Protein AF-0000000075735062 (afdb_homodimer)

Sequence (672 aa):
MRPPRDPATRILFIARRVPEPPDFACRPFEGDGGYTAYYHRVWQVLTGLGYPVATTSQCRTLFGMSPSNVDLVFSLYNRMPINNPEVFVASVCEFLGLSHVGAPPNTRALAEDKWLSKLTARAIGLPVADGAIYASLADLEKPPHFAGPYFVKNRFGAASEGVSEKSVQDDWDGAAKVAAALIGRGMSVLVEAYAPGIDITVPVLGGETPMMLGVVRPRSDRIGGIITEDLKRDDPLGYEMAESDPILTDQLAVDVTALWAAAGPMDYLRLDYRLDPATGQRTFLEFNICCHIGRSGAICLAAAQWGWSQADILGHVVEYSLTRQRAHTEARRWVLMRPPRDPATRILFIARRVPEPPDFACRPFEGDGGYTAYYHRVWQVLTGLGYPVATTSQCRTLFGMSPSNVDLVFSLYNRMPINNPEVFVASVCEFLGLSHVGAPPNTRALAEDKWLSKLTARAIGLPVADGAIYASLADLEKPPHFAGPYFVKNRFGAASEGVSEKSVQDDWDGAAKVAAALIGRGMSVLVEAYAPGIDITVPVLGGETPMMLGVVRPRSDRIGGIITEDLKRDDPLGYEMAESDPILTDQLAVDVTALWAAAGPMDYLRLDYRLDPATGQRTFLEFNICCHIGRSGAICLAAAQWGWSQADILGHVVEYSLTRQRAHTEARRWVL

pLDDT: mean 90.07, std 11.61, range [26.98, 98.75]

Organism: Rhodopseudomonas palustris (strain ATCC BAA-98 / CGA009) (NCBI:txid258594)

InterPro domains:
  IPR011761 ATP-grasp fold [PS50975] (118-319)
  IPR013815 ATP-grasp fold, subdomain 1 [G3DSA:3.30.1490.20] (128-195)

Structure (mmCIF, N/CA/C/O backbone):
data_AF-0000000075735062-model_v1
#
loop_
_entity.id
_entity.type
_entity.pdbx_description
1 polymer 'ATP-grasp domain-containing protein'
#
loop_
_atom_site.group_PDB
_atom_site.id
_atom_site.type_symbol
_atom_site.label_atom_id
_atom_site.label_alt_id
_atom_site.label_comp_id
_atom_site.label_asym_id
_atom_site.label_entity_id
_atom_site.label_seq_id
_atom_site.pdbx_PDB_ins_code
_atom_site.Cartn_x
_atom_site.Cartn_y
_atom_site.Cartn_z
_atom_site.occupancy
_atom_site.B_iso_or_equiv
_atom_site.auth_seq_id
_atom_site.auth_comp_id
_atom_site.auth_asym_id
_atom_site.auth_atom_id
_atom_site.pdbx_PDB_model_num
ATOM 1 N N . MET A 1 1 ? 3.359 -10.812 -25.562 1 74.25 1 MET A N 1
ATOM 2 C CA . MET A 1 1 ? 4.641 -10.312 -26.062 1 74.25 1 MET A CA 1
ATOM 3 C C . MET A 1 1 ? 5.684 -11.43 -26.078 1 74.25 1 MET A C 1
ATOM 5 O O . MET A 1 1 ? 5.73 -12.258 -25.172 1 74.25 1 MET A O 1
ATOM 9 N N . ARG A 1 2 ? 6.352 -11.508 -27.141 1 81.38 2 ARG A N 1
ATOM 10 C CA . ARG A 1 2 ? 7.402 -12.516 -27.281 1 81.38 2 ARG A CA 1
ATOM 11 C C . ARG A 1 2 ? 8.781 -11.891 -27.062 1 81.38 2 ARG A C 1
ATOM 13 O O . ARG A 1 2 ? 9.039 -10.773 -27.516 1 81.38 2 ARG A O 1
ATOM 20 N N . PRO A 1 3 ? 9.648 -12.625 -26.375 1 84.69 3 PRO A N 1
ATOM 21 C CA . PRO A 1 3 ? 11.016 -12.125 -26.25 1 84.69 3 PRO A CA 1
ATOM 22 C C . PRO A 1 3 ? 11.75 -12.055 -27.594 1 84.69 3 PRO A C 1
ATOM 24 O O . PRO A 1 3 ? 11.453 -12.836 -28.5 1 84.69 3 PRO A O 1
ATOM 27 N N . PRO A 1 4 ? 12.625 -11.094 -27.656 1 84.44 4 PRO A N 1
ATOM 28 C CA . PRO A 1 4 ? 13.5 -11.109 -28.828 1 84.44 4 PRO A CA 1
ATOM 29 C C . PRO A 1 4 ? 14.43 -12.32 -28.859 1 84.44 4 PRO A C 1
ATOM 31 O O . PRO A 1 4 ? 14.602 -13 -27.844 1 84.44 4 PRO A O 1
ATOM 34 N N . ARG A 1 5 ? 14.961 -12.68 -29.969 1 82.25 5 ARG A N 1
ATOM 35 C CA . ARG A 1 5 ? 15.781 -13.867 -30.172 1 82.25 5 ARG A CA 1
ATOM 36 C C . ARG A 1 5 ? 17 -13.852 -29.25 1 82.25 5 ARG A C 1
ATOM 38 O O . ARG A 1 5 ? 17.344 -14.883 -28.656 1 82.25 5 ARG A O 1
ATOM 45 N N . ASP A 1 6 ? 17.703 -12.766 -29.062 1 80.06 6 ASP A N 1
ATOM 46 C CA . ASP A 1 6 ? 18.859 -12.594 -28.172 1 80.06 6 ASP A CA 1
ATOM 47 C C . ASP A 1 6 ? 18.672 -11.391 -27.25 1 80.06 6 ASP A C 1
ATOM 49 O O . ASP A 1 6 ? 19.328 -10.359 -27.438 1 80.06 6 ASP A O 1
ATOM 53 N N . PRO A 1 7 ? 17.797 -11.75 -26.266 1 86.25 7 PRO A N 1
ATOM 54 C CA . PRO A 1 7 ? 17.5 -10.578 -25.438 1 86.25 7 PRO A CA 1
ATOM 55 C C . PRO A 1 7 ? 18.688 -10.148 -24.578 1 86.25 7 PRO A C 1
ATOM 57 O O . PRO A 1 7 ? 19.406 -11 -24.031 1 86.25 7 PRO A O 1
ATOM 60 N N . ALA A 1 8 ? 18.922 -8.914 -24.438 1 89.06 8 ALA A N 1
ATOM 61 C CA . ALA A 1 8 ? 20.062 -8.328 -23.719 1 89.06 8 ALA A CA 1
ATOM 62 C C . ALA A 1 8 ? 19.672 -7.961 -22.281 1 89.06 8 ALA A C 1
ATOM 64 O O . ALA A 1 8 ? 20.516 -7.574 -21.484 1 89.06 8 ALA A O 1
ATOM 65 N N . THR A 1 9 ? 18.344 -8.172 -22.078 1 94.44 9 THR A N 1
ATOM 66 C CA . THR A 1 9 ? 17.859 -7.82 -20.75 1 94.44 9 THR A CA 1
ATOM 67 C C . THR A 1 9 ? 18.562 -8.656 -19.688 1 94.44 9 THR A C 1
ATOM 69 O O . THR A 1 9 ? 18.469 -9.891 -19.688 1 94.44 9 THR A O 1
ATOM 72 N N . ARG A 1 10 ? 19.359 -8.07 -18.891 1 97.38 10 ARG A N 1
ATOM 73 C CA . ARG A 1 10 ? 20 -8.734 -17.75 1 97.38 10 ARG A CA 1
ATOM 74 C C . ARG A 1 10 ? 19.031 -8.898 -16.594 1 97.38 10 ARG A C 1
ATOM 76 O O . ARG A 1 10 ? 18.562 -7.91 -16.031 1 97.38 10 ARG A O 1
ATOM 83 N N . ILE A 1 11 ? 18.719 -10.141 -16.188 1 97.88 11 ILE A N 1
ATOM 84 C CA . ILE A 1 11 ? 17.719 -10.445 -15.164 1 97.88 11 ILE A CA 1
ATOM 85 C C . ILE A 1 11 ? 18.422 -10.859 -13.875 1 97.88 11 ILE A C 1
ATOM 87 O O . ILE A 1 11 ? 19.375 -11.633 -13.898 1 97.88 11 ILE A O 1
ATOM 91 N N . LEU A 1 12 ? 18.078 -10.289 -12.773 1 97.88 12 LEU A N 1
ATOM 92 C CA . LEU A 1 12 ? 18.375 -10.844 -11.461 1 97.88 12 LEU A CA 1
ATOM 93 C C . LEU A 1 12 ? 17.188 -11.656 -10.938 1 97.88 12 LEU A C 1
ATOM 95 O O . LEU A 1 12 ? 16.125 -11.094 -10.648 1 97.88 12 LEU A O 1
ATOM 99 N N . PHE A 1 13 ? 17.359 -12.945 -10.883 1 97.75 13 PHE A N 1
ATOM 100 C CA . PHE A 1 13 ? 16.328 -13.844 -10.375 1 97.75 13 PHE A CA 1
ATOM 101 C C . PHE A 1 13 ? 16.516 -14.094 -8.883 1 97.75 13 PHE A C 1
ATOM 103 O O . PHE A 1 13 ? 17.547 -14.625 -8.469 1 97.75 13 PHE A O 1
ATOM 110 N N . ILE A 1 14 ? 15.508 -13.703 -8.07 1 96.19 14 ILE A N 1
ATOM 111 C CA . ILE A 1 14 ? 15.594 -13.797 -6.617 1 96.19 14 ILE A CA 1
ATOM 112 C C . ILE A 1 14 ? 14.531 -14.766 -6.102 1 96.19 14 ILE A C 1
ATOM 114 O O . ILE A 1 14 ? 13.336 -14.594 -6.371 1 96.19 14 ILE A O 1
ATOM 118 N N . ALA A 1 15 ? 14.859 -15.773 -5.398 1 94 15 ALA A N 1
ATOM 119 C CA . ALA A 1 15 ? 13.953 -16.719 -4.742 1 94 15 ALA A CA 1
ATOM 120 C C . ALA A 1 15 ? 14.672 -17.469 -3.625 1 94 15 ALA A C 1
ATOM 122 O O . ALA A 1 15 ? 15.898 -17.547 -3.605 1 94 15 ALA A O 1
ATOM 123 N N . ARG A 1 16 ? 13.68 -18.031 -2.857 1 88.38 16 ARG A N 1
ATOM 124 C CA . ARG A 1 16 ? 14.227 -18.844 -1.777 1 88.38 16 ARG A CA 1
ATOM 125 C C . ARG A 1 16 ? 14.914 -20.094 -2.326 1 88.38 16 ARG A C 1
ATOM 127 O O . ARG A 1 16 ? 14.312 -20.859 -3.09 1 88.38 16 ARG A O 1
ATOM 134 N N . ARG A 1 17 ? 16.172 -20.219 -2.211 1 88.62 17 ARG A N 1
ATOM 135 C CA . ARG A 1 17 ? 16.984 -21.375 -2.605 1 88.62 17 ARG A CA 1
ATOM 136 C C . ARG A 1 17 ? 17.062 -21.484 -4.125 1 88.62 17 ARG A C 1
ATOM 138 O O . ARG A 1 17 ? 16.891 -22.562 -4.684 1 88.62 17 ARG A O 1
ATOM 145 N N . VAL A 1 18 ? 17.016 -20.438 -4.777 1 92.81 18 VAL A N 1
ATOM 146 C CA . VAL A 1 18 ? 17.281 -20.391 -6.211 1 92.81 18 VAL A CA 1
ATOM 147 C C . VAL A 1 18 ? 18.656 -21 -6.5 1 92.81 18 VAL A C 1
ATOM 149 O O . VAL A 1 18 ? 19.547 -20.969 -5.652 1 92.81 18 VAL A O 1
ATOM 152 N N . PRO A 1 19 ? 18.812 -21.656 -7.656 1 92.94 19 PRO A N 1
ATOM 153 C CA . PRO A 1 19 ? 20.156 -22.125 -7.977 1 92.94 19 PRO A CA 1
ATOM 154 C C . PRO A 1 19 ? 21.188 -20.984 -8.031 1 92.94 19 PRO A C 1
ATOM 156 O O . PRO A 1 19 ? 20.906 -19.922 -8.578 1 92.94 19 PRO A O 1
ATOM 159 N N . GLU A 1 20 ? 22.281 -21.266 -7.43 1 92.94 20 GLU A N 1
ATOM 160 C CA . GLU A 1 20 ? 23.312 -20.234 -7.363 1 92.94 20 GLU A CA 1
ATOM 161 C C . GLU A 1 20 ? 24.641 -20.75 -7.879 1 92.94 20 GLU A C 1
ATOM 163 O O . GLU A 1 20 ? 24.875 -21.969 -7.918 1 92.94 20 GLU A O 1
ATOM 168 N N . PRO A 1 21 ? 25.516 -19.781 -8.344 1 89.5 21 PRO A N 1
ATOM 169 C CA . PRO A 1 21 ? 26.859 -20.219 -8.75 1 89.5 21 PRO A CA 1
ATOM 170 C C . PRO A 1 21 ? 27.625 -20.891 -7.621 1 89.5 21 PRO A C 1
ATOM 172 O O . PRO A 1 21 ? 27.359 -20.625 -6.445 1 89.5 21 PRO A O 1
ATOM 175 N N . PRO A 1 22 ? 28.484 -21.859 -8.109 1 88 22 PRO A N 1
ATOM 176 C CA . PRO A 1 22 ? 29.031 -22.016 -9.461 1 88 22 PRO A CA 1
ATOM 177 C C . PRO A 1 22 ? 28.312 -23.078 -10.281 1 88 22 PRO A C 1
ATOM 179 O O . PRO A 1 22 ? 28.406 -23.094 -11.508 1 88 22 PRO A O 1
ATOM 182 N N . ASP A 1 23 ? 27.625 -23.922 -9.648 1 88.81 23 ASP A N 1
ATOM 183 C CA . ASP A 1 23 ? 27.141 -25.078 -10.414 1 88.81 23 ASP A CA 1
ATOM 184 C C . ASP A 1 23 ? 25.641 -24.938 -10.719 1 88.81 23 ASP A C 1
ATOM 186 O O . ASP A 1 23 ? 25.094 -25.719 -11.5 1 88.81 23 ASP A O 1
ATOM 190 N N . PHE A 1 24 ? 24.953 -24.062 -10.07 1 92.19 24 PHE A N 1
ATOM 191 C CA . PHE A 1 24 ? 23.547 -23.812 -10.273 1 92.19 24 PHE A CA 1
ATOM 192 C C . PHE A 1 24 ? 22.734 -25.094 -10.148 1 92.19 24 PHE A C 1
ATOM 194 O O . PHE A 1 24 ? 21.766 -25.297 -10.883 1 92.19 24 PHE A O 1
ATOM 201 N N . ALA A 1 25 ? 23.141 -25.984 -9.258 1 90.5 25 ALA A N 1
ATOM 202 C CA . ALA A 1 25 ? 22.469 -27.266 -9.062 1 90.5 25 ALA A CA 1
ATOM 203 C C . ALA A 1 25 ? 21.141 -27.094 -8.328 1 90.5 25 ALA A C 1
ATOM 205 O O . ALA A 1 25 ? 20.984 -26.156 -7.535 1 90.5 25 ALA A O 1
ATOM 206 N N . CYS A 1 26 ? 20.219 -27.906 -8.758 1 90.56 26 CYS A N 1
ATOM 207 C CA . CYS A 1 26 ? 19 -28.031 -7.969 1 90.56 26 CYS A CA 1
ATOM 208 C C . CYS A 1 26 ? 19.25 -28.844 -6.703 1 90.56 26 CYS A C 1
ATOM 210 O O . CYS A 1 26 ? 19.719 -29.984 -6.773 1 90.56 26 CYS A O 1
ATOM 212 N N . ARG A 1 27 ? 19 -28.297 -5.492 1 87.94 27 ARG A N 1
ATOM 213 C CA . ARG A 1 27 ? 19.297 -28.969 -4.234 1 87.94 27 ARG A CA 1
ATOM 214 C C . ARG A 1 27 ? 18.031 -29.125 -3.387 1 87.94 27 ARG A C 1
ATOM 216 O O . ARG A 1 27 ? 17.875 -28.438 -2.379 1 87.94 27 ARG A O 1
ATOM 223 N N . PRO A 1 28 ? 17.234 -30.062 -3.861 1 86.19 28 PRO A N 1
ATOM 224 C CA . PRO A 1 28 ? 16.016 -30.281 -3.088 1 86.19 28 PRO A CA 1
ATOM 225 C C . PRO A 1 28 ? 16.297 -30.859 -1.702 1 86.19 28 PRO A C 1
ATOM 227 O O . PRO A 1 28 ? 17.375 -31.422 -1.467 1 86.19 28 PRO A O 1
ATOM 230 N N . PHE A 1 29 ? 15.383 -30.562 -0.757 1 83.25 29 PHE A N 1
ATOM 231 C CA . PHE A 1 29 ? 15.453 -31.125 0.585 1 83.25 29 PHE A CA 1
ATOM 232 C C . PHE A 1 29 ? 14.07 -31.547 1.07 1 83.25 29 PHE A C 1
ATOM 234 O O . PHE A 1 29 ? 13.055 -31.141 0.499 1 83.25 29 PHE A O 1
ATOM 241 N N . GLU A 1 30 ? 14.094 -32.5 1.996 1 78.5 30 GLU A N 1
ATOM 242 C CA . GLU A 1 30 ? 12.82 -32.969 2.529 1 78.5 30 GLU A CA 1
ATOM 243 C C . GLU A 1 30 ? 11.977 -31.828 3.074 1 78.5 30 GLU A C 1
ATOM 245 O O . GLU A 1 30 ? 12.461 -31.016 3.855 1 78.5 30 GLU A O 1
ATOM 250 N N . GLY A 1 31 ? 10.836 -31.719 2.545 1 77.12 31 GLY A N 1
ATOM 251 C CA . GLY A 1 31 ? 9.93 -30.703 3.041 1 77.12 31 GLY A CA 1
ATOM 252 C C . GLY A 1 31 ? 9.984 -29.422 2.236 1 77.12 31 GLY A C 1
ATOM 253 O O . GLY A 1 31 ? 9.367 -28.422 2.605 1 77.12 31 GLY A O 1
ATOM 254 N N . ASP A 1 32 ? 10.695 -29.5 1.134 1 78.06 32 ASP A N 1
ATOM 255 C CA . ASP A 1 32 ? 10.867 -28.266 0.382 1 78.06 32 ASP A CA 1
ATOM 256 C C . ASP A 1 32 ? 9.609 -27.938 -0.427 1 78.06 32 ASP A C 1
ATOM 258 O O . ASP A 1 32 ? 9.492 -26.859 -0.996 1 78.06 32 ASP A O 1
ATOM 262 N N . GLY A 1 33 ? 8.648 -28.906 -0.5 1 76.12 33 GLY A N 1
ATOM 263 C CA . GLY A 1 33 ? 7.363 -28.688 -1.14 1 76.12 33 GLY A CA 1
ATOM 264 C C . GLY A 1 33 ? 7.465 -28.531 -2.645 1 76.12 33 GLY A C 1
ATOM 265 O O . GLY A 1 33 ? 6.547 -28 -3.281 1 76.12 33 GLY A O 1
ATOM 266 N N . GLY A 1 34 ? 8.664 -28.859 -3.201 1 83.88 34 GLY A N 1
ATOM 267 C CA . GLY A 1 34 ? 8.852 -28.734 -4.641 1 83.88 34 GLY A CA 1
ATOM 268 C C . GLY A 1 34 ? 9.297 -27.344 -5.066 1 83.88 34 GLY A C 1
ATOM 269 O O . GLY A 1 34 ? 9.531 -27.109 -6.254 1 83.88 34 GLY A O 1
ATOM 270 N N . TYR A 1 35 ? 9.5 -26.531 -4.148 1 86.75 35 TYR A N 1
ATOM 271 C CA . TYR A 1 35 ? 9.812 -25.141 -4.469 1 86.75 35 TYR A CA 1
ATOM 272 C C . TYR A 1 35 ? 11.211 -25.016 -5.047 1 86.75 35 TYR A C 1
ATOM 274 O O . TYR A 1 35 ? 11.453 -24.203 -5.941 1 86.75 35 TYR A O 1
ATOM 282 N N . THR A 1 36 ? 12.133 -25.844 -4.551 1 90.62 36 THR A N 1
ATOM 283 C CA . THR A 1 36 ? 13.492 -25.781 -5.082 1 90.62 36 THR A CA 1
ATOM 284 C C . THR A 1 36 ? 13.508 -26.141 -6.566 1 90.62 36 THR A C 1
ATOM 286 O O . THR A 1 36 ? 14.133 -25.453 -7.371 1 90.62 36 THR A O 1
ATOM 289 N N . ALA A 1 37 ? 12.781 -27.188 -6.867 1 91.38 37 ALA A N 1
ATOM 290 C CA . ALA A 1 37 ? 12.672 -27.594 -8.266 1 91.38 37 ALA A CA 1
ATOM 291 C C . ALA A 1 37 ? 11.945 -26.531 -9.094 1 91.38 37 ALA A C 1
ATOM 293 O O . ALA A 1 37 ? 12.297 -26.297 -10.25 1 91.38 37 ALA A O 1
ATOM 294 N N . TYR A 1 38 ? 10.961 -25.984 -8.523 1 91.69 38 TYR A N 1
ATOM 295 C CA . TYR A 1 38 ? 10.195 -24.922 -9.164 1 91.69 38 TYR A CA 1
ATOM 296 C C . TYR A 1 38 ? 11.102 -23.75 -9.531 1 91.69 38 TYR A C 1
ATOM 298 O O . TYR A 1 38 ? 11.117 -23.312 -10.688 1 91.69 38 TYR A O 1
ATOM 306 N N . TYR A 1 39 ? 11.938 -23.25 -8.617 1 94.44 39 TYR A N 1
ATOM 307 C CA . TYR A 1 39 ? 12.844 -22.125 -8.859 1 94.44 39 TYR A CA 1
ATOM 308 C C . TYR A 1 39 ? 13.891 -22.5 -9.898 1 94.44 39 TYR A C 1
ATOM 310 O O . TYR A 1 39 ? 14.211 -21.688 -10.781 1 94.44 39 TYR A O 1
ATOM 318 N N . HIS A 1 40 ? 14.367 -23.688 -9.805 1 95.75 40 HIS A N 1
ATOM 319 C CA . HIS A 1 40 ? 15.375 -24.156 -10.75 1 95.75 40 HIS A CA 1
ATOM 320 C C . HIS A 1 40 ? 14.828 -24.172 -12.172 1 95.75 40 HIS A C 1
ATOM 322 O O . HIS A 1 40 ? 15.508 -23.734 -13.109 1 95.75 40 HIS A O 1
ATOM 328 N N . ARG A 1 41 ? 13.641 -24.625 -12.312 1 95.06 41 ARG A N 1
ATOM 329 C CA . ARG A 1 41 ? 13.016 -24.703 -13.625 1 95.06 41 ARG A CA 1
ATOM 330 C C . ARG A 1 41 ? 12.789 -23.297 -14.195 1 95.06 41 ARG A C 1
ATOM 332 O O . ARG A 1 41 ? 13.023 -23.062 -15.383 1 95.06 41 ARG A O 1
ATOM 339 N N . VAL A 1 42 ? 12.305 -22.406 -13.398 1 96.69 42 VAL A N 1
ATOM 340 C CA . VAL A 1 42 ? 12.102 -21.031 -13.852 1 96.69 42 VAL A CA 1
ATOM 341 C C . VAL A 1 42 ? 13.43 -20.453 -14.336 1 96.69 42 VAL A C 1
ATOM 343 O O . VAL A 1 42 ? 13.492 -19.828 -15.391 1 96.69 42 VAL A O 1
ATOM 346 N N . TRP A 1 43 ? 14.477 -20.672 -13.57 1 97.12 43 TRP A N 1
ATOM 347 C CA . TRP A 1 43 ? 15.805 -20.234 -13.969 1 97.12 43 TRP A CA 1
ATOM 348 C C . TRP A 1 43 ? 16.203 -20.828 -15.32 1 97.12 43 TRP A C 1
ATOM 350 O O . TRP A 1 43 ? 16.672 -20.109 -16.203 1 97.12 43 TRP A O 1
ATOM 360 N N . GLN A 1 44 ? 15.977 -22.109 -15.492 1 97.06 44 GLN A N 1
ATOM 361 C CA . GLN A 1 44 ? 16.312 -22.797 -16.734 1 97.06 44 GLN A CA 1
ATOM 362 C C . GLN A 1 44 ? 15.547 -22.203 -17.922 1 97.06 44 GLN A C 1
ATOM 364 O O . GLN A 1 44 ? 16.125 -22.016 -19 1 97.06 44 GLN A O 1
ATOM 369 N N . VAL A 1 45 ? 14.312 -22.016 -17.688 1 96.75 45 VAL A N 1
ATOM 370 C CA . VAL A 1 45 ? 13.461 -21.516 -18.766 1 96.75 45 VAL A CA 1
ATOM 371 C C . VAL A 1 45 ? 13.891 -20.094 -19.156 1 96.75 45 VAL A C 1
ATOM 373 O O . VAL A 1 45 ? 14.023 -19.781 -20.344 1 96.75 45 VAL A O 1
ATOM 376 N N . LEU A 1 46 ? 14.148 -19.219 -18.172 1 97.19 46 LEU A N 1
ATOM 377 C CA . LEU A 1 46 ? 14.594 -17.859 -18.453 1 97.19 46 LEU A CA 1
ATOM 378 C C . LEU A 1 46 ? 15.93 -17.859 -19.188 1 97.19 46 LEU A C 1
ATOM 380 O O . LEU A 1 46 ? 16.109 -17.125 -20.156 1 97.19 46 LEU A O 1
ATOM 384 N N . THR A 1 47 ? 16.844 -18.688 -18.734 1 96.44 47 THR A N 1
ATOM 385 C CA . THR A 1 47 ? 18.156 -18.797 -19.375 1 96.44 47 THR A CA 1
ATOM 386 C C . THR A 1 47 ? 18.016 -19.391 -20.781 1 96.44 47 THR A C 1
ATOM 388 O O . THR A 1 47 ? 18.703 -18.969 -21.703 1 96.44 47 THR A O 1
ATOM 391 N N . GLY A 1 48 ? 17.141 -20.328 -20.844 1 96 48 GLY A N 1
ATOM 392 C CA . GLY A 1 48 ? 16.891 -20.953 -22.141 1 96 48 GLY A CA 1
ATOM 393 C C . GLY A 1 48 ? 16.312 -20 -23.156 1 96 48 GLY A C 1
ATOM 394 O O . GLY A 1 48 ? 16.516 -20.172 -24.359 1 96 48 GLY A O 1
ATOM 395 N N . LEU A 1 49 ? 15.578 -19.031 -22.734 1 96.69 49 LEU A N 1
ATOM 396 C CA . LEU A 1 49 ? 15.023 -18 -23.609 1 96.69 49 LEU A CA 1
ATOM 397 C C . LEU A 1 49 ? 16.109 -17.047 -24.078 1 96.69 49 LEU A C 1
ATOM 399 O O . LEU A 1 49 ? 15.867 -16.203 -24.938 1 96.69 49 LEU A O 1
ATOM 403 N N . GLY A 1 50 ? 17.281 -17.141 -23.438 1 96.19 50 GLY A N 1
ATOM 404 C CA . GLY A 1 50 ? 18.438 -16.375 -23.891 1 96.19 50 GLY A CA 1
ATOM 405 C C . GLY A 1 50 ? 18.766 -15.203 -22.984 1 96.19 50 GLY A C 1
ATOM 406 O O . GLY A 1 50 ? 19.734 -14.477 -23.234 1 96.19 50 GLY A O 1
ATOM 407 N N . TYR A 1 51 ? 18.047 -15.008 -21.906 1 97.19 51 TYR A N 1
ATOM 408 C CA . TYR A 1 51 ? 18.344 -13.906 -21 1 97.19 51 TYR A CA 1
ATOM 409 C C . TYR A 1 51 ? 19.609 -14.188 -20.188 1 97.19 51 TYR A C 1
ATOM 411 O O . TYR A 1 51 ? 19.812 -15.305 -19.719 1 97.19 51 TYR A O 1
ATOM 419 N N . PRO A 1 52 ? 20.531 -13.219 -20.078 1 96.38 52 PRO A N 1
ATOM 420 C CA . PRO A 1 52 ? 21.5 -13.312 -18.984 1 96.38 52 PRO A CA 1
ATOM 421 C C . PRO A 1 52 ? 20.828 -13.281 -17.609 1 96.38 52 PRO A C 1
ATOM 423 O O . PRO A 1 52 ? 20.156 -12.305 -17.281 1 96.38 52 PRO A O 1
ATOM 426 N N . VAL A 1 53 ? 21.016 -14.375 -16.828 1 97 53 VAL A N 1
ATOM 427 C CA . VAL A 1 53 ? 20.297 -14.469 -15.547 1 97 53 VAL A CA 1
ATOM 428 C C . VAL A 1 53 ? 21.297 -14.656 -14.414 1 97 53 VAL A C 1
ATOM 430 O O . VAL A 1 53 ? 22.016 -15.656 -14.367 1 97 53 VAL A O 1
ATOM 433 N N . ALA A 1 54 ? 21.406 -13.664 -13.555 1 96.69 54 ALA A N 1
ATOM 434 C CA . ALA A 1 54 ? 22.062 -13.828 -12.258 1 96.69 54 ALA A CA 1
ATOM 435 C C . ALA A 1 54 ? 21.047 -14.25 -11.188 1 96.69 54 ALA A C 1
ATOM 437 O O . ALA A 1 54 ? 19.859 -13.914 -11.273 1 96.69 54 ALA A O 1
ATOM 438 N N . THR A 1 55 ? 21.5 -15.023 -10.227 1 96.75 55 THR A N 1
ATOM 439 C CA . THR A 1 55 ? 20.594 -15.531 -9.203 1 96.75 55 THR A CA 1
ATOM 440 C C . THR A 1 55 ? 21.109 -15.203 -7.809 1 96.75 55 THR A C 1
ATOM 442 O O . THR A 1 55 ? 22.312 -15.039 -7.609 1 96.75 55 THR A O 1
ATOM 445 N N . THR A 1 56 ? 20.203 -15.008 -6.895 1 95.12 56 THR A N 1
ATOM 446 C CA . THR A 1 56 ? 20.562 -14.891 -5.484 1 95.12 56 THR A CA 1
ATOM 447 C C . THR A 1 56 ? 19.391 -15.328 -4.598 1 95.12 56 THR A C 1
ATOM 449 O O . THR A 1 56 ? 18.234 -15.117 -4.938 1 95.12 56 THR A O 1
ATOM 452 N N . SER A 1 57 ? 19.719 -15.938 -3.506 1 93.25 57 SER A N 1
ATOM 453 C CA . SER A 1 57 ? 18.703 -16.297 -2.51 1 93.25 57 SER A CA 1
ATOM 454 C C . SER A 1 57 ? 18.656 -15.258 -1.387 1 93.25 57 SER A C 1
ATOM 456 O O . SER A 1 57 ? 17.797 -15.344 -0.5 1 93.25 57 SER A O 1
ATOM 458 N N . GLN A 1 58 ? 19.516 -14.305 -1.478 1 92.94 58 GLN A N 1
ATOM 459 C CA . GLN A 1 58 ? 19.625 -13.289 -0.434 1 92.94 58 GLN A CA 1
ATOM 460 C C . GLN A 1 58 ? 19.094 -11.945 -0.923 1 92.94 58 GLN A C 1
ATOM 462 O O . GLN A 1 58 ? 19.75 -11.266 -1.714 1 92.94 58 GLN A O 1
ATOM 467 N N . CYS A 1 59 ? 18.031 -11.539 -0.305 1 92.62 59 CYS A N 1
ATOM 468 C CA . CYS A 1 59 ? 17.406 -10.289 -0.726 1 92.62 59 CYS A CA 1
ATOM 469 C C . CYS A 1 59 ? 18.328 -9.102 -0.453 1 92.62 59 CYS A C 1
ATOM 471 O O . CYS A 1 59 ? 18.266 -8.086 -1.149 1 92.62 59 CYS A O 1
ATOM 473 N N . ARG A 1 60 ? 19.203 -9.25 0.52 1 93.19 60 ARG A N 1
ATOM 474 C CA . ARG A 1 60 ? 20.125 -8.172 0.879 1 93.19 60 ARG A CA 1
ATOM 475 C C . ARG A 1 60 ? 21.031 -7.809 -0.295 1 93.19 60 ARG A C 1
ATOM 477 O O . ARG A 1 60 ? 21.578 -6.707 -0.343 1 93.19 60 ARG A O 1
ATOM 484 N N . THR A 1 61 ? 21.219 -8.734 -1.238 1 93.06 61 THR A N 1
ATOM 485 C CA . THR A 1 61 ? 22.031 -8.492 -2.426 1 93.06 61 THR A CA 1
ATOM 486 C C . THR A 1 61 ? 21.5 -7.301 -3.215 1 93.06 61 THR A C 1
ATOM 488 O O . THR A 1 61 ? 22.266 -6.582 -3.855 1 93.06 61 THR A O 1
ATOM 491 N N . LEU A 1 62 ? 20.25 -7.004 -3.084 1 94.62 62 LEU A N 1
ATOM 492 C CA . LEU A 1 62 ? 19.609 -5.91 -3.805 1 94.62 62 LEU A CA 1
ATOM 493 C C . LEU A 1 62 ? 20.234 -4.57 -3.42 1 94.62 62 LEU A C 1
ATOM 495 O O . LEU A 1 62 ? 20.281 -3.646 -4.238 1 94.62 62 LEU A O 1
ATOM 499 N N . PHE A 1 63 ? 20.734 -4.477 -2.164 1 94.5 63 PHE A N 1
ATOM 500 C CA . PHE A 1 63 ? 21.234 -3.209 -1.649 1 94.5 63 PHE A CA 1
ATOM 501 C C . PHE A 1 63 ? 22.422 -2.727 -2.465 1 94.5 63 PHE A C 1
ATOM 503 O O . PHE A 1 63 ? 22.703 -1.525 -2.529 1 94.5 63 PHE A O 1
ATOM 510 N N . GLY A 1 64 ? 23.062 -3.65 -3.135 1 91.81 64 GLY A N 1
ATOM 511 C CA . GLY A 1 64 ? 24.25 -3.295 -3.904 1 91.81 64 GLY A CA 1
ATOM 512 C C . GLY A 1 64 ? 24 -3.254 -5.398 1 91.81 64 GLY A C 1
ATOM 513 O O . GLY A 1 64 ? 24.922 -3.037 -6.184 1 91.81 64 GLY A O 1
ATOM 514 N N . MET A 1 65 ? 22.766 -3.377 -5.824 1 92.06 65 MET A N 1
ATOM 515 C CA . MET A 1 65 ? 22.438 -3.447 -7.246 1 92.06 65 MET A CA 1
ATOM 516 C C . MET A 1 65 ? 22.172 -2.057 -7.812 1 92.06 65 MET A C 1
ATOM 518 O O . MET A 1 65 ? 21.859 -1.127 -7.07 1 92.06 65 MET A O 1
ATOM 522 N N . SER A 1 66 ? 22.406 -1.984 -9.156 1 92 66 SER A N 1
ATOM 523 C CA . SER A 1 66 ? 22.125 -0.756 -9.891 1 92 66 SER A CA 1
ATOM 524 C C . SER A 1 66 ? 21.688 -1.056 -11.32 1 92 66 SER A C 1
ATOM 526 O O . SER A 1 66 ? 21.891 -2.17 -11.812 1 92 66 SER A O 1
ATOM 528 N N . PRO A 1 67 ? 21.109 -0.04 -11.945 1 88.88 67 PRO A N 1
ATOM 529 C CA . PRO A 1 67 ? 20.688 -0.226 -13.336 1 88.88 67 PRO A CA 1
ATOM 530 C C . PRO A 1 67 ? 21.844 -0.496 -14.281 1 88.88 67 PRO A C 1
ATOM 532 O O . PRO A 1 67 ? 21.641 -0.922 -15.422 1 88.88 67 PRO A O 1
ATOM 535 N N . SER A 1 68 ? 23 -0.328 -13.812 1 88.56 68 SER A N 1
ATOM 536 C CA . SER A 1 68 ? 24.172 -0.61 -14.641 1 88.56 68 SER A CA 1
ATOM 537 C C . SER A 1 68 ? 24.438 -2.109 -14.727 1 88.56 68 SER A C 1
ATOM 539 O O . SER A 1 68 ? 25.109 -2.572 -15.641 1 88.56 68 SER A O 1
ATOM 541 N N . ASN A 1 69 ? 23.844 -2.902 -13.852 1 90.56 69 ASN A N 1
ATOM 542 C CA . ASN A 1 69 ? 24.172 -4.324 -13.805 1 90.56 69 ASN A CA 1
ATOM 543 C C . ASN A 1 69 ? 22.938 -5.191 -14.008 1 90.56 69 ASN A C 1
ATOM 545 O O . ASN A 1 69 ? 23.047 -6.359 -14.375 1 90.56 69 ASN A O 1
ATOM 549 N N . VAL A 1 70 ? 21.797 -4.68 -13.719 1 95.62 70 VAL A N 1
ATOM 550 C CA . VAL A 1 70 ? 20.547 -5.426 -13.758 1 95.62 70 VAL A CA 1
ATOM 551 C C . VAL A 1 70 ? 19.453 -4.578 -14.406 1 95.62 70 VAL A C 1
ATOM 553 O O . VAL A 1 70 ? 19.281 -3.404 -14.062 1 95.62 70 VAL A O 1
ATOM 556 N N . ASP A 1 71 ? 18.75 -5.199 -15.367 1 95.25 71 ASP A N 1
ATOM 557 C CA . ASP A 1 71 ? 17.688 -4.48 -16.062 1 95.25 71 ASP A CA 1
ATOM 558 C C . ASP A 1 71 ? 16.328 -4.816 -15.461 1 95.25 71 ASP A C 1
ATOM 560 O O . ASP A 1 71 ? 15.398 -4.004 -15.516 1 95.25 71 ASP A O 1
ATOM 564 N N . LEU A 1 72 ? 16.219 -6.047 -14.93 1 97.12 72 LEU A N 1
ATOM 565 C CA . LEU A 1 72 ? 14.938 -6.508 -14.398 1 97.12 72 LEU A CA 1
ATOM 566 C C . LEU A 1 72 ? 15.148 -7.465 -13.227 1 97.12 72 LEU A C 1
ATOM 568 O O . LEU A 1 72 ? 15.914 -8.422 -13.336 1 97.12 72 LEU A O 1
ATOM 572 N N . VAL A 1 73 ? 14.531 -7.148 -12.156 1 97.75 73 VAL A N 1
ATOM 573 C CA . VAL A 1 73 ? 14.523 -8.055 -11.016 1 97.75 73 VAL A CA 1
ATOM 574 C C . VAL A 1 73 ? 13.289 -8.953 -11.078 1 97.75 73 VAL A C 1
ATOM 576 O O . VAL A 1 73 ? 12.156 -8.461 -11.109 1 97.75 73 VAL A O 1
ATOM 579 N N . PHE A 1 74 ? 13.484 -10.242 -11.156 1 97.94 74 PHE A N 1
ATOM 580 C CA . PHE A 1 74 ? 12.445 -11.266 -11.125 1 97.94 74 PHE A CA 1
ATOM 581 C C . PHE A 1 74 ? 12.414 -11.961 -9.766 1 97.94 74 PHE A C 1
ATOM 583 O O . PHE A 1 74 ? 13.148 -12.93 -9.547 1 97.94 74 PHE A O 1
ATOM 590 N N . SER A 1 75 ? 11.523 -11.484 -8.914 1 96.81 75 SER A N 1
ATOM 591 C CA . SER A 1 75 ? 11.492 -12.016 -7.551 1 96.81 75 SER A CA 1
ATOM 592 C C . SER A 1 75 ? 10.297 -12.945 -7.348 1 96.81 75 SER A C 1
ATOM 594 O O . SER A 1 75 ? 9.172 -12.594 -7.703 1 96.81 75 SER A O 1
ATOM 596 N N . LEU A 1 76 ? 10.547 -14.055 -6.77 1 93.94 76 LEU A N 1
ATOM 597 C CA . LEU A 1 76 ? 9.492 -14.969 -6.332 1 93.94 76 LEU A CA 1
ATOM 598 C C . LEU A 1 76 ? 9.492 -15.102 -4.812 1 93.94 76 LEU A C 1
ATOM 600 O O . LEU A 1 76 ? 9.031 -16.109 -4.273 1 93.94 76 LEU A O 1
ATOM 604 N N . TYR A 1 77 ? 10.031 -14.086 -4.238 1 87 77 TYR A N 1
ATOM 605 C CA . TYR A 1 77 ? 10.102 -14.094 -2.779 1 87 77 TYR A CA 1
ATOM 606 C C . TYR A 1 77 ? 8.781 -13.633 -2.164 1 87 77 TYR A C 1
ATOM 608 O O . TYR A 1 77 ? 8.352 -12.508 -2.389 1 87 77 TYR A O 1
ATOM 616 N N . ASN A 1 78 ? 7.957 -14.445 -1.413 1 78.81 78 ASN A N 1
ATOM 617 C CA . ASN A 1 78 ? 6.691 -14.031 -0.819 1 78.81 78 ASN A CA 1
ATOM 618 C C . ASN A 1 78 ? 6.531 -14.578 0.598 1 78.81 78 ASN A C 1
ATOM 620 O O . ASN A 1 78 ? 5.516 -14.328 1.251 1 78.81 78 ASN A O 1
ATOM 624 N N . ARG A 1 79 ? 7.426 -15.18 1.248 1 77.81 79 ARG A N 1
ATOM 625 C CA . ARG A 1 79 ? 7.234 -15.805 2.555 1 77.81 79 ARG A CA 1
ATOM 626 C C . ARG A 1 79 ? 8.398 -15.477 3.49 1 77.81 79 ARG A C 1
ATOM 628 O O . ARG A 1 79 ? 8.734 -16.281 4.367 1 77.81 79 ARG A O 1
ATOM 635 N N . MET A 1 80 ? 8.992 -14.352 3.238 1 82.88 80 MET A N 1
ATOM 636 C CA . MET A 1 80 ? 9.961 -13.906 4.23 1 82.88 80 MET A CA 1
ATOM 637 C C . MET A 1 80 ? 9.281 -13.609 5.562 1 82.88 80 MET A C 1
ATOM 639 O O . MET A 1 80 ? 8.164 -13.086 5.59 1 82.88 80 MET A O 1
ATOM 643 N N . PRO A 1 81 ? 9.883 -13.945 6.633 1 81.12 81 PRO A N 1
ATOM 644 C CA . PRO A 1 81 ? 9.281 -13.703 7.941 1 81.12 81 PRO A CA 1
ATOM 645 C C . PRO A 1 81 ? 9.328 -12.234 8.352 1 81.12 81 PRO A C 1
ATOM 647 O O . PRO A 1 81 ? 9.875 -11.898 9.406 1 81.12 81 PRO A O 1
ATOM 650 N N . ILE A 1 82 ? 8.844 -11.359 7.57 1 83.81 82 ILE A N 1
ATOM 651 C CA . ILE A 1 82 ? 8.703 -9.93 7.824 1 83.81 82 ILE A CA 1
ATOM 652 C C . ILE A 1 82 ? 7.297 -9.469 7.465 1 83.81 82 ILE A C 1
ATOM 654 O O . ILE A 1 82 ? 6.559 -10.188 6.785 1 83.81 82 ILE A O 1
ATOM 658 N N . ASN A 1 83 ? 6.992 -8.312 7.949 1 82.75 83 ASN A N 1
ATOM 659 C CA . ASN A 1 83 ? 5.719 -7.738 7.52 1 82.75 83 ASN A CA 1
ATOM 660 C C . ASN A 1 83 ? 5.734 -7.387 6.035 1 82.75 83 ASN A C 1
ATOM 662 O O . ASN A 1 83 ? 6.664 -6.73 5.555 1 82.75 83 ASN A O 1
ATOM 666 N N . ASN A 1 84 ? 4.754 -7.902 5.363 1 89.44 84 ASN A N 1
ATOM 667 C CA . ASN A 1 84 ? 4.508 -7.609 3.959 1 89.44 84 ASN A CA 1
ATOM 668 C C . ASN A 1 84 ? 5.723 -7.934 3.094 1 89.44 84 ASN A C 1
ATOM 670 O O . ASN A 1 84 ? 6.242 -7.066 2.393 1 89.44 84 ASN A O 1
ATOM 674 N N . PRO A 1 85 ? 6.113 -9.125 3.068 1 89.31 85 PRO A N 1
ATOM 675 C CA . PRO A 1 85 ? 7.328 -9.539 2.365 1 89.31 85 PRO A CA 1
ATOM 676 C C . PRO A 1 85 ? 7.258 -9.273 0.862 1 89.31 85 PRO A C 1
ATOM 678 O O . PRO A 1 85 ? 8.289 -9.062 0.219 1 89.31 85 PRO A O 1
ATOM 681 N N . GLU A 1 86 ? 6.129 -9.242 0.292 1 92.25 86 GLU A N 1
ATOM 682 C CA . GLU A 1 86 ? 6.039 -9.07 -1.155 1 92.25 86 GLU A CA 1
ATOM 683 C C . GLU A 1 86 ? 6.262 -7.617 -1.553 1 92.25 86 GLU A C 1
ATOM 685 O O . GLU A 1 86 ? 6.477 -7.312 -2.729 1 92.25 86 GLU A O 1
ATOM 690 N N . VAL A 1 87 ? 6.242 -6.73 -0.599 1 95.62 87 VAL A N 1
ATOM 691 C CA . VAL A 1 87 ? 6.402 -5.305 -0.859 1 95.62 87 VAL A CA 1
ATOM 692 C C . VAL A 1 87 ? 7.887 -4.945 -0.906 1 95.62 87 VAL A C 1
ATOM 694 O O . VAL A 1 87 ? 8.289 -4.027 -1.624 1 95.62 87 VAL A O 1
ATOM 697 N N . PHE A 1 88 ? 8.711 -5.699 -0.217 1 96.06 88 PHE A N 1
ATOM 698 C CA . PHE A 1 88 ? 10.094 -5.328 0.076 1 96.06 88 PHE A CA 1
ATOM 699 C C . PHE A 1 88 ? 10.906 -5.215 -1.208 1 96.06 88 PHE A C 1
ATOM 701 O O . PHE A 1 88 ? 11.445 -4.148 -1.519 1 96.06 88 PHE A O 1
ATOM 708 N N . VAL A 1 89 ? 10.93 -6.242 -1.985 1 96.5 89 VAL A N 1
ATOM 709 C CA . VAL A 1 89 ? 11.773 -6.258 -3.176 1 96.5 89 VAL A CA 1
ATOM 710 C C . VAL A 1 89 ? 11.328 -5.168 -4.145 1 96.5 89 VAL A C 1
ATOM 712 O O . VAL A 1 89 ? 12.156 -4.422 -4.676 1 96.5 89 VAL A O 1
ATOM 715 N N . ALA A 1 90 ? 10.016 -5.047 -4.348 1 96.38 90 ALA A N 1
ATOM 716 C CA . ALA A 1 90 ? 9.484 -4.039 -5.258 1 96.38 90 ALA A CA 1
ATOM 717 C C . ALA A 1 90 ? 9.859 -2.633 -4.801 1 96.38 90 ALA A C 1
ATOM 719 O O . ALA A 1 90 ? 10.281 -1.802 -5.613 1 96.38 90 ALA A O 1
ATOM 720 N N . SER A 1 91 ? 9.742 -2.393 -3.492 1 96.44 91 SER A N 1
ATOM 721 C CA . SER A 1 91 ? 10.031 -1.078 -2.932 1 96.44 91 SER A CA 1
ATOM 722 C C . SER A 1 91 ? 11.508 -0.72 -3.094 1 96.44 91 SER A C 1
ATOM 724 O O . SER A 1 91 ? 11.836 0.406 -3.471 1 96.44 91 SER A O 1
ATOM 726 N N . VAL A 1 92 ? 12.383 -1.646 -2.854 1 96.5 92 VAL A N 1
ATOM 727 C CA . VAL A 1 92 ? 13.812 -1.409 -2.986 1 96.5 92 VAL A CA 1
ATOM 728 C C . VAL A 1 92 ? 14.172 -1.179 -4.453 1 96.5 92 VAL A C 1
ATOM 730 O O . VAL A 1 92 ? 14.969 -0.299 -4.773 1 96.5 92 VAL A O 1
ATOM 733 N N . CYS A 1 93 ? 13.531 -1.944 -5.324 1 96.25 93 CYS A N 1
ATOM 734 C CA . CYS A 1 93 ? 13.766 -1.764 -6.75 1 96.25 93 CYS A CA 1
ATOM 735 C C . CYS A 1 93 ? 13.367 -0.364 -7.199 1 96.25 93 CYS A C 1
ATOM 737 O O . CYS A 1 93 ? 14.086 0.281 -7.961 1 96.25 93 CYS A O 1
ATOM 739 N N . GLU A 1 94 ? 12.219 0.083 -6.715 1 94.69 94 GLU A N 1
ATOM 740 C CA . GLU A 1 94 ? 11.797 1.44 -7.047 1 94.69 94 GLU A CA 1
ATOM 741 C C . GLU A 1 94 ? 12.844 2.465 -6.605 1 94.69 94 GLU A C 1
ATOM 743 O O . GLU A 1 94 ? 13.172 3.387 -7.352 1 94.69 94 GLU A O 1
ATOM 748 N N . PHE A 1 95 ? 13.352 2.281 -5.418 1 94.38 95 PHE A N 1
ATOM 749 C CA . PHE A 1 95 ? 14.344 3.197 -4.867 1 94.38 95 PHE A CA 1
ATOM 750 C C . PHE A 1 95 ? 15.617 3.182 -5.699 1 94.38 95 PHE A C 1
ATOM 752 O O . PHE A 1 95 ? 16.234 4.227 -5.93 1 94.38 95 PHE A O 1
ATOM 759 N N . LEU A 1 96 ? 15.953 2 -6.211 1 94.31 96 LEU A N 1
ATOM 760 C CA . LEU A 1 96 ? 17.219 1.825 -6.918 1 94.31 96 LEU A CA 1
ATOM 761 C C . LEU A 1 96 ? 17.047 2.109 -8.406 1 94.31 96 LEU A C 1
ATOM 763 O O . LEU A 1 96 ? 18.016 2.086 -9.164 1 94.31 96 LEU A O 1
ATOM 767 N N . GLY A 1 97 ? 15.789 2.354 -8.828 1 92.12 97 GLY A N 1
ATOM 768 C CA . GLY A 1 97 ? 15.523 2.586 -10.242 1 92.12 97 GLY A CA 1
ATOM 769 C C . GLY A 1 97 ? 15.594 1.322 -11.078 1 92.12 97 GLY A C 1
ATOM 770 O O . GLY A 1 97 ? 15.984 1.365 -12.242 1 92.12 97 GLY A O 1
ATOM 771 N N . LEU A 1 98 ? 15.305 0.167 -10.469 1 95 98 LEU A N 1
ATOM 772 C CA . LEU A 1 98 ? 15.312 -1.125 -11.148 1 95 98 LEU A CA 1
ATOM 773 C C . LEU A 1 98 ? 13.891 -1.555 -11.516 1 95 98 LEU A C 1
ATOM 775 O O . LEU A 1 98 ? 12.977 -1.446 -10.695 1 95 98 LEU A O 1
ATOM 779 N N . SER A 1 99 ? 13.734 -2.018 -12.734 1 95.88 99 SER A N 1
ATOM 780 C CA . SER A 1 99 ? 12.461 -2.65 -13.078 1 95.88 99 SER A CA 1
ATOM 781 C C . SER A 1 99 ? 12.281 -3.967 -12.32 1 95.88 99 SER A C 1
ATOM 783 O O . SER A 1 99 ? 13.266 -4.625 -11.977 1 95.88 99 SER A O 1
ATOM 785 N N . HIS A 1 100 ? 11.07 -4.27 -12.047 1 96.88 100 HIS A N 1
ATOM 786 C CA . HIS A 1 100 ? 10.797 -5.492 -11.297 1 96.88 100 HIS A CA 1
ATOM 787 C C . HIS A 1 100 ? 9.477 -6.121 -11.734 1 96.88 100 HIS A C 1
ATOM 789 O O . HIS A 1 100 ? 8.516 -5.41 -12.039 1 96.88 100 HIS A O 1
ATOM 795 N N . VAL A 1 101 ? 9.406 -7.426 -11.75 1 97.56 101 VAL A N 1
ATOM 796 C CA . VAL A 1 101 ? 8.234 -8.164 -12.203 1 97.56 101 VAL A CA 1
ATOM 797 C C . VAL A 1 101 ? 7.125 -8.062 -11.156 1 97.56 101 VAL A C 1
ATOM 799 O O . VAL A 1 101 ? 7.398 -8.023 -9.953 1 97.56 101 VAL A O 1
ATOM 802 N N . GLY A 1 102 ? 5.891 -8.133 -11.609 1 96.56 102 GLY A N 1
ATOM 803 C CA . GLY A 1 102 ? 4.73 -8.188 -10.742 1 96.56 102 GLY A CA 1
ATOM 804 C C . GLY A 1 102 ? 3.877 -6.93 -10.805 1 96.56 102 GLY A C 1
ATOM 805 O O . GLY A 1 102 ? 2.945 -6.848 -11.609 1 96.56 102 GLY A O 1
ATOM 806 N N . ALA A 1 103 ? 4.16 -6.02 -9.898 1 96.06 103 ALA A N 1
ATOM 807 C CA . ALA A 1 103 ? 3.398 -4.781 -9.766 1 96.06 103 ALA A CA 1
ATOM 808 C C . ALA A 1 103 ? 4.113 -3.795 -8.844 1 96.06 103 ALA A C 1
ATOM 810 O O . ALA A 1 103 ? 5.047 -4.168 -8.133 1 96.06 103 ALA A O 1
ATOM 811 N N . PRO A 1 104 ? 3.707 -2.543 -8.914 1 94.94 104 PRO A N 1
ATOM 812 C CA . PRO A 1 104 ? 4.289 -1.569 -7.988 1 94.94 104 PRO A CA 1
ATOM 813 C C . PRO A 1 104 ? 4 -1.905 -6.527 1 94.94 104 PRO A C 1
ATOM 815 O O . PRO A 1 104 ? 3.129 -2.73 -6.238 1 94.94 104 PRO A O 1
ATOM 818 N N . PRO A 1 105 ? 4.719 -1.281 -5.605 1 96.25 105 PRO A N 1
ATOM 819 C CA . PRO A 1 105 ? 4.633 -1.646 -4.188 1 96.25 105 PRO A CA 1
ATOM 820 C C . PRO A 1 105 ? 3.217 -1.526 -3.631 1 96.25 105 PRO A C 1
ATOM 822 O O . PRO A 1 105 ? 2.791 -2.365 -2.832 1 96.25 105 PRO A O 1
ATOM 825 N N . ASN A 1 106 ? 2.459 -0.571 -4.016 1 96.62 106 ASN A N 1
ATOM 826 C CA . ASN A 1 106 ? 1.117 -0.385 -3.471 1 96.62 106 ASN A CA 1
ATOM 827 C C . ASN A 1 106 ? 0.181 -1.516 -3.891 1 96.62 106 ASN A C 1
ATOM 829 O O . ASN A 1 106 ? -0.62 -1.994 -3.084 1 96.62 106 ASN A O 1
ATOM 833 N N . THR A 1 107 ? 0.31 -1.953 -5.125 1 97.06 107 THR A N 1
ATOM 834 C CA . THR A 1 107 ? -0.513 -3.062 -5.594 1 97.06 107 THR A CA 1
ATOM 835 C C . THR A 1 107 ? -0.089 -4.371 -4.934 1 97.06 107 THR A C 1
ATOM 837 O O . THR A 1 107 ? -0.932 -5.207 -4.602 1 97.06 107 THR A O 1
ATOM 840 N N . ARG A 1 108 ? 1.225 -4.535 -4.703 1 96.69 108 ARG A N 1
ATOM 841 C CA . ARG A 1 108 ? 1.714 -5.699 -3.969 1 96.69 108 ARG A CA 1
ATOM 842 C C . ARG A 1 108 ? 1.168 -5.715 -2.545 1 96.69 108 ARG A C 1
ATOM 844 O O . ARG A 1 108 ? 0.784 -6.77 -2.033 1 96.69 108 ARG A O 1
ATOM 851 N N . ALA A 1 109 ? 1.173 -4.559 -1.943 1 96.75 109 ALA A N 1
ATOM 852 C CA . ALA A 1 109 ? 0.64 -4.438 -0.589 1 96.75 109 ALA A CA 1
ATOM 853 C C . ALA A 1 109 ? -0.836 -4.82 -0.544 1 96.75 109 ALA A C 1
ATOM 855 O O . ALA A 1 109 ? -1.275 -5.512 0.378 1 96.75 109 ALA A O 1
ATOM 856 N N . LEU A 1 110 ? -1.546 -4.395 -1.53 1 97.62 110 LEU A N 1
ATOM 857 C CA . LEU A 1 110 ? -2.967 -4.719 -1.608 1 97.62 110 LEU A CA 1
ATOM 858 C C . LEU A 1 110 ? -3.172 -6.219 -1.784 1 97.62 110 LEU A C 1
ATOM 860 O O . LEU A 1 110 ? -4.004 -6.82 -1.104 1 97.62 110 LEU A O 1
ATOM 864 N N . ALA A 1 111 ? -2.404 -6.805 -2.637 1 96.94 111 ALA A N 1
ATOM 865 C CA . ALA A 1 111 ? -2.576 -8.211 -2.984 1 96.94 111 ALA A CA 1
ATOM 866 C C . ALA A 1 111 ? -2.225 -9.117 -1.805 1 96.94 111 ALA A C 1
ATOM 868 O O . ALA A 1 111 ? -2.877 -10.141 -1.58 1 96.94 111 ALA A O 1
ATOM 869 N N . GLU A 1 112 ? -1.222 -8.75 -1.037 1 94.88 112 GLU A N 1
ATOM 870 C CA . GLU A 1 112 ? -0.764 -9.641 0.027 1 94.88 112 GLU A CA 1
ATOM 871 C C . GLU A 1 112 ? -1.613 -9.477 1.284 1 94.88 112 GLU A C 1
ATOM 873 O O . GLU A 1 112 ? -1.492 -10.266 2.227 1 94.88 112 GLU A O 1
ATOM 878 N N . ASP A 1 113 ? -2.477 -8.492 1.377 1 96.12 113 ASP A N 1
ATOM 879 C CA . ASP A 1 113 ? -3.383 -8.242 2.496 1 96.12 113 ASP A CA 1
ATOM 880 C C . ASP A 1 113 ? -4.812 -8.648 2.145 1 96.12 113 ASP A C 1
ATOM 882 O O . ASP A 1 113 ? -5.562 -7.863 1.563 1 96.12 113 ASP A O 1
ATOM 886 N N . LYS A 1 114 ? -5.219 -9.82 2.592 1 96.81 114 LYS A N 1
ATOM 887 C CA . LYS A 1 114 ? -6.516 -10.383 2.221 1 96.81 114 LYS A CA 1
ATOM 888 C C . LYS A 1 114 ? -7.656 -9.469 2.67 1 96.81 114 LYS A C 1
ATOM 890 O O . LYS A 1 114 ? -8.695 -9.398 2.008 1 96.81 114 LYS A O 1
ATOM 895 N N . TRP A 1 115 ? -7.449 -8.773 3.713 1 97.56 115 TRP A N 1
ATOM 896 C CA . TRP A 1 115 ? -8.484 -7.887 4.238 1 97.56 115 TRP A CA 1
ATOM 897 C C . TRP A 1 115 ? -8.633 -6.645 3.363 1 97.56 115 TRP A C 1
ATOM 899 O O . TRP A 1 115 ? -9.734 -6.316 2.922 1 97.56 115 TRP A O 1
ATOM 909 N N . LEU A 1 116 ? -7.527 -5.969 3.078 1 97.81 116 LEU A N 1
ATOM 910 C CA . LEU A 1 116 ? -7.598 -4.777 2.24 1 97.81 116 LEU A CA 1
ATOM 911 C C . LEU A 1 116 ? -8.039 -5.133 0.825 1 97.81 116 LEU A C 1
ATOM 913 O O . LEU A 1 116 ? -8.75 -4.359 0.179 1 97.81 116 LEU A O 1
ATOM 917 N N . SER A 1 117 ? -7.594 -6.281 0.345 1 98 117 SER A N 1
ATOM 918 C CA . SER A 1 117 ? -8.062 -6.781 -0.943 1 98 117 SER A CA 1
ATOM 919 C C . SER A 1 117 ? -9.578 -6.957 -0.945 1 98 117 SER A C 1
ATOM 921 O O . SER A 1 117 ? -10.25 -6.586 -1.908 1 98 117 SER A O 1
ATOM 923 N N . LYS A 1 118 ? -10.125 -7.512 0.098 1 98.31 118 LYS A N 1
ATOM 924 C CA . LYS A 1 118 ? -11.562 -7.727 0.237 1 98.31 118 LYS A CA 1
ATOM 925 C C . LYS A 1 118 ? -12.312 -6.402 0.25 1 98.31 118 LYS A C 1
ATOM 927 O O . LYS A 1 118 ? -13.344 -6.262 -0.413 1 98.31 118 LYS A O 1
ATOM 932 N N . LEU A 1 119 ? -11.82 -5.453 1.016 1 98.56 119 LEU A N 1
ATOM 933 C CA . LEU A 1 119 ? -12.469 -4.148 1.077 1 98.56 119 LEU A CA 1
ATOM 934 C C . LEU A 1 119 ? -12.469 -3.479 -0.293 1 98.56 119 LEU A C 1
ATOM 936 O O . LEU A 1 119 ? -13.492 -2.938 -0.721 1 98.56 119 LEU A O 1
ATOM 940 N N . THR A 1 120 ? -11.352 -3.557 -0.977 1 98.5 120 THR A N 1
ATOM 941 C CA . THR A 1 120 ? -11.266 -2.98 -2.314 1 98.5 120 THR A CA 1
ATOM 942 C C . THR A 1 120 ? -12.203 -3.697 -3.277 1 98.5 120 THR A C 1
ATOM 944 O O . THR A 1 120 ? -12.922 -3.053 -4.047 1 98.5 120 THR A O 1
ATOM 947 N N . ALA A 1 121 ? -12.188 -5.012 -3.209 1 98.75 121 ALA A N 1
ATOM 948 C CA . ALA A 1 121 ? -13.078 -5.809 -4.051 1 98.75 121 ALA A CA 1
ATOM 949 C C . ALA A 1 121 ? -14.539 -5.438 -3.812 1 98.75 121 ALA A C 1
ATOM 951 O O . ALA A 1 121 ? -15.305 -5.266 -4.762 1 98.75 121 ALA A O 1
ATOM 952 N N . ARG A 1 122 ? -14.906 -5.285 -2.572 1 98.5 122 ARG A N 1
ATOM 953 C CA . ARG A 1 122 ? -16.266 -4.875 -2.219 1 98.5 122 ARG A CA 1
ATOM 954 C C . ARG A 1 122 ? -16.609 -3.529 -2.848 1 98.5 122 ARG A C 1
ATOM 956 O O . ARG A 1 122 ? -17.688 -3.367 -3.43 1 98.5 122 ARG A O 1
ATOM 963 N N . ALA A 1 123 ? -15.711 -2.635 -2.75 1 98.31 123 ALA A N 1
ATOM 964 C CA . ALA A 1 123 ? -15.945 -1.27 -3.215 1 98.31 123 ALA A CA 1
ATOM 965 C C . ALA A 1 123 ? -16.156 -1.233 -4.727 1 98.31 123 ALA A C 1
ATOM 967 O O . ALA A 1 123 ? -16.859 -0.363 -5.242 1 98.31 123 ALA A O 1
ATOM 968 N N . ILE A 1 124 ? -15.586 -2.166 -5.43 1 97.62 124 ILE A N 1
ATOM 969 C CA . ILE A 1 124 ? -15.672 -2.119 -6.887 1 97.62 124 ILE A CA 1
ATOM 970 C C . ILE A 1 124 ? -16.719 -3.115 -7.375 1 97.62 124 ILE A C 1
ATOM 972 O O . ILE A 1 124 ? -16.844 -3.361 -8.578 1 97.62 124 ILE A O 1
ATOM 976 N N . GLY A 1 125 ? -17.375 -3.795 -6.469 1 97.81 125 GLY A N 1
ATOM 977 C CA . GLY A 1 125 ? -18.562 -4.539 -6.824 1 97.81 125 GLY A CA 1
ATOM 978 C C . GLY A 1 125 ? -18.328 -6.027 -6.961 1 97.81 125 GLY A C 1
ATOM 979 O O . GLY A 1 125 ? -19.188 -6.762 -7.449 1 97.81 125 GLY A O 1
ATOM 980 N N . LEU A 1 126 ? -17.141 -6.539 -6.648 1 98.62 126 LEU A N 1
ATOM 981 C CA . LEU A 1 126 ? -16.938 -7.984 -6.633 1 98.62 126 LEU A CA 1
ATOM 982 C C . LEU A 1 126 ? -17.688 -8.625 -5.465 1 98.62 126 LEU A C 1
ATOM 984 O O . LEU A 1 126 ? -17.844 -8 -4.414 1 98.62 126 LEU A O 1
ATOM 988 N N . PRO A 1 127 ? -18.141 -9.836 -5.648 1 98.38 127 PRO A N 1
ATOM 989 C CA . PRO A 1 127 ? -18.812 -10.539 -4.555 1 98.38 127 PRO A CA 1
ATOM 990 C C . PRO A 1 127 ? -17.844 -11.039 -3.488 1 98.38 127 PRO A C 1
ATOM 992 O O . PRO A 1 127 ? -17.031 -11.938 -3.758 1 98.38 127 PRO A O 1
ATOM 995 N N . VAL A 1 128 ? -17.875 -10.5 -2.287 1 98.38 128 VAL A N 1
ATOM 996 C CA . VAL A 1 128 ? -17 -10.922 -1.194 1 98.38 128 VAL A CA 1
ATOM 997 C C . VAL A 1 128 ? -17.844 -11.32 0.015 1 98.38 128 VAL A C 1
ATOM 999 O O . VAL A 1 128 ? -18.984 -10.859 0.17 1 98.38 128 VAL A O 1
ATOM 1002 N N . ALA A 1 129 ? -17.375 -12.188 0.825 1 97.56 129 ALA A N 1
ATOM 1003 C CA . ALA A 1 129 ? -18 -12.523 2.098 1 97.56 129 ALA A CA 1
ATOM 1004 C C . ALA A 1 129 ? -17.766 -11.422 3.131 1 97.56 129 ALA A C 1
ATOM 1006 O O . ALA A 1 129 ? -16.797 -10.672 3.035 1 97.56 129 ALA A O 1
ATOM 1007 N N . ASP A 1 130 ? -18.625 -11.383 4.102 1 97.69 130 ASP A N 1
ATOM 1008 C CA . ASP A 1 130 ? -18.328 -10.523 5.246 1 97.69 130 ASP A CA 1
ATOM 1009 C C . ASP A 1 130 ? -17.062 -10.961 5.957 1 97.69 130 ASP A C 1
ATOM 1011 O O . ASP A 1 130 ? -16.703 -12.141 5.949 1 97.69 130 ASP A O 1
ATOM 1015 N N . GLY A 1 131 ? -16.359 -9.984 6.531 1 97.75 131 GLY A N 1
ATOM 1016 C CA . GLY A 1 131 ? -15.109 -10.289 7.211 1 97.75 131 GLY A CA 1
ATOM 1017 C C . GLY A 1 131 ? -14.797 -9.32 8.336 1 97.75 131 GLY A C 1
ATOM 1018 O O . GLY A 1 131 ? -15.391 -8.242 8.422 1 97.75 131 GLY A O 1
ATOM 1019 N N . ALA A 1 132 ? -13.914 -9.758 9.18 1 97.06 132 ALA A N 1
ATOM 1020 C CA . ALA A 1 132 ? -13.398 -8.961 10.289 1 97.06 132 ALA A CA 1
ATOM 1021 C C . ALA A 1 132 ? -11.977 -9.367 10.656 1 97.06 132 ALA A C 1
ATOM 1023 O O . ALA A 1 132 ? -11.609 -10.539 10.5 1 97.06 132 ALA A O 1
ATOM 1024 N N . ILE A 1 133 ? -11.227 -8.414 11.141 1 96.56 133 ILE A N 1
ATOM 1025 C CA . ILE A 1 133 ? -9.836 -8.711 11.469 1 96.56 133 ILE A CA 1
ATOM 1026 C C . ILE A 1 133 ? -9.656 -8.742 12.984 1 96.56 133 ILE A C 1
ATOM 1028 O O . ILE A 1 133 ? -10.297 -7.977 13.711 1 96.56 133 ILE A O 1
ATOM 1032 N N . TYR A 1 134 ? -8.836 -9.617 13.422 1 94.25 134 TYR A N 1
ATOM 1033 C CA . TYR A 1 134 ? -8.438 -9.789 14.812 1 94.25 134 TYR A CA 1
ATOM 1034 C C . TYR A 1 134 ? -6.926 -9.891 14.938 1 94.25 134 TYR A C 1
ATOM 1036 O O . TYR A 1 134 ? -6.309 -10.797 14.367 1 94.25 134 TYR A O 1
ATOM 1044 N N . ALA A 1 135 ? -6.375 -8.953 15.734 1 88.69 135 ALA A N 1
ATOM 1045 C CA . ALA A 1 135 ? -4.918 -8.906 15.789 1 88.69 135 ALA A CA 1
ATOM 1046 C C . ALA A 1 135 ? -4.418 -9.18 17.203 1 88.69 135 ALA A C 1
ATOM 1048 O O . ALA A 1 135 ? -3.217 -9.344 17.422 1 88.69 135 ALA A O 1
ATOM 1049 N N . SER A 1 136 ? -5.262 -9.211 18.172 1 88.81 136 SER A N 1
ATOM 1050 C CA . SER A 1 136 ? -4.898 -9.492 19.562 1 88.81 136 SER A CA 1
ATOM 1051 C C . SER A 1 136 ? -5.945 -10.375 20.234 1 88.81 136 SER A C 1
ATOM 1053 O O . SER A 1 136 ? -7.078 -10.477 19.766 1 88.81 136 SER A O 1
ATOM 1055 N N . LEU A 1 137 ? -5.52 -10.961 21.281 1 92.44 137 LEU A N 1
ATOM 1056 C CA . LEU A 1 137 ? -6.441 -11.805 22.031 1 92.44 137 LEU A CA 1
ATOM 1057 C C . LEU A 1 137 ? -7.602 -10.977 22.594 1 92.44 137 LEU A C 1
ATOM 1059 O O . LEU A 1 137 ? -8.734 -11.469 22.656 1 92.44 137 LEU A O 1
ATOM 1063 N N . ALA A 1 138 ? -7.348 -9.766 22.938 1 90.56 138 ALA A N 1
ATOM 1064 C CA . ALA A 1 138 ? -8.383 -8.875 23.469 1 90.56 138 ALA A CA 1
ATOM 1065 C C . ALA A 1 138 ? -9.477 -8.633 22.422 1 90.56 138 ALA A C 1
ATOM 1067 O O . ALA A 1 138 ? -10.656 -8.5 22.781 1 90.56 138 ALA A O 1
ATOM 1068 N N . ASP A 1 139 ? -9.125 -8.609 21.172 1 91.5 139 ASP A N 1
ATOM 1069 C CA . ASP A 1 139 ? -10.086 -8.391 20.094 1 91.5 139 ASP A CA 1
ATOM 1070 C C . ASP A 1 139 ? -11.125 -9.516 20.047 1 91.5 139 ASP A C 1
ATOM 1072 O O . ASP A 1 139 ? -12.242 -9.305 19.578 1 91.5 139 ASP A O 1
ATOM 1076 N N . LEU A 1 140 ? -10.773 -10.672 20.516 1 96.19 140 LEU A N 1
ATOM 1077 C CA . LEU A 1 140 ? -11.594 -11.867 20.359 1 96.19 140 LEU A CA 1
ATOM 1078 C C . LEU A 1 140 ? -12.766 -11.859 21.328 1 96.19 140 LEU A C 1
ATOM 1080 O O . LEU A 1 140 ? -13.664 -12.703 21.234 1 96.19 140 LEU A O 1
ATOM 1084 N N . GLU A 1 141 ? -12.789 -10.898 22.25 1 95.25 141 GLU A N 1
ATOM 1085 C CA . GLU A 1 141 ? -13.891 -10.797 23.203 1 95.25 141 GLU A CA 1
ATOM 1086 C C . GLU A 1 141 ? -15.203 -10.453 22.484 1 95.25 141 GLU A C 1
ATOM 1088 O O . GLU A 1 141 ? -16.281 -10.75 23 1 95.25 141 GLU A O 1
ATOM 1093 N N . LYS A 1 142 ? -15.078 -9.859 21.375 1 95.06 142 LYS A N 1
ATOM 1094 C CA . LYS A 1 142 ? -16.266 -9.477 20.609 1 95.06 142 LYS A CA 1
ATOM 1095 C C . LYS A 1 142 ? -16.328 -10.234 19.281 1 95.06 142 LYS A C 1
ATOM 1097 O O . LYS A 1 142 ? -15.398 -10.18 18.484 1 95.06 142 LYS A O 1
ATOM 1102 N N . PRO A 1 143 ? -17.406 -10.93 19.062 1 97.31 143 PRO A N 1
ATOM 1103 C CA . PRO A 1 143 ? -17.578 -11.57 17.75 1 97.31 143 PRO A CA 1
ATOM 1104 C C . PRO A 1 143 ? -17.781 -10.562 16.625 1 97.31 143 PRO A C 1
ATOM 1106 O O . PRO A 1 143 ? -18.031 -9.383 16.875 1 97.31 143 PRO A O 1
ATOM 1109 N N . PRO A 1 144 ? -17.547 -11.047 15.43 1 96.88 144 PRO A N 1
ATOM 1110 C CA . PRO A 1 144 ? -17.875 -10.148 14.32 1 96.88 144 PRO A CA 1
ATOM 1111 C C . PRO A 1 144 ? -19.375 -9.859 14.211 1 96.88 144 PRO A C 1
ATOM 1113 O O . PRO A 1 144 ? -20.172 -10.484 14.906 1 96.88 144 PRO A O 1
ATOM 1116 N N . HIS A 1 145 ? -19.75 -8.906 13.297 1 94.81 145 HIS A N 1
ATOM 1117 C CA . HIS A 1 145 ? -21.125 -8.438 13.188 1 94.81 145 HIS A CA 1
ATOM 1118 C C . HIS A 1 145 ? -21.969 -9.391 12.344 1 94.81 145 HIS A C 1
ATOM 1120 O O . HIS A 1 145 ? -23.156 -9.156 12.148 1 94.81 145 HIS A O 1
ATOM 1126 N N . PHE A 1 146 ? -21.359 -10.414 11.852 1 96.75 146 PHE A N 1
ATOM 1127 C CA . PHE A 1 146 ? -22.062 -11.383 11.023 1 96.75 146 PHE A CA 1
ATOM 1128 C C . PHE A 1 146 ? -22.062 -12.758 11.68 1 96.75 146 PHE A C 1
ATOM 1130 O O . PHE A 1 146 ? -21.203 -13.047 12.516 1 96.75 146 PHE A O 1
ATOM 1137 N N . ALA A 1 147 ? -22.953 -13.625 11.234 1 95.69 147 ALA A N 1
ATOM 1138 C CA . ALA A 1 147 ? -23.094 -14.953 11.828 1 95.69 147 ALA A CA 1
ATOM 1139 C C . ALA A 1 147 ? -22.281 -15.984 11.055 1 95.69 147 ALA A C 1
ATOM 1141 O O . ALA A 1 147 ? -21.922 -15.766 9.898 1 95.69 147 ALA A O 1
ATOM 1142 N N . GLY A 1 148 ? -21.984 -17.078 11.805 1 94.19 148 GLY A N 1
ATOM 1143 C CA . GLY A 1 148 ? -21.297 -18.188 11.164 1 94.19 148 GLY A CA 1
ATOM 1144 C C . GLY A 1 148 ? -22.188 -19 10.242 1 94.19 148 GLY A C 1
ATOM 1145 O O . GLY A 1 148 ? -23.344 -18.641 10.016 1 94.19 148 GLY A O 1
ATOM 1146 N N . PRO A 1 149 ? -21.672 -20.125 9.727 1 96.44 149 PRO A N 1
ATOM 1147 C CA . PRO A 1 149 ? -20.328 -20.641 9.977 1 96.44 149 PRO A CA 1
ATOM 1148 C C . PRO A 1 149 ? -19.219 -19.672 9.555 1 96.44 149 PRO A C 1
ATOM 1150 O O . PRO A 1 149 ? -19.438 -18.844 8.664 1 96.44 149 PRO A O 1
ATOM 1153 N N . TYR A 1 150 ? -18.047 -19.781 10.25 1 97.62 150 TYR A N 1
ATOM 1154 C CA . TYR A 1 150 ? -16.906 -18.875 10.039 1 97.62 150 TYR A CA 1
ATOM 1155 C C . TYR A 1 150 ? -15.766 -19.609 9.336 1 97.62 150 TYR A C 1
ATOM 1157 O O . TYR A 1 150 ? -15.648 -20.828 9.422 1 97.62 150 TYR A O 1
ATOM 1165 N N . PHE A 1 151 ? -15.031 -18.906 8.594 1 96.69 151 PHE A N 1
ATOM 1166 C CA . PHE A 1 151 ? -13.742 -19.328 8.086 1 96.69 151 PHE A CA 1
ATOM 1167 C C . PHE A 1 151 ? -12.617 -18.469 8.648 1 96.69 151 PHE A C 1
ATOM 1169 O O . PHE A 1 151 ? -12.609 -17.25 8.453 1 96.69 151 PHE A O 1
ATOM 1176 N N . VAL A 1 152 ? -11.68 -19.078 9.344 1 96.88 152 VAL A N 1
ATOM 1177 C CA . VAL A 1 152 ? -10.609 -18.375 10.031 1 96.88 152 VAL A CA 1
ATOM 1178 C C . VAL A 1 152 ? -9.289 -18.578 9.289 1 96.88 152 VAL A C 1
ATOM 1180 O O . VAL A 1 152 ? -8.898 -19.719 9.008 1 96.88 152 VAL A O 1
ATOM 1183 N N . LYS A 1 153 ? -8.656 -17.469 8.938 1 94.06 153 LYS A N 1
ATOM 1184 C CA . LYS A 1 153 ? -7.395 -17.609 8.219 1 94.06 153 LYS A CA 1
ATOM 1185 C C . LYS A 1 153 ? -6.438 -16.469 8.555 1 94.06 153 LYS A C 1
ATOM 1187 O O . LYS A 1 153 ? -6.844 -15.461 9.133 1 94.06 153 LYS A O 1
ATOM 1192 N N . ASN A 1 154 ? -5.176 -16.734 8.25 1 92.94 154 ASN A N 1
ATOM 1193 C CA . ASN A 1 154 ? -4.16 -15.695 8.336 1 92.94 154 ASN A CA 1
ATOM 1194 C C . ASN A 1 154 ? -4.445 -14.562 7.355 1 92.94 154 ASN A C 1
ATOM 1196 O O . ASN A 1 154 ? -4.66 -14.797 6.168 1 92.94 154 ASN A O 1
ATOM 1200 N N . ARG A 1 155 ? -4.496 -13.32 7.812 1 93.31 155 ARG A N 1
ATOM 1201 C CA . ARG A 1 155 ? -4.758 -12.125 7.008 1 93.31 155 ARG A CA 1
ATOM 1202 C C . ARG A 1 155 ? -3.74 -11.992 5.883 1 93.31 155 ARG A C 1
ATOM 1204 O O . ARG A 1 155 ? -4.09 -11.602 4.766 1 93.31 155 ARG A O 1
ATOM 1211 N N . PHE A 1 156 ? -2.447 -12.406 6.121 1 87.69 156 PHE A N 1
ATOM 1212 C CA . PHE A 1 156 ? -1.349 -12.18 5.191 1 87.69 156 PHE A CA 1
ATOM 1213 C C . PHE A 1 156 ? -0.802 -13.5 4.66 1 87.69 156 PHE A C 1
ATOM 1215 O O . PHE A 1 156 ? 0.243 -13.523 4.008 1 87.69 156 PHE A O 1
ATOM 1222 N N . GLY A 1 157 ? -1.415 -14.477 4.82 1 76.38 157 GLY A N 1
ATOM 1223 C CA . GLY A 1 157 ? -0.879 -15.789 4.5 1 76.38 157 GLY A CA 1
ATOM 1224 C C . GLY A 1 157 ? -0.81 -16.062 3.008 1 76.38 157 GLY A C 1
ATOM 1225 O O . GLY A 1 157 ? -1.688 -15.633 2.254 1 76.38 157 GLY A O 1
ATOM 1226 N N . ALA A 1 158 ? 0.296 -16.672 2.676 1 72.06 158 ALA A N 1
ATOM 1227 C CA . ALA A 1 158 ? 0.463 -17.219 1.33 1 72.06 158 ALA A CA 1
ATOM 1228 C C . ALA A 1 158 ? 0.394 -18.734 1.34 1 72.06 158 ALA A C 1
ATOM 1230 O O . ALA A 1 158 ? 0.645 -19.375 2.367 1 72.06 158 ALA A O 1
ATOM 1231 N N . ALA A 1 159 ? -0.083 -19.312 0.253 1 65.88 159 ALA A N 1
ATOM 1232 C CA . ALA A 1 159 ? -0.104 -20.766 0.095 1 65.88 159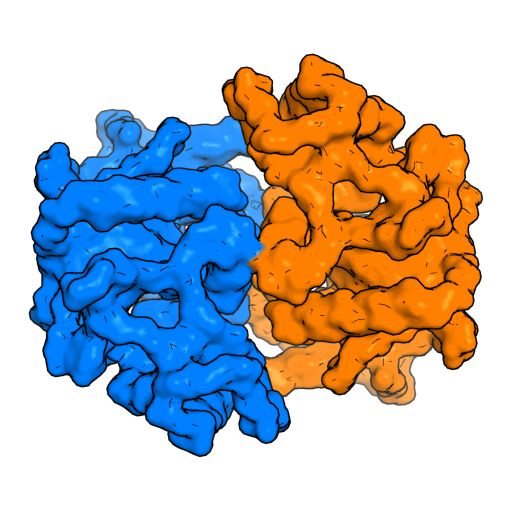 ALA A CA 1
ATOM 1233 C C . ALA A 1 159 ? -0.948 -21.422 1.183 1 65.88 159 ALA A C 1
ATOM 1235 O O . ALA A 1 159 ? -0.568 -22.453 1.729 1 65.88 159 ALA A O 1
ATOM 1236 N N . SER A 1 160 ? -2.027 -20.812 1.541 1 72.38 160 SER A N 1
ATOM 1237 C CA . SER A 1 160 ? -2.959 -21.312 2.541 1 72.38 160 SER A CA 1
ATOM 1238 C C . SER A 1 160 ? -2.273 -21.5 3.891 1 72.38 160 SER A C 1
ATOM 1240 O O . SER A 1 160 ? -2.613 -22.422 4.645 1 72.38 160 SER A O 1
ATOM 1242 N N . GLU A 1 161 ? -1.344 -20.703 4.152 1 69.19 161 GLU A N 1
ATOM 1243 C CA . GLU A 1 161 ? -0.636 -20.781 5.426 1 69.19 161 GLU A CA 1
ATOM 1244 C C . GLU A 1 161 ? -1.61 -20.734 6.602 1 69.19 161 GLU A C 1
ATOM 1246 O O . GLU A 1 161 ? -2.414 -19.812 6.719 1 69.19 161 GLU A O 1
ATOM 1251 N N . GLY A 1 162 ? -1.626 -21.766 7.363 1 71.12 162 GLY A N 1
ATOM 1252 C CA . GLY A 1 162 ? -2.424 -21.828 8.578 1 71.12 162 GLY A CA 1
ATOM 1253 C C . GLY A 1 162 ? -3.82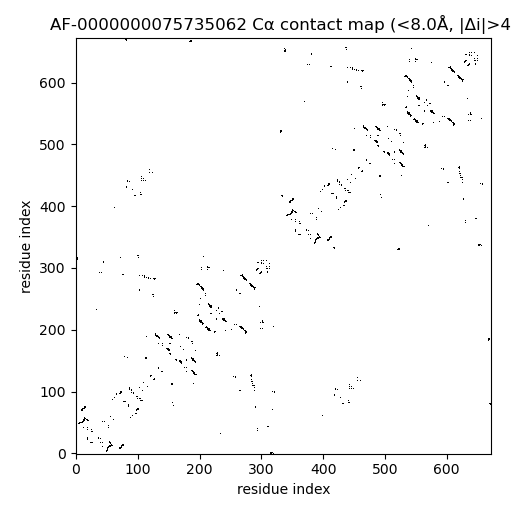4 -22.359 8.344 1 71.12 162 GLY A C 1
ATOM 1254 O O . GLY A 1 162 ? -4.605 -22.516 9.281 1 71.12 162 GLY A O 1
ATOM 1255 N N . VAL A 1 163 ? -4.07 -22.578 7.121 1 80.25 163 VAL A N 1
ATOM 1256 C CA . VAL A 1 163 ? -5.422 -23.047 6.82 1 80.25 163 VAL A CA 1
ATOM 1257 C C . VAL A 1 163 ? -5.5 -24.562 6.996 1 80.25 163 VAL A C 1
ATOM 1259 O O . VAL A 1 163 ? -4.625 -25.297 6.531 1 80.25 163 VAL A O 1
ATOM 1262 N N . SER A 1 164 ? -6.434 -25 7.73 1 81.81 164 SER A N 1
ATOM 1263 C CA . SER A 1 164 ? -6.762 -26.406 7.957 1 81.81 164 SER A CA 1
ATOM 1264 C C . SER A 1 164 ? -8.273 -26.609 8.062 1 81.81 164 SER A C 1
ATOM 1266 O O . SER A 1 164 ? -9.047 -25.656 7.902 1 81.81 164 SER A O 1
ATOM 1268 N N . GLU A 1 165 ? -8.609 -27.828 8.25 1 83.38 165 GLU A N 1
ATOM 1269 C CA . GLU A 1 165 ? -10.031 -28.125 8.43 1 83.38 165 GLU A CA 1
ATOM 1270 C C . GLU A 1 165 ? -10.609 -27.359 9.625 1 83.38 165 GLU A C 1
ATOM 1272 O O . GLU A 1 165 ? -11.789 -27.016 9.633 1 83.38 165 GLU A O 1
ATOM 1277 N N . LYS A 1 166 ? -9.805 -27.078 10.547 1 89.94 166 LYS A N 1
ATOM 1278 C CA . LYS A 1 166 ? -10.234 -26.344 11.742 1 89.94 166 LYS A CA 1
ATOM 1279 C C . LYS A 1 166 ? -10.586 -24.906 11.406 1 89.94 166 LYS A C 1
ATOM 1281 O O . LYS A 1 166 ? -11.195 -24.203 12.219 1 89.94 166 LYS A O 1
ATOM 1286 N N . SER A 1 167 ? -10.258 -24.516 10.258 1 92.81 167 SER A N 1
ATOM 1287 C CA . SER A 1 167 ? -10.5 -23.125 9.859 1 92.81 167 SER A CA 1
ATOM 1288 C C . SER A 1 167 ? -11.992 -22.875 9.664 1 92.81 167 SER A C 1
ATOM 1290 O O . SER A 1 167 ? -12.422 -21.719 9.609 1 92.81 167 SER A O 1
ATOM 1292 N N . VAL A 1 168 ? -12.75 -23.953 9.461 1 93.88 168 VAL A N 1
ATOM 1293 C CA . VAL A 1 168 ? -14.203 -23.812 9.383 1 93.88 168 VAL A CA 1
ATOM 1294 C C . VAL A 1 168 ? -14.82 -24.062 10.758 1 93.88 168 VAL A C 1
ATOM 1296 O O . VAL A 1 168 ? -14.57 -25.094 11.383 1 93.88 168 VAL A O 1
ATOM 1299 N N . GLN A 1 169 ? -15.5 -23.094 11.203 1 96.19 169 GLN A N 1
ATOM 1300 C CA . GLN A 1 169 ? -16.125 -23.203 12.523 1 96.19 169 GLN A CA 1
ATOM 1301 C C . GLN A 1 169 ? -17.594 -22.797 12.469 1 96.19 169 GLN A C 1
ATOM 1303 O O . GLN A 1 169 ? -17.938 -21.781 11.852 1 96.19 169 GLN A O 1
ATOM 1308 N N . ASP A 1 170 ? -18.438 -23.5 13.188 1 96.25 170 ASP A N 1
ATOM 1309 C CA . ASP A 1 170 ? -19.875 -23.281 13.141 1 96.25 170 ASP A CA 1
ATOM 1310 C C . ASP A 1 170 ? -20.266 -22.078 14 1 96.25 170 ASP A C 1
ATOM 1312 O O . ASP A 1 170 ? -21.266 -21.406 13.719 1 96.25 170 ASP A O 1
ATOM 1316 N N . ASP A 1 171 ? -19.469 -21.875 15.047 1 97.06 171 ASP A N 1
ATOM 1317 C CA . ASP A 1 171 ? -19.844 -20.812 15.969 1 97.06 171 ASP A CA 1
ATOM 1318 C C . ASP A 1 171 ? -18.625 -20 16.391 1 97.06 171 ASP A C 1
ATOM 1320 O O . ASP A 1 171 ? -17.5 -20.312 15.984 1 97.06 171 ASP A O 1
ATOM 1324 N N . TRP A 1 172 ? -18.859 -18.953 17.109 1 97.88 172 TRP A N 1
ATOM 1325 C CA . TRP A 1 172 ? -17.797 -18.016 17.438 1 97.88 172 TRP A CA 1
ATOM 1326 C C . TRP A 1 172 ? -16.797 -18.625 18.422 1 97.88 172 TRP A C 1
ATOM 1328 O O . TRP A 1 172 ? -15.602 -18.359 18.344 1 97.88 172 TRP A O 1
ATOM 1338 N N . ASP A 1 173 ? -17.312 -19.422 19.359 1 97.69 173 ASP A N 1
ATOM 1339 C CA . ASP A 1 173 ? -16.391 -20.031 20.312 1 97.69 173 ASP A CA 1
ATOM 1340 C C . ASP A 1 173 ? -15.297 -20.828 19.594 1 97.69 173 ASP A C 1
ATOM 1342 O O . ASP A 1 173 ? -14.117 -20.688 19.938 1 97.69 173 ASP A O 1
ATOM 1346 N N . GLY A 1 174 ? -15.734 -21.625 18.688 1 97.69 174 GLY A N 1
ATOM 1347 C CA . GLY A 1 174 ? -14.766 -22.359 17.891 1 97.69 174 GLY A CA 1
ATOM 1348 C C . GLY A 1 174 ? -13.852 -21.469 17.078 1 97.69 174 GLY A C 1
ATOM 1349 O O . GLY A 1 174 ? -12.633 -21.656 17.062 1 97.69 174 GLY A O 1
ATOM 1350 N N . ALA A 1 175 ? -14.422 -20.516 16.391 1 98.06 175 ALA A N 1
ATOM 1351 C CA . ALA A 1 175 ? -13.656 -19.578 15.562 1 98.06 175 ALA A CA 1
ATOM 1352 C C . ALA A 1 175 ? -12.633 -18.812 16.391 1 98.06 175 ALA A C 1
ATOM 1354 O O . ALA A 1 175 ? -11.484 -18.641 15.969 1 98.06 175 ALA A O 1
ATOM 1355 N N . ALA A 1 176 ? -13.07 -18.391 17.547 1 98.25 176 ALA A N 1
ATOM 1356 C CA . ALA A 1 176 ? -12.195 -17.625 18.438 1 98.25 176 ALA A CA 1
ATOM 1357 C C . ALA A 1 176 ? -11 -18.453 18.875 1 98.25 176 ALA A C 1
ATOM 1359 O O . ALA A 1 176 ? -9.891 -17.938 19.016 1 98.25 176 ALA A O 1
ATOM 1360 N N . LYS A 1 177 ? -11.234 -19.688 19.125 1 97.69 177 LYS A N 1
ATOM 1361 C CA . LYS A 1 177 ? -10.148 -20.578 19.531 1 97.69 177 LYS A CA 1
ATOM 1362 C C . LYS A 1 177 ? -9.109 -20.734 18.422 1 97.69 177 LYS A C 1
ATOM 1364 O O . LYS A 1 177 ? -7.906 -20.656 18.688 1 97.69 177 LYS A O 1
ATOM 1369 N N . VAL A 1 178 ? -9.617 -20.953 17.234 1 96.94 178 VAL A N 1
ATOM 1370 C CA . VAL A 1 178 ? -8.703 -21.062 16.109 1 96.94 178 VAL A CA 1
ATOM 1371 C C . VAL A 1 178 ? -7.953 -19.75 15.906 1 96.94 178 VAL A C 1
ATOM 1373 O O . VAL A 1 178 ? -6.738 -19.75 15.703 1 96.94 178 VAL A O 1
ATOM 1376 N N . ALA A 1 179 ? -8.617 -18.625 15.992 1 97.25 179 ALA A N 1
ATOM 1377 C CA . ALA A 1 179 ? -8.008 -17.312 15.844 1 97.25 179 ALA A CA 1
ATOM 1378 C C . ALA A 1 179 ? -6.945 -17.078 16.922 1 97.25 179 ALA A C 1
ATOM 1380 O O . ALA A 1 179 ? -5.863 -16.562 16.625 1 97.25 179 ALA A O 1
ATOM 1381 N N . ALA A 1 180 ? -7.262 -17.5 18.109 1 97 180 ALA A N 1
ATOM 1382 C CA . ALA A 1 180 ? -6.32 -17.344 19.219 1 97 180 ALA A CA 1
ATOM 1383 C C . ALA A 1 180 ? -5.02 -18.094 18.953 1 97 180 ALA A C 1
ATOM 1385 O O . ALA A 1 180 ? -3.934 -17.594 19.234 1 97 180 ALA A O 1
ATOM 1386 N N . ALA A 1 181 ? -5.203 -19.266 18.438 1 94.75 181 ALA A N 1
ATOM 1387 C CA . ALA A 1 181 ? -4.027 -20.078 18.125 1 94.75 181 ALA A CA 1
ATOM 1388 C C . ALA A 1 181 ? -3.154 -19.391 17.078 1 94.75 181 ALA A C 1
ATOM 1390 O O . ALA A 1 181 ? -1.927 -19.375 17.203 1 94.75 181 ALA A O 1
ATOM 1391 N N . LEU A 1 182 ? -3.742 -18.828 16.078 1 91.81 182 LEU A N 1
ATOM 1392 C CA . LEU A 1 182 ? -3 -18.141 15.031 1 91.81 182 LEU A CA 1
ATOM 1393 C C . LEU A 1 182 ? -2.348 -16.875 15.578 1 91.81 182 LEU A C 1
ATOM 1395 O O . LEU A 1 182 ? -1.188 -16.578 15.273 1 91.81 182 LEU A O 1
ATOM 1399 N N . ILE A 1 183 ? -3.082 -16.125 16.375 1 91.31 183 ILE A N 1
ATOM 1400 C CA . ILE A 1 183 ? -2.559 -14.922 17 1 91.31 183 ILE A CA 1
ATOM 1401 C C . ILE A 1 183 ? -1.361 -15.266 17.875 1 91.31 183 ILE A C 1
ATOM 1403 O O . ILE A 1 183 ? -0.363 -14.547 17.891 1 91.31 183 ILE A O 1
ATOM 1407 N N . GLY A 1 184 ? -1.486 -16.375 18.562 1 88.88 184 GLY A N 1
ATOM 1408 C CA . GLY A 1 184 ? -0.389 -16.859 19.391 1 88.88 184 GLY A CA 1
ATOM 1409 C C . GLY A 1 184 ? 0.883 -17.109 18.609 1 88.88 184 GLY A C 1
ATOM 1410 O O . GLY A 1 184 ? 1.98 -17.094 19.172 1 88.88 184 GLY A O 1
ATOM 1411 N N . ARG A 1 185 ? 0.667 -17.297 17.312 1 85.69 185 ARG A N 1
ATOM 1412 C CA . ARG A 1 185 ? 1.81 -17.531 16.438 1 85.69 185 ARG A CA 1
ATOM 1413 C C . ARG A 1 185 ? 2.285 -16.234 15.789 1 85.69 185 ARG A C 1
ATOM 1415 O O . ARG A 1 185 ? 3.145 -16.266 14.906 1 85.69 185 ARG A O 1
ATOM 1422 N N . GLY A 1 186 ? 1.677 -15.133 16.188 1 82.38 186 GLY A N 1
ATOM 1423 C CA . GLY A 1 186 ? 2.113 -13.828 15.719 1 82.38 186 GLY A CA 1
ATOM 1424 C C . GLY A 1 186 ? 1.379 -13.375 14.469 1 82.38 186 GLY A C 1
ATOM 1425 O O . GLY A 1 186 ? 1.81 -12.43 13.805 1 82.38 186 GLY A O 1
ATOM 1426 N N . MET A 1 187 ? 0.254 -14.031 14.195 1 87 187 MET A N 1
ATOM 1427 C CA . MET A 1 187 ? -0.451 -13.719 12.961 1 87 187 MET A CA 1
ATOM 1428 C C . MET A 1 187 ? -1.638 -12.797 13.227 1 87 187 MET A C 1
ATOM 1430 O O . MET A 1 187 ? -2.279 -12.898 14.273 1 87 187 MET A O 1
ATOM 1434 N N . SER A 1 188 ? -1.812 -11.875 12.328 1 90.88 188 SER A N 1
ATOM 1435 C CA . SER A 1 188 ? -3.113 -11.219 12.25 1 90.88 188 SER A CA 1
ATOM 1436 C C . SER A 1 188 ? -4.137 -12.102 11.539 1 90.88 188 SER A C 1
ATOM 1438 O O . SER A 1 188 ? -3.814 -12.75 10.547 1 90.88 188 SER A O 1
ATOM 1440 N N . VAL A 1 189 ? -5.34 -12.086 12.07 1 94.94 189 VAL A N 1
ATOM 1441 C CA . VAL A 1 189 ? -6.297 -13.094 11.633 1 94.94 189 VAL A CA 1
ATOM 1442 C C . VAL A 1 189 ? -7.477 -12.414 10.938 1 94.94 189 VAL A C 1
ATOM 1444 O O . VAL A 1 189 ? -7.965 -11.383 11.391 1 94.94 189 VAL A O 1
ATOM 1447 N N . LEU A 1 190 ? -7.875 -12.969 9.812 1 96.94 190 LEU A N 1
ATOM 1448 C CA . LEU A 1 190 ? -9.117 -12.625 9.133 1 96.94 190 LEU A CA 1
ATOM 1449 C C . LEU A 1 190 ? -10.18 -13.688 9.375 1 96.94 190 LEU A C 1
ATOM 1451 O O . LEU A 1 190 ? -9.977 -14.867 9.062 1 96.94 190 LEU A O 1
ATOM 1455 N N . VAL A 1 191 ? -11.289 -13.305 9.977 1 97.75 191 VAL A N 1
ATOM 1456 C CA . VAL A 1 191 ? -12.461 -14.164 10.109 1 97.75 191 VAL A CA 1
ATOM 1457 C C . VAL A 1 191 ? -13.531 -13.75 9.094 1 97.75 191 VAL A C 1
ATOM 1459 O O . VAL A 1 191 ? -13.898 -12.578 9.016 1 97.75 191 VAL A O 1
ATOM 1462 N N . GLU A 1 192 ? -13.961 -14.727 8.344 1 97.94 192 GLU A N 1
ATOM 1463 C CA . GLU A 1 192 ? -14.953 -14.469 7.305 1 97.94 192 GLU A CA 1
ATOM 1464 C C . GLU A 1 192 ? -16.172 -15.375 7.457 1 97.94 192 GLU A C 1
ATOM 1466 O O . GLU A 1 192 ? -16.078 -16.453 8.055 1 97.94 192 GLU A O 1
ATOM 1471 N N . ALA A 1 193 ? -17.297 -14.875 6.918 1 97.81 193 ALA A N 1
ATOM 1472 C CA . ALA A 1 193 ? -18.391 -15.82 6.691 1 97.81 193 ALA A CA 1
ATOM 1473 C C . ALA A 1 193 ? -17.969 -16.922 5.734 1 97.81 193 ALA A C 1
ATOM 1475 O O . ALA A 1 193 ? -17.375 -16.656 4.684 1 97.81 193 ALA A O 1
ATOM 1476 N N . TYR A 1 194 ? -18.234 -18.172 6.141 1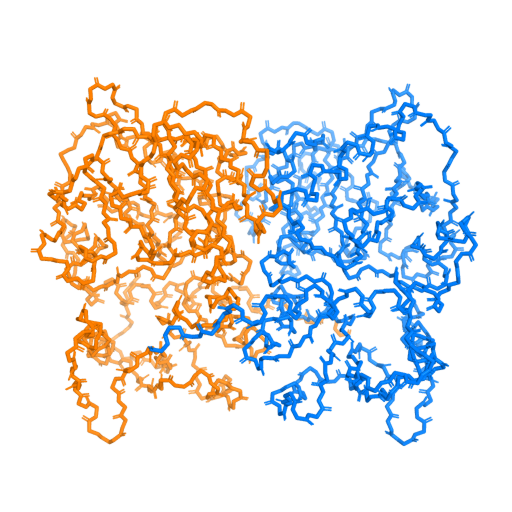 95.88 194 TYR A N 1
ATOM 1477 C CA . TYR A 1 194 ? -17.828 -19.297 5.32 1 95.88 194 TYR A CA 1
ATOM 1478 C C . TYR A 1 194 ? -18.562 -19.297 3.986 1 95.88 194 TYR A C 1
ATOM 1480 O O . TYR A 1 194 ? -19.797 -19.156 3.947 1 95.88 194 TYR A O 1
ATOM 1488 N N . ALA A 1 195 ? -17.859 -19.375 2.896 1 94.62 195 ALA A N 1
ATOM 1489 C CA . ALA A 1 195 ? -18.406 -19.516 1.556 1 94.62 195 ALA A CA 1
ATOM 1490 C C . ALA A 1 195 ? -18.391 -20.984 1.112 1 94.62 195 ALA A C 1
ATOM 1492 O O . ALA A 1 195 ? -17.312 -21.562 0.899 1 94.62 195 ALA A O 1
ATOM 1493 N N . PRO A 1 196 ? -19.531 -21.562 0.892 1 92.06 196 PRO A N 1
ATOM 1494 C CA . PRO A 1 196 ? -19.562 -22.984 0.521 1 92.06 196 PRO A CA 1
ATOM 1495 C C . PRO A 1 196 ? -19.125 -23.219 -0.925 1 92.06 196 PRO A C 1
ATOM 1497 O O . PRO A 1 196 ? -19.062 -22.266 -1.716 1 92.06 196 PRO A O 1
ATOM 1500 N N . GLY A 1 197 ? -18.875 -24.562 -1.16 1 92 197 GLY A N 1
ATOM 1501 C CA . GLY A 1 197 ? -18.594 -24.984 -2.525 1 92 197 GLY A CA 1
ATOM 1502 C C . GLY A 1 197 ? -17.141 -25.391 -2.738 1 92 197 GLY A C 1
ATOM 1503 O O . GLY A 1 197 ? -16.547 -26.031 -1.871 1 92 197 GLY A O 1
ATOM 1504 N N . ILE A 1 198 ? -16.688 -25.078 -3.98 1 90.38 198 ILE A N 1
ATOM 1505 C CA . ILE A 1 198 ? -15.352 -25.531 -4.355 1 90.38 198 ILE A CA 1
ATOM 1506 C C . ILE A 1 198 ? -14.469 -24.328 -4.676 1 90.38 198 ILE A C 1
ATOM 1508 O O . ILE A 1 198 ? -14.969 -23.266 -5.012 1 90.38 198 ILE A O 1
ATOM 1512 N N . ASP A 1 199 ? -13.188 -24.562 -4.605 1 92.69 199 ASP A N 1
ATOM 1513 C CA . ASP A 1 199 ? -12.227 -23.516 -4.977 1 92.69 199 ASP A CA 1
ATOM 1514 C C . ASP A 1 199 ? -12.062 -23.438 -6.492 1 92.69 199 ASP A C 1
ATOM 1516 O O . ASP A 1 199 ? -12.016 -24.469 -7.168 1 92.69 199 ASP A O 1
ATOM 1520 N N . ILE A 1 200 ? -12.008 -22.266 -7.012 1 93.81 200 ILE A N 1
ATOM 1521 C CA . ILE A 1 200 ? -11.578 -22.062 -8.391 1 93.81 200 ILE A CA 1
ATOM 1522 C C . ILE A 1 200 ? -10.594 -20.891 -8.453 1 93.81 200 ILE A C 1
ATOM 1524 O O . ILE A 1 200 ? -10.586 -20.031 -7.57 1 93.81 200 ILE A O 1
ATOM 1528 N N . THR A 1 201 ? -9.773 -20.922 -9.43 1 95.69 201 THR A N 1
ATOM 1529 C CA . THR A 1 201 ? -8.789 -19.859 -9.633 1 95.69 201 THR A CA 1
ATOM 1530 C C . THR A 1 201 ? -8.797 -19.391 -11.086 1 95.69 201 THR A C 1
ATOM 1532 O O . THR A 1 201 ? -8.984 -20.188 -12.008 1 95.69 201 THR A O 1
ATOM 1535 N N . VAL A 1 202 ? -8.648 -18.141 -11.289 1 97.25 202 VAL A N 1
ATOM 1536 C CA . VAL A 1 202 ? -8.68 -17.5 -12.602 1 97.25 202 VAL A CA 1
ATOM 1537 C C . VAL A 1 202 ? -7.332 -16.844 -12.891 1 97.25 202 VAL A C 1
ATOM 1539 O O . VAL A 1 202 ? -7.078 -15.719 -12.469 1 97.25 202 VAL A O 1
ATOM 1542 N N . PRO A 1 203 ? -6.48 -17.516 -13.656 1 97.88 203 PRO A N 1
ATOM 1543 C CA . PRO A 1 203 ? -5.195 -16.922 -14.039 1 97.88 203 PRO A CA 1
ATOM 1544 C C . PRO A 1 203 ? -5.34 -15.82 -15.078 1 97.88 203 PRO A C 1
ATOM 1546 O O . PRO A 1 203 ? -6.141 -15.945 -16.016 1 97.88 203 PRO A O 1
ATOM 1549 N N . VAL A 1 204 ? -4.598 -14.766 -14.891 1 98.5 204 VAL A N 1
ATOM 1550 C CA . VAL A 1 204 ? -4.637 -13.609 -15.773 1 98.5 204 VAL A CA 1
ATOM 1551 C C . VAL A 1 204 ? -3.213 -13.164 -16.109 1 98.5 204 VAL A C 1
ATOM 1553 O O . VAL A 1 204 ? -2.354 -13.102 -15.227 1 98.5 204 VAL A O 1
ATOM 1556 N N . LEU A 1 205 ? -2.906 -12.906 -17.359 1 98.19 205 LEU A N 1
ATOM 1557 C CA . LEU A 1 205 ? -1.666 -12.266 -17.797 1 98.19 205 LEU A CA 1
ATOM 1558 C C . LEU A 1 205 ? -1.893 -10.789 -18.109 1 98.19 205 LEU A C 1
ATOM 1560 O O . LEU A 1 205 ? -2.934 -10.422 -18.656 1 98.19 205 LEU A O 1
ATOM 1564 N N . GLY A 1 206 ? -0.911 -10.016 -17.75 1 97 206 GLY A N 1
ATOM 1565 C CA . GLY A 1 206 ? -0.966 -8.609 -18.109 1 97 206 GLY A CA 1
ATOM 1566 C C . GLY A 1 206 ? -0.653 -8.359 -19.578 1 97 206 GLY A C 1
ATOM 1567 O O . GLY A 1 206 ? 0.137 -9.094 -20.172 1 97 206 GLY A O 1
ATOM 1568 N N . GLY A 1 207 ? -1.21 -7.348 -20.141 1 93.06 207 GLY A N 1
ATOM 1569 C CA . GLY A 1 207 ? -1.027 -6.848 -21.5 1 93.06 207 GLY A CA 1
ATOM 1570 C C . GLY A 1 207 ? -1.72 -5.52 -21.734 1 93.06 207 GLY A C 1
ATOM 1571 O O . GLY A 1 207 ? -1.982 -4.766 -20.797 1 93.06 207 GLY A O 1
ATOM 1572 N N . GLU A 1 208 ? -1.853 -5.152 -22.938 1 86.81 208 GLU A N 1
ATOM 1573 C CA . GLU A 1 208 ? -2.639 -3.953 -23.219 1 86.81 208 GLU A CA 1
ATOM 1574 C C . GLU A 1 208 ? -3.984 -3.998 -22.5 1 86.81 208 GLU A C 1
ATOM 1576 O O . GLU A 1 208 ? -4.457 -2.98 -21.984 1 86.81 208 GLU A O 1
ATOM 1581 N N . THR A 1 209 ? -4.523 -5.148 -22.547 1 92 209 THR A N 1
ATOM 1582 C CA . THR A 1 209 ? -5.656 -5.531 -21.719 1 92 209 THR A CA 1
ATOM 1583 C C . THR A 1 209 ? -5.355 -6.816 -20.953 1 92 209 THR A C 1
ATOM 1585 O O . THR A 1 209 ? -4.516 -7.617 -21.375 1 92 209 THR A O 1
ATOM 1588 N N . PRO A 1 210 ? -5.977 -6.938 -19.766 1 96.75 210 PRO A N 1
ATOM 1589 C CA . PRO A 1 210 ? -5.738 -8.203 -19.062 1 96.75 210 PRO A CA 1
ATOM 1590 C C . PRO A 1 210 ? -6.246 -9.414 -19.859 1 96.75 210 PRO A C 1
ATOM 1592 O O . PRO A 1 210 ? -7.328 -9.359 -20.438 1 96.75 210 PRO A O 1
ATOM 1595 N N . MET A 1 211 ? -5.453 -10.484 -19.859 1 97.31 211 MET A N 1
ATOM 1596 C CA . MET A 1 211 ? -5.824 -11.703 -20.578 1 97.31 211 MET A CA 1
ATOM 1597 C C . MET A 1 211 ? -6.23 -12.797 -19.594 1 97.31 211 MET A C 1
ATOM 1599 O O . MET A 1 211 ? -5.379 -13.414 -18.953 1 97.31 211 MET A O 1
ATOM 1603 N N . MET A 1 212 ? -7.496 -12.977 -19.453 1 97.44 212 MET A N 1
ATOM 1604 C CA . MET A 1 212 ? -8 -14.094 -18.672 1 97.44 212 MET A CA 1
ATOM 1605 C C . MET A 1 212 ? -7.758 -15.414 -19.391 1 97.44 212 MET A C 1
ATOM 1607 O O . MET A 1 212 ? -8.266 -15.633 -20.484 1 97.44 212 MET A O 1
ATOM 1611 N N . LEU A 1 213 ? -7.035 -16.328 -18.781 1 97.12 213 LEU A N 1
ATOM 1612 C CA . LEU A 1 213 ? -6.551 -17.5 -19.484 1 97.12 213 LEU A CA 1
ATOM 1613 C C . LEU A 1 213 ? -7.551 -18.656 -19.375 1 97.12 213 LEU A C 1
ATOM 1615 O O . LEU A 1 213 ? -7.504 -19.594 -20.156 1 97.12 213 LEU A O 1
ATOM 1619 N N . GLY A 1 214 ? -8.492 -18.609 -18.406 1 95.75 214 GLY A N 1
ATOM 1620 C CA . GLY A 1 214 ? -9.469 -19.656 -18.156 1 95.75 214 GLY A CA 1
ATOM 1621 C C . GLY A 1 214 ? -9.812 -19.797 -16.688 1 95.75 214 GLY A C 1
ATOM 1622 O O . GLY A 1 214 ? -9.547 -18.906 -15.883 1 95.75 214 GLY A O 1
ATOM 1623 N N . VAL A 1 215 ? -10.523 -20.828 -16.391 1 96 215 VAL A N 1
ATOM 1624 C CA . VAL A 1 215 ? -10.906 -21.156 -15.016 1 96 215 VAL A CA 1
ATOM 1625 C C . VAL A 1 215 ? -10.297 -22.5 -14.625 1 96 215 VAL A C 1
ATOM 1627 O O . VAL A 1 215 ? -10.453 -23.5 -15.344 1 96 215 VAL A O 1
ATOM 1630 N N . VAL A 1 216 ? -9.555 -22.438 -13.523 1 94.62 216 VAL A N 1
ATOM 1631 C CA . VAL A 1 216 ? -8.859 -23.625 -13.055 1 94.62 216 VAL A CA 1
ATOM 1632 C C . VAL A 1 216 ? -9.422 -24.047 -11.695 1 94.62 216 VAL A C 1
ATOM 1634 O O . VAL A 1 216 ? -9.812 -23.203 -10.891 1 94.62 216 VAL A O 1
ATOM 1637 N N . ARG A 1 217 ? -9.484 -25.344 -11.5 1 91.81 217 ARG A N 1
ATOM 1638 C CA . ARG A 1 217 ? -9.922 -25.906 -10.227 1 91.81 217 ARG A CA 1
ATOM 1639 C C . ARG A 1 217 ? -8.781 -26.625 -9.531 1 91.81 217 ARG A C 1
ATOM 1641 O O . ARG A 1 217 ? -8.297 -27.656 -10.023 1 91.81 217 ARG A O 1
ATOM 1648 N N . PRO A 1 218 ? -8.375 -26.016 -8.406 1 85.75 218 PRO A N 1
ATOM 1649 C CA . PRO A 1 218 ? -7.496 -26.844 -7.586 1 85.75 218 PRO A CA 1
ATOM 1650 C C . PRO A 1 218 ? -8.211 -28.047 -6.98 1 85.75 218 PRO A C 1
ATOM 1652 O O . PRO A 1 218 ? -9.344 -27.922 -6.516 1 85.75 218 PRO A O 1
ATOM 1655 N N . ARG A 1 219 ? -7.648 -29.156 -7.059 1 79.62 219 ARG A N 1
ATOM 1656 C CA . ARG A 1 219 ? -8.305 -30.344 -6.531 1 79.62 219 ARG A CA 1
ATOM 1657 C C . ARG A 1 219 ? -8.086 -30.469 -5.027 1 79.62 219 ARG A C 1
ATOM 1659 O O . ARG A 1 219 ? -7.008 -30.141 -4.523 1 79.62 219 ARG A O 1
ATOM 1666 N N . SER A 1 220 ? -9.188 -30.766 -4.395 1 74 220 SER A N 1
ATOM 1667 C CA . SER A 1 220 ? -9.133 -30.938 -2.945 1 74 220 SER A CA 1
ATOM 1668 C C . SER A 1 220 ? -9.906 -32.156 -2.502 1 74 220 SER A C 1
ATOM 1670 O O . SER A 1 220 ? -10.977 -32.469 -3.037 1 74 220 SER A O 1
ATOM 1672 N N . ASP A 1 221 ? -9.375 -32.938 -1.616 1 72.06 221 ASP A N 1
ATOM 1673 C CA . ASP A 1 221 ? -10.086 -34.062 -0.986 1 72.06 221 ASP A CA 1
ATOM 1674 C C . ASP A 1 221 ? -10.438 -33.719 0.464 1 72.06 221 ASP A C 1
ATOM 1676 O O . ASP A 1 221 ? -10.75 -34.625 1.249 1 72.06 221 ASP A O 1
ATOM 1680 N N . ARG A 1 222 ? -10.344 -32.469 0.788 1 73.75 222 ARG A N 1
ATOM 1681 C CA . ARG A 1 222 ? -10.609 -32.031 2.156 1 73.75 222 ARG A CA 1
ATOM 1682 C C . ARG A 1 222 ? -12.07 -31.609 2.33 1 73.75 222 ARG A C 1
ATOM 1684 O O . ARG A 1 222 ? -12.773 -31.375 1.347 1 73.75 222 ARG A O 1
ATOM 1691 N N . ILE A 1 223 ? -12.438 -31.609 3.592 1 66.25 223 ILE A N 1
ATOM 1692 C CA . ILE A 1 223 ? -13.805 -31.234 3.939 1 66.25 223 ILE A CA 1
ATOM 1693 C C . ILE A 1 223 ? -14.102 -29.844 3.383 1 66.25 223 ILE A C 1
ATOM 1695 O O . ILE A 1 223 ? -13.297 -28.922 3.521 1 66.25 223 ILE A O 1
ATOM 1699 N N . GLY A 1 224 ? -15.219 -29.828 2.65 1 69.31 224 GLY A N 1
ATOM 1700 C CA . GLY A 1 224 ? -15.68 -28.562 2.113 1 69.31 224 GLY A CA 1
ATOM 1701 C C . GLY A 1 224 ? -14.938 -28.141 0.859 1 69.31 224 GLY A C 1
ATOM 1702 O O . GLY A 1 224 ? -15.141 -27.031 0.355 1 69.31 224 GLY A O 1
ATOM 1703 N N . GLY A 1 225 ? -13.992 -29.047 0.496 1 73.44 225 GLY A N 1
ATOM 1704 C CA . GLY A 1 225 ? -13.273 -28.75 -0.731 1 73.44 225 GLY A CA 1
ATOM 1705 C C . GLY A 1 225 ? -12.25 -27.641 -0.572 1 73.44 225 GLY A C 1
ATOM 1706 O O . GLY A 1 225 ? -11.898 -26.969 -1.545 1 73.44 225 GLY A O 1
ATOM 1707 N N . ILE A 1 226 ? -11.789 -27.406 0.653 1 74.62 226 ILE A N 1
ATOM 1708 C CA . ILE A 1 226 ? -10.852 -26.312 0.91 1 74.62 226 ILE A CA 1
ATOM 1709 C C . ILE A 1 226 ? -9.43 -26.781 0.626 1 74.62 226 ILE A C 1
ATOM 1711 O O . ILE A 1 226 ? -9.109 -27.953 0.779 1 74.62 226 ILE A O 1
ATOM 1715 N N . ILE A 1 227 ? -8.633 -25.859 0.202 1 76.94 227 ILE A N 1
ATOM 1716 C CA . ILE A 1 227 ? -7.219 -26.141 -0.028 1 76.94 227 ILE A CA 1
ATOM 1717 C C . ILE A 1 227 ? -6.41 -25.766 1.216 1 76.94 227 ILE A C 1
ATOM 1719 O O . ILE A 1 227 ? -6.246 -24.594 1.531 1 76.94 227 ILE A O 1
ATOM 1723 N N . THR A 1 228 ? -5.895 -26.781 1.812 1 76.31 228 THR A N 1
ATOM 1724 C CA . THR A 1 228 ? -5.129 -26.594 3.037 1 76.31 228 THR A CA 1
ATOM 1725 C C . THR A 1 228 ? -3.652 -26.359 2.721 1 76.31 228 THR A C 1
ATOM 1727 O O . THR A 1 228 ? -3.211 -26.594 1.595 1 76.31 228 THR A O 1
ATOM 1730 N N . GLU A 1 229 ? -2.945 -25.906 3.727 1 71.75 229 GLU A N 1
ATOM 1731 C CA . GLU A 1 229 ? -1.512 -25.672 3.58 1 71.75 229 GLU A CA 1
ATOM 1732 C C . GLU A 1 229 ? -0.79 -26.953 3.154 1 71.75 229 GLU A C 1
ATOM 1734 O O . GLU A 1 229 ? 0.055 -26.922 2.256 1 71.75 229 GLU A O 1
ATOM 1739 N N . ASP A 1 230 ? -1.119 -27.984 3.766 1 66.75 230 ASP A N 1
ATOM 1740 C CA . ASP A 1 230 ? -0.468 -29.266 3.48 1 66.75 230 ASP A CA 1
ATOM 1741 C C . ASP A 1 230 ? -0.769 -29.719 2.057 1 66.75 230 ASP A C 1
ATOM 1743 O O . ASP A 1 230 ? 0.094 -30.297 1.389 1 66.75 230 ASP A O 1
ATOM 1747 N N . LEU A 1 231 ? -1.981 -29.484 1.606 1 66.56 231 LEU A N 1
ATOM 1748 C CA . LEU A 1 231 ? -2.375 -29.859 0.253 1 66.56 231 LEU A CA 1
ATOM 1749 C C . LEU A 1 231 ? -1.619 -29.047 -0.783 1 66.56 231 LEU A C 1
ATOM 1751 O O . LEU A 1 231 ? -1.236 -29.562 -1.835 1 66.56 231 LEU A O 1
ATOM 1755 N N . LYS A 1 232 ? -1.474 -27.797 -0.493 1 67.31 232 LYS A N 1
ATOM 1756 C CA . LYS A 1 232 ? -0.761 -26.922 -1.414 1 67.31 232 LYS A CA 1
ATOM 1757 C C . LYS A 1 232 ? 0.729 -27.25 -1.451 1 67.31 232 LYS A C 1
ATOM 1759 O O . LYS A 1 232 ? 1.35 -27.219 -2.516 1 67.31 232 LYS A O 1
ATOM 1764 N N . ARG A 1 233 ? 1.319 -27.578 -0.368 1 60.12 233 ARG A N 1
ATOM 1765 C CA . ARG A 1 233 ? 2.754 -27.828 -0.263 1 60.12 233 ARG A CA 1
ATOM 1766 C C . ARG A 1 233 ? 3.162 -29.062 -1.065 1 60.12 233 ARG A C 1
ATOM 1768 O O . ARG A 1 233 ? 4.145 -29.016 -1.809 1 60.12 233 ARG A O 1
ATOM 1775 N N . ASP A 1 234 ? 2.34 -30.016 -0.963 1 60.88 234 ASP A N 1
ATOM 1776 C CA . ASP A 1 234 ? 2.74 -31.266 -1.619 1 60.88 234 ASP A CA 1
ATOM 1777 C C . ASP A 1 234 ? 1.979 -31.469 -2.93 1 60.88 234 ASP A C 1
ATOM 1779 O O . ASP A 1 234 ? 2.402 -32.25 -3.785 1 60.88 234 ASP A O 1
ATOM 1783 N N . ASP A 1 235 ? 1.043 -30.609 -3.164 1 62.78 235 ASP A N 1
ATOM 1784 C CA . ASP A 1 235 ? 0.124 -30.5 -4.293 1 62.78 235 ASP A CA 1
ATOM 1785 C C . ASP A 1 235 ? -0.048 -31.844 -4.992 1 62.78 235 ASP A C 1
ATOM 1787 O O . ASP A 1 235 ? 0.108 -31.938 -6.211 1 62.78 235 ASP A O 1
ATOM 1791 N N . PRO A 1 236 ? -0.356 -32.844 -4.223 1 61.12 236 PRO A N 1
ATOM 1792 C CA . PRO A 1 236 ? -0.459 -34.156 -4.852 1 61.12 236 PRO A CA 1
ATOM 1793 C C . PRO A 1 236 ? -1.635 -34.281 -5.82 1 61.12 236 PRO A C 1
ATOM 1795 O O . PRO A 1 236 ? -1.62 -35.094 -6.73 1 61.12 236 PRO A O 1
ATOM 1798 N N . LEU A 1 237 ? -2.623 -33.438 -5.676 1 67.69 237 LEU A N 1
ATOM 1799 C CA . LEU A 1 237 ? -3.85 -33.562 -6.453 1 67.69 237 LEU A CA 1
ATOM 1800 C C . LEU A 1 237 ? -3.814 -32.656 -7.684 1 67.69 237 LEU A C 1
ATOM 1802 O O . LEU A 1 237 ? -4.457 -32.969 -8.695 1 67.69 237 LEU A O 1
ATOM 1806 N N . GLY A 1 238 ? -3.07 -31.641 -7.629 1 75.88 238 GLY A N 1
ATOM 1807 C CA . GLY A 1 238 ? -2.816 -30.766 -8.766 1 75.88 238 GLY A CA 1
ATOM 1808 C C . GLY A 1 238 ? -4.023 -29.938 -9.164 1 75.88 238 GLY A C 1
ATOM 1809 O O . GLY A 1 238 ? -4.91 -29.703 -8.344 1 75.88 238 GLY A O 1
ATOM 1810 N N . TYR A 1 239 ? -3.912 -29.375 -10.352 1 84.69 239 TYR A N 1
ATOM 1811 C CA . TYR A 1 239 ? -4.914 -28.484 -10.93 1 84.69 239 TYR A CA 1
ATOM 1812 C C . TYR A 1 239 ? -5.598 -29.141 -12.125 1 84.69 239 TYR A C 1
ATOM 1814 O O . TYR A 1 239 ? -5.008 -29.984 -12.805 1 84.69 239 TYR A O 1
ATOM 1822 N N . GLU A 1 240 ? -6.863 -28.828 -12.336 1 87.62 240 GLU A N 1
ATOM 1823 C CA . GLU A 1 240 ? -7.574 -29.188 -13.562 1 87.62 240 GLU A CA 1
ATOM 1824 C C . GLU A 1 240 ? -8.375 -27.984 -14.094 1 87.62 240 GLU A C 1
ATOM 1826 O O . GLU A 1 240 ? -8.719 -27.078 -13.336 1 87.62 240 GLU A O 1
ATOM 1831 N N . MET A 1 241 ? -8.547 -28.016 -15.406 1 91 241 MET A N 1
ATOM 1832 C CA . MET A 1 241 ? -9.414 -26.984 -15.969 1 91 241 MET A CA 1
ATOM 1833 C C . MET A 1 241 ? -10.852 -27.188 -15.508 1 91 241 MET A C 1
ATOM 1835 O O . MET A 1 241 ? -11.344 -28.312 -15.438 1 91 241 MET A O 1
ATOM 1839 N N . ALA A 1 242 ? -11.477 -26.062 -15.141 1 87.69 242 ALA A N 1
ATOM 1840 C CA . ALA A 1 242 ? -12.883 -26.141 -14.773 1 87.69 242 ALA A CA 1
ATOM 1841 C C . ALA A 1 242 ? -13.781 -26.094 -16.016 1 87.69 242 ALA A C 1
ATOM 1843 O O . ALA A 1 242 ? -13.406 -25.516 -17.031 1 87.69 242 ALA A O 1
ATOM 1844 N N . GLU A 1 243 ? -14.93 -26.797 -15.969 1 75.69 243 GLU A N 1
ATOM 1845 C CA . GLU A 1 243 ? -15.867 -26.859 -17.078 1 75.69 243 GLU A CA 1
ATOM 1846 C C . GLU A 1 243 ? -16.516 -25.5 -17.328 1 75.69 243 GLU A C 1
ATOM 1848 O O . GLU A 1 243 ? -16.781 -24.75 -16.391 1 75.69 243 GLU A O 1
ATOM 1853 N N . SER A 1 244 ? -16.422 -25 -18.516 1 65.88 244 SER A N 1
ATOM 1854 C CA . SER A 1 244 ? -16.766 -23.672 -19 1 65.88 244 SER A CA 1
ATOM 1855 C C . SER A 1 244 ? -18.266 -23.406 -18.891 1 65.88 244 SER A C 1
ATOM 1857 O O . SER A 1 244 ? -19.047 -23.938 -19.688 1 65.88 244 SER A O 1
ATOM 1859 N N . ASP A 1 245 ? -18.938 -23.062 -17.922 1 82.5 245 ASP A N 1
ATOM 1860 C CA . ASP A 1 245 ? -20.203 -22.344 -17.828 1 82.5 245 ASP A CA 1
ATOM 1861 C C . ASP A 1 245 ? -20.031 -20.891 -18.297 1 82.5 245 ASP A C 1
ATOM 1863 O O . ASP A 1 245 ? -19.297 -20.125 -17.688 1 82.5 245 ASP A O 1
ATOM 1867 N N . PRO A 1 246 ? -20.672 -20.656 -19.5 1 89.38 246 PRO A N 1
ATOM 1868 C CA . PRO A 1 246 ? -20.5 -19.328 -20.109 1 89.38 246 PRO A CA 1
ATOM 1869 C C . PRO A 1 246 ? -20.922 -18.203 -19.156 1 89.38 246 PRO A C 1
ATOM 1871 O O . PRO A 1 246 ? -20.312 -17.125 -19.172 1 89.38 246 PRO A O 1
ATOM 1874 N N . ILE A 1 247 ? -21.953 -18.438 -18.406 1 92.75 247 ILE A N 1
ATOM 1875 C CA . ILE A 1 247 ? -22.422 -17.422 -17.5 1 92.75 247 ILE A CA 1
ATOM 1876 C C . ILE A 1 247 ? -21.344 -17.109 -16.453 1 92.75 247 ILE A C 1
ATOM 1878 O O . ILE A 1 247 ? -21.031 -15.945 -16.203 1 92.75 247 ILE A O 1
ATOM 1882 N N . LEU A 1 248 ? -20.781 -18.141 -15.898 1 94 248 LEU A N 1
ATOM 1883 C CA . LEU A 1 248 ? -19.719 -17.969 -14.922 1 94 248 LEU A CA 1
ATOM 1884 C C . LEU A 1 248 ? -18.516 -17.266 -15.547 1 94 248 LEU A C 1
ATOM 1886 O O . LEU A 1 248 ? -17.953 -16.359 -14.945 1 94 248 LEU A O 1
ATOM 1890 N N . THR A 1 249 ? -18.188 -17.688 -16.734 1 94.88 249 THR A N 1
ATOM 1891 C CA . THR A 1 249 ? -17.031 -17.125 -17.406 1 94.88 249 THR A CA 1
ATOM 1892 C C . THR A 1 249 ? -17.219 -15.625 -17.641 1 94.88 249 THR A C 1
ATOM 1894 O O . THR A 1 249 ? -16.281 -14.836 -17.453 1 94.88 249 THR A O 1
ATOM 1897 N N . ASP A 1 250 ? -18.406 -15.258 -18.047 1 96.31 250 ASP A N 1
ATOM 1898 C CA . ASP A 1 250 ? -18.703 -13.844 -18.266 1 96.31 250 ASP A CA 1
ATOM 1899 C C . ASP A 1 250 ? -18.609 -13.055 -16.953 1 96.31 250 ASP A C 1
ATOM 1901 O O . ASP A 1 250 ? -18.078 -11.945 -16.938 1 96.31 250 ASP A O 1
ATOM 1905 N N . GLN A 1 251 ? -19.156 -13.617 -15.914 1 97.06 251 GLN A N 1
ATOM 1906 C CA . GLN A 1 251 ? -19.125 -12.961 -14.617 1 97.06 251 GLN A CA 1
ATOM 1907 C C . GLN A 1 251 ? -17.688 -12.781 -14.133 1 97.06 251 GLN A C 1
ATOM 1909 O O . GLN A 1 251 ? -17.328 -11.727 -13.602 1 97.06 251 GLN A O 1
ATOM 1914 N N . LEU A 1 252 ? -16.875 -13.781 -14.367 1 97.75 252 LEU A N 1
ATOM 1915 C CA . LEU A 1 252 ? -15.469 -13.719 -13.969 1 97.75 252 LEU A CA 1
ATOM 1916 C C . LEU A 1 252 ? -14.711 -12.688 -14.805 1 97.75 252 LEU A C 1
ATOM 1918 O O . LEU A 1 252 ? -13.844 -11.984 -14.281 1 97.75 252 LEU A O 1
ATOM 1922 N N . ALA A 1 253 ? -15.047 -12.578 -16.031 1 97.88 253 ALA A N 1
ATOM 1923 C CA . ALA A 1 253 ? -14.43 -11.57 -16.891 1 97.88 253 ALA A CA 1
ATOM 1924 C C . ALA A 1 253 ? -14.734 -10.164 -16.391 1 97.88 253 ALA A C 1
ATOM 1926 O O . ALA A 1 253 ? -13.859 -9.289 -16.406 1 97.88 253 ALA A O 1
ATOM 1927 N N . VAL A 1 254 ? -15.953 -9.961 -15.961 1 98 254 VAL A N 1
ATOM 1928 C CA . VAL A 1 254 ? -16.359 -8.672 -15.398 1 98 254 VAL A CA 1
ATOM 1929 C C . VAL A 1 254 ? -15.539 -8.383 -14.141 1 98 254 VAL A C 1
ATOM 1931 O O . VAL A 1 254 ? -15.055 -7.262 -13.953 1 98 254 VAL A O 1
ATOM 1934 N N . ASP A 1 255 ? -15.359 -9.406 -13.305 1 98.5 255 ASP A N 1
ATOM 1935 C CA . ASP A 1 255 ? -14.562 -9.258 -12.086 1 98.5 255 ASP A CA 1
ATOM 1936 C C . ASP A 1 255 ? -13.117 -8.891 -12.414 1 98.5 255 ASP A C 1
ATOM 1938 O O . ASP A 1 255 ? -12.555 -7.98 -11.805 1 98.5 255 ASP A O 1
ATOM 1942 N N . VAL A 1 256 ? -12.523 -9.609 -13.383 1 98.5 256 VAL A N 1
ATOM 1943 C CA . VAL A 1 256 ? -11.133 -9.391 -13.781 1 98.5 256 VAL A CA 1
ATOM 1944 C C . VAL A 1 256 ? -10.969 -7.961 -14.305 1 98.5 256 VAL A C 1
ATOM 1946 O O . VAL A 1 256 ? -10.016 -7.27 -13.938 1 98.5 256 VAL A O 1
ATOM 1949 N N . THR A 1 257 ? -11.922 -7.512 -15.078 1 97.5 257 THR A N 1
ATOM 1950 C CA . THR A 1 257 ? -11.875 -6.168 -15.641 1 97.5 257 THR A CA 1
ATOM 1951 C C . THR A 1 257 ? -11.977 -5.113 -14.547 1 97.5 257 THR A C 1
ATOM 1953 O O . THR A 1 257 ? -11.227 -4.133 -14.555 1 97.5 257 THR A O 1
ATOM 1956 N N . ALA A 1 258 ? -12.867 -5.344 -13.625 1 97.44 258 ALA A N 1
ATOM 1957 C CA . ALA A 1 258 ? -13.062 -4.395 -12.531 1 97.44 258 ALA A CA 1
ATOM 1958 C C . ALA A 1 258 ? -11.82 -4.305 -11.656 1 97.44 258 ALA A C 1
ATOM 1960 O O . ALA A 1 258 ? -11.375 -3.205 -11.305 1 97.44 258 ALA A O 1
ATOM 1961 N N . LEU A 1 259 ? -11.242 -5.477 -11.32 1 98.19 259 LEU A N 1
ATOM 1962 C CA . LEU A 1 259 ? -10.039 -5.488 -10.492 1 98.19 259 LEU A CA 1
ATOM 1963 C C . LEU A 1 259 ? -8.875 -4.828 -11.219 1 98.19 259 LEU A C 1
ATOM 1965 O O . LEU A 1 259 ? -8.117 -4.062 -10.625 1 98.19 259 LEU A O 1
ATOM 1969 N N . TRP A 1 260 ? -8.773 -5.121 -12.516 1 96.44 260 TRP A N 1
ATOM 1970 C CA . TRP A 1 260 ? -7.707 -4.543 -13.32 1 96.44 260 TRP A CA 1
ATOM 1971 C C . TRP A 1 260 ? -7.832 -3.023 -13.383 1 96.44 260 TRP A C 1
ATOM 1973 O O . TRP A 1 260 ? -6.84 -2.305 -13.25 1 96.44 260 TRP A O 1
ATOM 1983 N N . ALA A 1 261 ? -9.016 -2.568 -13.531 1 94 261 ALA A N 1
ATOM 1984 C CA . ALA A 1 261 ? -9.25 -1.129 -13.594 1 94 261 ALA A CA 1
ATOM 1985 C C . ALA A 1 261 ? -8.883 -0.456 -12.273 1 94 261 ALA A C 1
ATOM 1987 O O . ALA A 1 261 ? -8.367 0.666 -12.266 1 94 261 ALA A O 1
ATOM 1988 N N . ALA A 1 262 ? -9.062 -1.146 -11.219 1 95.69 262 ALA A N 1
ATOM 1989 C CA . ALA A 1 262 ? -8.852 -0.561 -9.898 1 95.69 262 ALA A CA 1
ATOM 1990 C C . ALA A 1 262 ? -7.387 -0.675 -9.477 1 95.69 262 ALA A C 1
ATOM 1992 O O . ALA A 1 262 ? -6.848 0.23 -8.828 1 95.69 262 ALA A O 1
ATOM 1993 N N . ALA A 1 263 ? -6.707 -1.766 -9.883 1 96.12 263 ALA A N 1
ATOM 1994 C CA . ALA A 1 263 ? -5.441 -2.08 -9.227 1 96.12 263 ALA A CA 1
ATOM 1995 C C . ALA A 1 263 ? -4.34 -2.332 -10.25 1 96.12 263 ALA A C 1
ATOM 1997 O O . ALA A 1 263 ? -3.172 -2.49 -9.891 1 96.12 263 ALA A O 1
ATOM 1998 N N . GLY A 1 264 ? -4.645 -2.457 -11.555 1 93.44 264 GLY A N 1
ATOM 1999 C CA . GLY A 1 264 ? -3.643 -2.697 -12.578 1 93.44 264 GLY A CA 1
ATOM 2000 C C . GLY A 1 264 ? -2.826 -1.465 -12.914 1 93.44 264 GLY A C 1
ATOM 2001 O O . GLY A 1 264 ? -3.076 -0.382 -12.383 1 93.44 264 GLY A O 1
ATOM 2002 N N . PRO A 1 265 ? -1.886 -1.686 -13.633 1 92.75 265 PRO A N 1
ATOM 2003 C CA . PRO A 1 265 ? -1.489 -2.9 -14.352 1 92.75 265 PRO A CA 1
ATOM 2004 C C . PRO A 1 265 ? -0.647 -3.842 -13.492 1 92.75 265 PRO A C 1
ATOM 2006 O O . PRO A 1 265 ? 0.044 -3.395 -12.578 1 92.75 265 PRO A O 1
ATOM 2009 N N . MET A 1 266 ? -0.677 -5.148 -13.758 1 96.81 266 MET A N 1
ATOM 2010 C CA . MET A 1 266 ? 0.096 -6.234 -13.164 1 96.81 266 MET A CA 1
ATOM 2011 C C . MET A 1 266 ? 0.615 -7.184 -14.234 1 96.81 266 MET A C 1
ATOM 2013 O O . MET A 1 266 ? 0.046 -7.262 -15.328 1 96.81 266 MET A O 1
ATOM 2017 N N . ASP A 1 267 ? 1.688 -7.859 -13.992 1 98.06 267 ASP A N 1
ATOM 2018 C CA . ASP A 1 267 ? 2.305 -8.68 -15.031 1 98.06 267 ASP A CA 1
ATOM 2019 C C . ASP A 1 267 ? 1.604 -10.031 -15.156 1 98.06 267 ASP A C 1
ATOM 2021 O O . ASP A 1 267 ? 1.47 -10.57 -16.25 1 98.06 267 ASP A O 1
ATOM 2025 N N . TYR A 1 268 ? 1.253 -10.594 -14.055 1 98.25 268 TYR A N 1
ATOM 2026 C CA . TYR A 1 268 ? 0.428 -11.797 -13.969 1 98.25 268 TYR A CA 1
ATOM 2027 C C . TYR A 1 268 ? -0.213 -11.914 -12.586 1 98.25 268 TYR A C 1
ATOM 2029 O O . TYR A 1 268 ? 0.298 -11.367 -11.609 1 98.25 268 TYR A O 1
ATOM 2037 N N . LEU A 1 269 ? -1.353 -12.508 -12.539 1 98.06 269 LEU A N 1
ATOM 2038 C CA . LEU A 1 269 ? -2.047 -12.703 -11.273 1 98.06 269 LEU A CA 1
ATOM 2039 C C . LEU A 1 269 ? -3.062 -13.844 -11.375 1 98.06 269 LEU A C 1
ATOM 2041 O O . LEU A 1 269 ? -3.316 -14.352 -12.469 1 98.06 269 LEU A O 1
ATOM 2045 N N . ARG A 1 270 ? -3.521 -14.234 -10.305 1 97.25 270 ARG A N 1
ATOM 2046 C CA . ARG A 1 270 ? -4.691 -15.102 -10.234 1 97.25 270 ARG A CA 1
ATOM 2047 C C . ARG A 1 270 ? -5.734 -14.547 -9.273 1 97.25 270 ARG A C 1
ATOM 2049 O O . ARG A 1 270 ? -5.387 -13.969 -8.242 1 97.25 270 ARG A O 1
ATOM 2056 N N . LEU A 1 271 ? -6.941 -14.664 -9.594 1 98.06 271 LEU A N 1
ATOM 2057 C CA . LEU A 1 271 ? -8.055 -14.43 -8.688 1 98.06 271 LEU A CA 1
ATOM 2058 C C . LEU A 1 271 ? -8.602 -15.742 -8.141 1 98.06 271 LEU A C 1
ATOM 2060 O O . LEU A 1 271 ? -8.906 -16.656 -8.906 1 98.06 271 LEU A O 1
ATOM 2064 N N . ASP A 1 272 ? -8.703 -15.859 -6.863 1 96.5 272 ASP A N 1
ATOM 2065 C CA . ASP A 1 272 ? -9.203 -17.062 -6.215 1 96.5 272 ASP A CA 1
ATOM 2066 C C . ASP A 1 272 ? -10.625 -16.859 -5.691 1 96.5 272 ASP A C 1
ATOM 2068 O O . ASP A 1 272 ? -10.938 -15.797 -5.141 1 96.5 272 ASP A O 1
ATOM 2072 N N . TYR A 1 273 ? -11.453 -17.938 -5.887 1 96.5 273 TYR A N 1
ATOM 2073 C CA . TYR A 1 273 ? -12.859 -17.859 -5.52 1 96.5 273 TYR A CA 1
ATOM 2074 C C . TYR A 1 273 ? -13.312 -19.141 -4.828 1 96.5 273 TYR A C 1
ATOM 2076 O O . TYR A 1 273 ? -12.688 -20.203 -4.996 1 96.5 273 TYR A O 1
ATOM 2084 N N . ARG A 1 274 ? -14.383 -18.953 -4.09 1 95.56 274 ARG A N 1
ATOM 2085 C CA . ARG A 1 274 ? -15.281 -20.062 -3.803 1 95.56 274 ARG A CA 1
ATOM 2086 C C . ARG A 1 274 ? -16.469 -20.078 -4.762 1 95.56 274 ARG A C 1
ATOM 2088 O O . ARG A 1 274 ? -17.047 -19.016 -5.051 1 95.56 274 ARG A O 1
ATOM 2095 N N . LEU A 1 275 ? -16.734 -21.188 -5.301 1 94.81 275 LEU A N 1
ATOM 2096 C CA . LEU A 1 275 ? -17.875 -21.359 -6.195 1 94.81 275 LEU A CA 1
ATOM 2097 C C . LEU A 1 275 ? -18.844 -22.406 -5.66 1 94.81 275 LEU A C 1
ATOM 2099 O O . LEU A 1 275 ? -18.453 -23.547 -5.402 1 94.81 275 LEU A O 1
ATOM 2103 N N . ASP A 1 276 ? -20.078 -22.016 -5.461 1 93.75 276 ASP A N 1
ATOM 2104 C CA . ASP A 1 276 ? -21.141 -22.969 -5.125 1 93.75 276 ASP A CA 1
ATOM 2105 C C . ASP A 1 276 ? -21.812 -23.516 -6.387 1 93.75 276 ASP A C 1
ATOM 2107 O O . ASP A 1 276 ? -22.609 -22.828 -7.016 1 93.75 276 ASP A O 1
ATOM 2111 N N . PRO A 1 277 ? -21.531 -24.688 -6.691 1 87.88 277 PRO A N 1
ATOM 2112 C CA . PRO A 1 277 ? -22.062 -25.234 -7.938 1 87.88 277 PRO A CA 1
ATOM 2113 C C . PRO A 1 277 ? -23.594 -25.312 -7.934 1 87.88 277 PRO A C 1
ATOM 2115 O O . PRO A 1 277 ? -24.219 -25.312 -8.992 1 87.88 277 PRO A O 1
ATOM 2118 N N . ALA A 1 278 ? -24.172 -25.422 -6.773 1 90.38 278 ALA A N 1
ATOM 2119 C CA . ALA A 1 278 ? -25.625 -25.547 -6.676 1 90.38 278 ALA A CA 1
ATOM 2120 C C . ALA A 1 278 ? -26.312 -24.234 -7.055 1 90.38 278 ALA A C 1
ATOM 2122 O O . ALA A 1 278 ? -27.375 -24.25 -7.68 1 90.38 278 ALA A O 1
ATOM 2123 N N . THR A 1 279 ? -25.719 -23.125 -6.797 1 91.5 279 THR A N 1
ATOM 2124 C CA . THR A 1 279 ? -26.375 -21.844 -7 1 91.5 279 THR A CA 1
ATOM 2125 C C . THR A 1 279 ? -25.688 -21.047 -8.102 1 91.5 279 THR A C 1
ATOM 2127 O O . THR A 1 279 ? -26.25 -20.094 -8.633 1 91.5 279 THR A O 1
ATOM 2130 N N . GLY A 1 280 ? -24.453 -21.375 -8.336 1 91.12 280 GLY A N 1
ATOM 2131 C CA . GLY A 1 280 ? -23.656 -20.609 -9.273 1 91.12 280 GLY A CA 1
ATOM 2132 C C . GLY A 1 280 ? -23.031 -19.375 -8.656 1 91.12 280 GLY A C 1
ATOM 2133 O O . GLY A 1 280 ? -22.375 -18.594 -9.352 1 91.12 280 GLY A O 1
ATOM 2134 N N . GLN A 1 281 ? -23.203 -19.25 -7.402 1 94.12 281 GLN A N 1
ATOM 2135 C CA . GLN A 1 281 ? -22.688 -18.062 -6.719 1 94.12 281 GLN A CA 1
ATOM 2136 C C . GLN A 1 281 ? -21.172 -18.172 -6.504 1 94.12 281 GLN A C 1
ATOM 2138 O O . GLN A 1 281 ? -20.688 -19.203 -6.039 1 94.12 281 GLN A O 1
ATOM 2143 N N . ARG A 1 282 ? -20.469 -17.141 -6.93 1 96.38 282 ARG A N 1
ATOM 2144 C CA . ARG A 1 282 ? -19.031 -17.062 -6.676 1 96.38 282 ARG A CA 1
ATOM 2145 C C . ARG A 1 282 ? -18.719 -16.062 -5.566 1 96.38 282 ARG A C 1
ATOM 2147 O O . ARG A 1 282 ? -19.406 -15.055 -5.426 1 96.38 282 ARG A O 1
ATOM 2154 N N . THR A 1 283 ? -17.719 -16.359 -4.762 1 97.94 283 THR A N 1
ATOM 2155 C CA . THR A 1 283 ? -17.219 -15.469 -3.723 1 97.94 283 THR A CA 1
ATOM 2156 C C . THR A 1 283 ? -15.727 -15.227 -3.896 1 97.94 283 THR A C 1
ATOM 2158 O O . THR A 1 283 ? -14.93 -16.172 -3.859 1 97.94 283 THR A O 1
ATOM 2161 N N . PHE A 1 284 ? -15.375 -13.992 -4.125 1 98.5 284 PHE A N 1
ATOM 2162 C CA . PHE A 1 284 ? -13.977 -13.602 -4.266 1 98.5 284 PHE A CA 1
ATOM 2163 C C . PHE A 1 284 ? -13.234 -13.734 -2.939 1 98.5 284 PHE A C 1
ATOM 2165 O O . PHE A 1 284 ? -13.711 -13.258 -1.908 1 98.5 284 PHE A O 1
ATOM 2172 N N . LEU A 1 285 ? -12.117 -14.398 -2.982 1 96.69 285 LEU A N 1
ATOM 2173 C CA . LEU A 1 285 ? -11.328 -14.609 -1.773 1 96.69 285 LEU A CA 1
ATOM 2174 C C . LEU A 1 285 ? -10.125 -13.672 -1.735 1 96.69 285 LEU A C 1
ATOM 2176 O O . LEU A 1 285 ? -9.914 -12.969 -0.745 1 96.69 285 LEU A O 1
ATOM 2180 N N . GLU A 1 286 ? -9.336 -13.664 -2.764 1 96.75 286 GLU A N 1
ATOM 2181 C CA . GLU A 1 286 ? -8.102 -12.906 -2.859 1 96.75 286 GLU A CA 1
ATOM 2182 C C . GLU A 1 286 ? -7.555 -12.914 -4.285 1 96.75 286 GLU A C 1
ATOM 2184 O O . GLU A 1 286 ? -8.031 -13.672 -5.133 1 96.75 286 GLU A O 1
ATOM 2189 N N . PHE A 1 287 ? -6.668 -12.062 -4.57 1 97.44 287 PHE A N 1
ATOM 2190 C CA . PHE A 1 287 ? -5.84 -12.18 -5.766 1 97.44 287 PHE A CA 1
ATOM 2191 C C . PHE A 1 287 ? -4.359 -12.211 -5.395 1 97.44 287 PHE A C 1
ATOM 2193 O O . PHE A 1 287 ? -3.953 -11.633 -4.387 1 97.44 287 PHE A O 1
ATOM 2200 N N . ASN A 1 288 ? -3.615 -12.93 -6.164 1 95.25 288 ASN A N 1
ATOM 2201 C CA . ASN A 1 288 ? -2.197 -13.148 -5.902 1 95.25 288 ASN A CA 1
ATOM 2202 C C . ASN A 1 288 ? -1.34 -12.75 -7.102 1 95.25 288 ASN A C 1
ATOM 2204 O O . ASN A 1 288 ? -1.656 -13.094 -8.242 1 95.25 288 ASN A O 1
ATOM 2208 N N . ILE A 1 289 ? -0.273 -11.992 -6.852 1 94.31 289 ILE A N 1
ATOM 2209 C CA . ILE A 1 289 ? 0.586 -11.531 -7.938 1 94.31 289 ILE A CA 1
ATOM 2210 C C . ILE A 1 289 ? 1.927 -12.258 -7.879 1 94.31 289 ILE A C 1
ATOM 2212 O O . ILE A 1 289 ? 2.76 -12.109 -8.773 1 94.31 289 ILE A O 1
ATOM 2216 N N . CYS A 1 290 ? 2.295 -12.984 -6.895 1 90.31 290 CYS A N 1
ATOM 2217 C CA . CYS A 1 290 ? 3.461 -13.859 -6.805 1 90.31 290 CYS A CA 1
ATOM 2218 C C . CYS A 1 290 ? 3.047 -15.32 -6.777 1 90.31 290 CYS A C 1
ATOM 2220 O O . CYS A 1 290 ? 3.611 -16.109 -6.023 1 90.31 290 CYS A O 1
ATOM 2222 N N . CYS A 1 291 ? 2.096 -15.578 -7.543 1 90.38 291 CYS A N 1
ATOM 2223 C CA . CYS A 1 291 ? 1.563 -16.938 -7.539 1 90.38 291 CYS A CA 1
ATOM 2224 C C . CYS A 1 291 ? 2.432 -17.859 -8.375 1 90.38 291 CYS A C 1
ATOM 2226 O O . CYS A 1 291 ? 3.23 -17.406 -9.195 1 90.38 291 CYS A O 1
ATOM 2228 N N . HIS A 1 292 ? 2.283 -19.062 -8.109 1 90.44 292 HIS A N 1
ATOM 2229 C CA . HIS A 1 292 ? 3.066 -20.109 -8.75 1 90.44 292 HIS A CA 1
ATOM 2230 C C . HIS A 1 292 ? 2.951 -20.031 -10.266 1 90.44 292 HIS A C 1
ATOM 2232 O O . HIS A 1 292 ? 1.845 -20.016 -10.812 1 90.44 292 HIS A O 1
ATOM 2238 N N . ILE A 1 293 ? 4.09 -19.922 -10.945 1 93.81 293 ILE A N 1
ATOM 2239 C CA . ILE A 1 293 ? 4.113 -19.812 -12.398 1 93.81 293 ILE A CA 1
ATOM 2240 C C . ILE A 1 293 ? 4.934 -20.969 -12.992 1 93.81 293 ILE A C 1
ATOM 2242 O O . ILE A 1 293 ? 5.652 -20.781 -13.977 1 93.81 293 ILE A O 1
ATOM 2246 N N . GLY A 1 294 ? 4.832 -22.062 -12.273 1 90.06 294 GLY A N 1
ATOM 2247 C CA . GLY A 1 294 ? 5.426 -23.312 -12.734 1 90.06 294 GLY A CA 1
ATOM 2248 C C . GLY A 1 294 ? 4.555 -24.047 -13.734 1 90.06 294 GLY A C 1
ATOM 2249 O O . GLY A 1 294 ? 3.383 -23.719 -13.914 1 90.06 294 GLY A O 1
ATOM 2250 N N . ARG A 1 295 ? 5.113 -25.125 -14.289 1 84.75 295 ARG A N 1
ATOM 2251 C CA . ARG A 1 295 ? 4.465 -25.875 -15.359 1 84.75 295 ARG A CA 1
ATOM 2252 C C . ARG A 1 295 ? 3.158 -26.484 -14.883 1 84.75 295 ARG A C 1
ATOM 2254 O O . ARG A 1 295 ? 2.186 -26.562 -15.633 1 84.75 295 ARG A O 1
ATOM 2261 N N . SER A 1 296 ? 3.121 -26.844 -13.664 1 81.69 296 SER A N 1
ATOM 2262 C CA . SER A 1 296 ? 1.95 -27.547 -13.133 1 81.69 296 SER A CA 1
ATOM 2263 C C . SER A 1 296 ? 1.004 -26.562 -12.438 1 81.69 296 SER A C 1
ATOM 2265 O O . SER A 1 296 ? -0.012 -26.984 -11.875 1 81.69 296 SER A O 1
ATOM 2267 N N . GLY A 1 297 ? 1.322 -25.375 -12.469 1 89.69 297 GLY A N 1
ATOM 2268 C CA . GLY A 1 297 ? 0.485 -24.375 -11.812 1 89.69 297 GLY A CA 1
ATOM 2269 C C . GLY A 1 297 ? -0.69 -23.938 -12.664 1 89.69 297 GLY A C 1
ATOM 2270 O O . GLY A 1 297 ? -0.777 -24.281 -13.844 1 89.69 297 GLY A O 1
ATOM 2271 N N . ALA A 1 298 ? -1.539 -23.172 -12.086 1 93.56 298 ALA A N 1
ATOM 2272 C CA . ALA A 1 298 ? -2.791 -22.75 -12.703 1 93.56 298 ALA A CA 1
ATOM 2273 C C . ALA A 1 298 ? -2.529 -21.906 -13.953 1 93.56 298 ALA A C 1
ATOM 2275 O O . ALA A 1 298 ? -3.211 -22.062 -14.969 1 93.56 298 ALA A O 1
ATOM 2276 N N . ILE A 1 299 ? -1.531 -21.062 -13.953 1 96.56 299 ILE A N 1
ATOM 2277 C CA . ILE A 1 299 ? -1.258 -20.141 -15.055 1 96.56 299 ILE A CA 1
ATOM 2278 C C . ILE A 1 299 ? -0.819 -20.938 -16.281 1 96.56 299 ILE A C 1
ATOM 2280 O O . ILE A 1 299 ? -1.387 -20.766 -17.375 1 96.56 299 ILE A O 1
ATOM 2284 N N . CYS A 1 300 ? 0.142 -21.797 -16.094 1 95.19 300 CYS A N 1
ATOM 2285 C CA . CYS A 1 300 ? 0.662 -22.547 -17.234 1 95.19 300 CYS A CA 1
ATOM 2286 C C . CYS A 1 300 ? -0.362 -23.547 -17.734 1 95.19 300 CYS A C 1
ATOM 2288 O O . CYS A 1 300 ? -0.468 -23.797 -18.953 1 95.19 300 CYS A O 1
ATOM 2290 N N . LEU A 1 301 ? -1.098 -24.172 -16.797 1 93.94 301 LEU A N 1
ATOM 2291 C CA . LEU A 1 301 ? -2.156 -25.094 -17.203 1 93.94 301 LEU A CA 1
ATOM 2292 C C . LEU A 1 301 ? -3.184 -24.375 -18.094 1 93.94 301 LEU A C 1
ATOM 2294 O O . LEU A 1 301 ? -3.527 -24.875 -19.172 1 93.94 301 LEU A O 1
ATOM 2298 N N . ALA A 1 302 ? -3.658 -23.281 -17.672 1 95.88 302 ALA A N 1
ATOM 2299 C CA . ALA A 1 302 ? -4.656 -22.531 -18.438 1 95.88 302 ALA A CA 1
ATOM 2300 C C . ALA A 1 302 ? -4.078 -22.016 -19.75 1 95.88 302 ALA A C 1
ATOM 2302 O O . ALA A 1 302 ? -4.758 -22.031 -20.781 1 95.88 302 ALA A O 1
ATOM 2303 N N . ALA A 1 303 ? -2.842 -21.609 -19.734 1 96 303 ALA A N 1
ATOM 2304 C CA . ALA A 1 303 ? -2.189 -21.094 -20.938 1 96 303 ALA A CA 1
ATOM 2305 C C . ALA A 1 303 ? -2.025 -22.172 -22 1 96 303 ALA A C 1
ATOM 2307 O O . ALA A 1 303 ? -2.047 -21.891 -23.188 1 96 303 ALA A O 1
ATOM 2308 N N . ALA A 1 304 ? -1.846 -23.391 -21.547 1 94.44 304 ALA A N 1
ATOM 2309 C CA . ALA A 1 304 ? -1.647 -24.516 -22.453 1 94.44 304 ALA A CA 1
ATOM 2310 C C . ALA A 1 304 ? -2.84 -24.672 -23.391 1 94.44 304 ALA A C 1
ATOM 2312 O O . ALA A 1 304 ? -2.684 -25.094 -24.547 1 94.44 304 ALA A O 1
ATOM 2313 N N . GLN A 1 305 ? -3.988 -24.297 -22.969 1 92.88 305 GLN A N 1
ATOM 2314 C CA . GLN A 1 305 ? -5.172 -24.391 -23.812 1 92.88 305 GLN A CA 1
ATOM 2315 C C . GLN A 1 305 ? -5.062 -23.453 -25 1 92.88 305 GLN A C 1
ATOM 2317 O O . GLN A 1 305 ? -5.73 -23.641 -26.0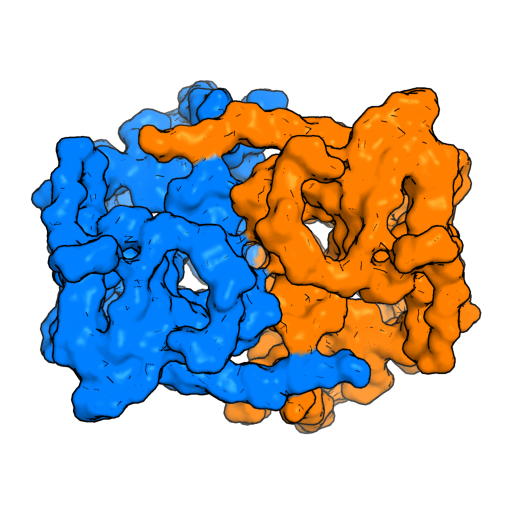31 1 92.88 305 GLN A O 1
ATOM 2322 N N . TRP A 1 306 ? -4.246 -22.469 -24.859 1 95.06 306 TRP A N 1
ATOM 2323 C CA . TRP A 1 306 ? -4.035 -21.5 -25.922 1 95.06 306 TRP A CA 1
ATOM 2324 C C . TRP A 1 306 ? -2.777 -21.828 -26.719 1 95.06 306 TRP A C 1
ATOM 2326 O O . TRP A 1 306 ? -2.357 -21.047 -27.578 1 95.06 306 TRP A O 1
ATOM 2336 N N . GLY A 1 307 ? -2.123 -22.953 -26.359 1 95.56 307 GLY A N 1
ATOM 2337 C CA . GLY A 1 307 ? -0.916 -23.375 -27.062 1 95.56 307 GLY A CA 1
ATOM 2338 C C . GLY A 1 307 ? 0.337 -22.688 -26.547 1 95.56 307 GLY A C 1
ATOM 2339 O O . GLY A 1 307 ? 1.36 -22.656 -27.234 1 95.56 307 GLY A O 1
ATOM 2340 N N . TRP A 1 308 ? 0.304 -22.094 -25.406 1 96.19 308 TRP A N 1
ATOM 2341 C CA . TRP A 1 308 ? 1.456 -21.391 -24.859 1 96.19 308 TRP A CA 1
ATOM 2342 C C . TRP A 1 308 ? 2.219 -22.266 -23.875 1 96.19 308 TRP A C 1
ATOM 2344 O O . TRP A 1 308 ? 1.617 -22.891 -23 1 96.19 308 TRP A O 1
ATOM 2354 N N . SER A 1 309 ? 3.523 -22.297 -24.047 1 95.12 309 SER A N 1
ATOM 2355 C CA . SER A 1 309 ? 4.41 -23 -23.125 1 95.12 309 SER A CA 1
ATOM 2356 C C . SER A 1 309 ? 4.789 -22.109 -21.938 1 95.12 309 SER A C 1
ATOM 2358 O O . SER A 1 309 ? 4.492 -20.922 -21.938 1 95.12 309 SER A O 1
ATOM 2360 N N . GLN A 1 310 ? 5.398 -22.719 -20.969 1 96.19 310 GLN A N 1
ATOM 2361 C CA . GLN A 1 310 ? 5.922 -21.922 -19.859 1 96.19 310 GLN A CA 1
ATOM 2362 C C . GLN A 1 310 ? 6.902 -20.859 -20.359 1 96.19 310 GLN A C 1
ATOM 2364 O O . GLN A 1 310 ? 6.945 -19.75 -19.844 1 96.19 310 GLN A O 1
ATOM 2369 N N . ALA A 1 311 ? 7.703 -21.266 -21.359 1 96.31 311 ALA A N 1
ATOM 2370 C CA . ALA A 1 311 ? 8.656 -20.328 -21.938 1 96.31 311 ALA A CA 1
ATOM 2371 C C . ALA A 1 311 ? 7.945 -19.125 -22.547 1 96.31 311 ALA A C 1
ATOM 2373 O O . ALA A 1 311 ? 8.391 -17.984 -22.391 1 96.31 311 ALA A O 1
ATOM 2374 N N . ASP A 1 312 ? 6.867 -19.406 -23.234 1 96.5 312 ASP A N 1
ATOM 2375 C CA . ASP A 1 312 ? 6.066 -18.328 -23.797 1 96.5 312 ASP A CA 1
ATOM 2376 C C . ASP A 1 312 ? 5.555 -17.391 -22.703 1 96.5 312 ASP A C 1
ATOM 2378 O O . ASP A 1 312 ? 5.617 -16.172 -22.844 1 96.5 312 ASP A O 1
ATOM 2382 N N . ILE A 1 313 ? 5.086 -17.969 -21.625 1 97.38 313 ILE A N 1
ATOM 2383 C CA . ILE A 1 313 ? 4.496 -17.219 -20.531 1 97.38 313 ILE A CA 1
ATOM 2384 C C . ILE A 1 313 ? 5.566 -16.359 -19.859 1 97.38 313 ILE A C 1
ATOM 2386 O O . ILE A 1 313 ? 5.383 -15.148 -19.672 1 97.38 313 ILE A O 1
ATOM 2390 N N . LEU A 1 314 ? 6.691 -16.969 -19.5 1 97.69 314 LEU A N 1
ATOM 2391 C CA . LEU A 1 314 ? 7.754 -16.234 -18.812 1 97.69 314 LEU A CA 1
ATOM 2392 C C . LEU A 1 314 ? 8.336 -15.148 -19.688 1 97.69 314 LEU A C 1
ATOM 2394 O O . LEU A 1 314 ? 8.617 -14.039 -19.219 1 97.69 314 LEU A O 1
ATOM 2398 N N . GLY A 1 315 ? 8.508 -15.477 -20.984 1 97.31 315 GLY A N 1
ATOM 2399 C CA . GLY A 1 315 ? 8.953 -14.445 -21.922 1 97.31 315 GLY A CA 1
ATOM 2400 C C . GLY A 1 315 ? 8.008 -13.266 -22 1 97.31 315 GLY A C 1
ATOM 2401 O O . GLY A 1 315 ? 8.438 -12.109 -21.953 1 97.31 315 GLY A O 1
ATOM 2402 N N . HIS A 1 316 ? 6.719 -13.594 -22.094 1 97.44 316 HIS A N 1
ATOM 2403 C CA . HIS A 1 316 ? 5.711 -12.539 -22.141 1 97.44 316 HIS A CA 1
ATOM 2404 C C . HIS A 1 316 ? 5.758 -11.695 -20.875 1 97.44 316 HIS A C 1
ATOM 2406 O O . HIS A 1 316 ? 5.734 -10.461 -20.938 1 97.44 316 HIS A O 1
ATOM 2412 N N . VAL A 1 317 ? 5.816 -12.312 -19.719 1 97.94 317 VAL A N 1
ATOM 2413 C CA . VAL A 1 317 ? 5.82 -11.625 -18.438 1 97.94 317 VAL A CA 1
ATOM 2414 C C . VAL A 1 317 ? 7.016 -10.672 -18.359 1 97.94 317 VAL A C 1
ATOM 2416 O O . VAL A 1 317 ? 6.867 -9.508 -17.984 1 97.94 317 VAL A O 1
ATOM 2419 N N . VAL A 1 318 ? 8.203 -11.164 -18.766 1 97.69 318 VAL A N 1
ATOM 2420 C CA . VAL A 1 318 ? 9.422 -10.359 -18.719 1 97.69 318 VAL A CA 1
ATOM 2421 C C . VAL A 1 318 ? 9.289 -9.156 -19.656 1 97.69 318 VAL A C 1
ATOM 2423 O O . VAL A 1 318 ? 9.5 -8.016 -19.234 1 97.69 318 VAL A O 1
ATOM 2426 N N . GLU A 1 319 ? 8.867 -9.406 -20.844 1 96.69 319 GLU A N 1
ATOM 2427 C CA . GLU A 1 319 ? 8.828 -8.352 -21.859 1 96.69 319 GLU A CA 1
ATOM 2428 C C . GLU A 1 319 ? 7.727 -7.34 -21.547 1 96.69 319 GLU A C 1
ATOM 2430 O O . GLU A 1 319 ? 7.914 -6.133 -21.734 1 96.69 319 GLU A O 1
ATOM 2435 N N . TYR A 1 320 ? 6.602 -7.816 -21.141 1 95.94 320 TYR A N 1
ATOM 2436 C CA . TYR A 1 320 ? 5.52 -6.91 -20.766 1 95.94 320 TYR A CA 1
ATOM 2437 C C . TYR A 1 320 ? 5.914 -6.051 -19.578 1 95.94 320 TYR A C 1
ATOM 2439 O O . TYR A 1 320 ? 5.656 -4.844 -19.562 1 95.94 320 TYR A O 1
ATOM 2447 N N . SER A 1 321 ? 6.516 -6.688 -18.578 1 96.25 321 SER A N 1
ATOM 2448 C CA . SER A 1 321 ? 6.949 -5.961 -17.391 1 96.25 321 SER A CA 1
ATOM 2449 C C . SER A 1 321 ? 7.879 -4.812 -17.75 1 96.25 321 SER A C 1
ATOM 2451 O O . SER A 1 321 ? 7.707 -3.689 -17.281 1 96.25 321 SER A O 1
ATOM 2453 N N . LEU A 1 322 ? 8.828 -5.078 -18.641 1 94.5 322 LEU A N 1
ATOM 2454 C CA . LEU A 1 322 ? 9.789 -4.07 -19.062 1 94.5 322 LEU A CA 1
ATOM 2455 C C . LEU A 1 322 ? 9.094 -2.941 -19.812 1 94.5 322 LEU A C 1
ATOM 2457 O O . LEU A 1 322 ? 9.352 -1.764 -19.562 1 94.5 322 LEU A O 1
ATOM 2461 N N . THR A 1 323 ? 8.203 -3.287 -20.703 1 91.75 323 THR A N 1
ATOM 2462 C CA . THR A 1 323 ? 7.492 -2.305 -21.516 1 91.75 323 THR A CA 1
ATOM 2463 C C . THR A 1 323 ? 6.613 -1.412 -20.641 1 91.75 323 THR A C 1
ATOM 2465 O O . THR A 1 323 ? 6.605 -0.19 -20.812 1 91.75 323 THR A O 1
ATOM 2468 N N . ARG A 1 324 ? 5.941 -2.002 -19.75 1 88.75 324 ARG A N 1
ATOM 2469 C CA . ARG A 1 324 ? 5.055 -1.272 -18.859 1 88.75 324 ARG A CA 1
ATOM 2470 C C . ARG A 1 324 ? 5.832 -0.264 -18.016 1 88.75 324 ARG A C 1
ATOM 2472 O O . ARG A 1 324 ? 5.359 0.85 -17.781 1 88.75 324 ARG A O 1
ATOM 2479 N N . GLN A 1 325 ? 7.008 -0.589 -17.547 1 90 325 GLN A N 1
ATOM 2480 C CA . GLN A 1 325 ? 7.773 0.223 -16.594 1 90 325 GLN A CA 1
ATOM 2481 C C . GLN A 1 325 ? 8.633 1.249 -17.328 1 90 325 GLN A C 1
ATOM 2483 O O . GLN A 1 325 ? 9.023 2.266 -16.75 1 90 325 GLN A O 1
ATOM 2488 N N . ARG A 1 326 ? 9.055 1.036 -18.531 1 81.38 326 ARG A N 1
ATOM 2489 C CA . ARG A 1 326 ? 9.758 2.035 -19.328 1 81.38 326 ARG A CA 1
ATOM 2490 C C . ARG A 1 326 ? 8.883 3.258 -19.562 1 81.38 326 ARG A C 1
ATOM 2492 O O . ARG A 1 326 ? 9.375 4.391 -19.547 1 81.38 326 ARG A O 1
ATOM 2499 N N . ALA A 1 327 ? 7.691 3.049 -19.703 1 65 327 ALA A N 1
ATOM 2500 C CA . ALA A 1 327 ? 6.75 4.145 -19.906 1 65 327 ALA A CA 1
ATOM 2501 C C . ALA A 1 327 ? 6.652 5.023 -18.656 1 65 327 ALA A C 1
ATOM 2503 O O . ALA A 1 327 ? 6.527 6.246 -18.766 1 65 327 ALA A O 1
ATOM 2504 N N . HIS A 1 328 ? 6.82 4.434 -17.547 1 60.97 328 HIS A N 1
ATOM 2505 C CA . HIS A 1 328 ? 6.637 5.141 -16.281 1 60.97 328 HIS A CA 1
ATOM 2506 C C . HIS A 1 328 ? 7.926 5.836 -15.859 1 60.97 328 HIS A C 1
ATOM 2508 O O . HIS A 1 328 ? 7.883 6.926 -15.289 1 60.97 328 HIS A O 1
ATOM 2514 N N . THR A 1 329 ? 9.047 5.184 -15.945 1 54.06 329 THR A N 1
ATOM 2515 C CA . THR A 1 329 ? 10.328 5.73 -15.523 1 54.06 329 THR A CA 1
ATOM 2516 C C . THR A 1 329 ? 10.625 7.043 -16.234 1 54.06 329 THR A C 1
ATOM 2518 O O . THR A 1 329 ? 11.172 7.973 -15.641 1 54.06 329 THR A O 1
ATOM 2521 N N . GLU A 1 330 ? 10.273 7.121 -17.375 1 45.03 330 GLU A N 1
ATOM 2522 C CA . GLU A 1 330 ? 10.562 8.352 -18.109 1 45.03 330 GLU A CA 1
ATOM 2523 C C . GLU A 1 330 ? 9.844 9.547 -17.484 1 45.03 330 GLU A C 1
ATOM 2525 O O . GLU A 1 330 ? 10.375 10.664 -17.484 1 45.03 330 GLU A O 1
ATOM 2530 N N . ALA A 1 331 ? 8.758 9.281 -16.828 1 42 331 ALA A N 1
ATOM 2531 C CA . ALA A 1 331 ? 7.953 10.383 -16.312 1 42 331 ALA A CA 1
ATOM 2532 C C . ALA A 1 331 ? 8.422 10.789 -14.922 1 42 331 ALA A C 1
ATOM 2534 O O . ALA A 1 331 ? 8.242 11.938 -14.508 1 42 331 ALA A O 1
ATOM 2535 N N . ARG A 1 332 ? 8.836 9.891 -14.094 1 46.44 332 ARG A N 1
ATOM 2536 C CA . ARG A 1 332 ? 9.117 10.172 -12.688 1 46.44 332 ARG A CA 1
ATOM 2537 C C . ARG A 1 332 ? 10.367 11.031 -12.539 1 46.44 332 ARG A C 1
ATOM 2539 O O . ARG A 1 332 ? 10.828 11.289 -11.43 1 46.44 332 ARG A O 1
ATOM 2546 N N . ARG A 1 333 ? 10.875 11.547 -13.625 1 37.56 333 ARG A N 1
ATOM 2547 C CA . ARG A 1 333 ? 12 12.445 -13.398 1 37.56 333 ARG A CA 1
ATOM 2548 C C . ARG A 1 333 ? 11.68 13.461 -12.305 1 37.56 333 ARG A C 1
ATOM 2550 O O . ARG A 1 333 ? 10.609 14.07 -12.305 1 37.56 333 ARG A O 1
ATOM 2557 N N . TRP A 1 334 ? 12.367 13.227 -11.078 1 31.64 334 TRP A N 1
ATOM 2558 C CA . TRP A 1 334 ? 12.445 13.898 -9.789 1 31.64 334 TRP A CA 1
ATOM 2559 C C . TRP A 1 334 ? 12.227 15.398 -9.945 1 31.64 334 TRP A C 1
ATOM 2561 O O . TRP A 1 334 ? 12.75 16.016 -10.875 1 31.64 334 TRP A O 1
ATOM 2571 N N . VAL A 1 335 ? 11.109 15.852 -9.719 1 29.7 335 VAL A N 1
ATOM 2572 C CA . VAL A 1 335 ? 11.109 17.25 -9.328 1 29.7 335 VAL A CA 1
ATOM 2573 C C . VAL A 1 335 ? 12.234 17.516 -8.32 1 29.7 335 VAL A C 1
ATOM 2575 O O . VAL A 1 335 ? 12.188 17.016 -7.191 1 29.7 335 VAL A O 1
ATOM 2578 N N . LEU A 1 336 ? 13.453 17.156 -8.492 1 26.98 336 LEU A N 1
ATOM 2579 C CA . LEU A 1 336 ? 14.5 17.812 -7.711 1 26.98 336 LEU A CA 1
ATOM 2580 C C . LEU A 1 336 ? 14.25 19.312 -7.617 1 26.98 336 LEU A C 1
ATOM 2582 O O . LEU A 1 336 ? 13.859 19.953 -8.602 1 26.98 336 LEU A O 1
ATOM 2586 N N . MET B 1 1 ? 1.189 8.258 25.984 1 73.81 1 MET B N 1
ATOM 2587 C CA . MET B 1 1 ? 2.389 7.688 26.594 1 73.81 1 MET B CA 1
ATOM 2588 C C . MET B 1 1 ? 3.49 8.734 26.703 1 73.81 1 MET B C 1
ATOM 2590 O O . MET B 1 1 ? 3.666 9.562 25.812 1 73.81 1 MET B O 1
ATOM 2594 N N . ARG B 1 2 ? 4.078 8.781 27.828 1 81.19 2 ARG B N 1
ATOM 2595 C CA . ARG B 1 2 ? 5.168 9.727 28.062 1 81.19 2 ARG B CA 1
ATOM 2596 C C . ARG B 1 2 ? 6.52 9.023 28.016 1 81.19 2 ARG B C 1
ATOM 2598 O O . ARG B 1 2 ? 6.664 7.898 28.5 1 81.19 2 ARG B O 1
ATOM 2605 N N . PRO B 1 3 ? 7.484 9.727 27.422 1 84.5 3 PRO B N 1
ATOM 2606 C CA . PRO B 1 3 ? 8.828 9.148 27.438 1 84.5 3 PRO B CA 1
ATOM 2607 C C . PRO B 1 3 ? 9.391 9.023 28.859 1 84.5 3 PRO B C 1
ATOM 2609 O O . PRO B 1 3 ? 9.031 9.812 29.734 1 84.5 3 PRO B O 1
ATOM 2612 N N . PRO B 1 4 ? 10.211 7.988 29.016 1 83.94 4 PRO B N 1
ATOM 2613 C CA . PRO B 1 4 ? 10.945 7.941 30.281 1 83.94 4 PRO B CA 1
ATOM 2614 C C . PRO B 1 4 ? 11.93 9.094 30.438 1 83.94 4 PRO B C 1
ATOM 2616 O O . PRO B 1 4 ? 12.242 9.781 29.469 1 83.94 4 PRO B O 1
ATOM 2619 N N . ARG B 1 5 ? 12.344 9.391 31.609 1 81.56 5 ARG B N 1
ATOM 2620 C CA . ARG B 1 5 ? 13.211 10.523 31.922 1 81.56 5 ARG B CA 1
ATOM 2621 C C . ARG B 1 5 ? 14.508 10.469 31.109 1 81.56 5 ARG B C 1
ATOM 2623 O O . ARG B 1 5 ? 14.969 11.484 30.594 1 81.56 5 ARG B O 1
ATOM 2630 N N . ASP B 1 6 ? 15.188 9.328 30.984 1 77.88 6 ASP B N 1
ATOM 2631 C CA . ASP B 1 6 ? 16.406 9.117 30.203 1 77.88 6 ASP B CA 1
ATOM 2632 C C . ASP B 1 6 ? 16.234 7.938 29.25 1 77.88 6 ASP B C 1
ATOM 2634 O O . ASP B 1 6 ? 16.797 6.867 29.469 1 77.88 6 ASP B O 1
ATOM 2638 N N . PRO B 1 7 ? 15.5 8.367 28.172 1 85.75 7 PRO B N 1
ATOM 2639 C CA . PRO B 1 7 ? 15.227 7.219 27.297 1 85.75 7 PRO B CA 1
ATOM 2640 C C . PRO B 1 7 ? 16.469 6.723 26.578 1 85.75 7 PRO B C 1
ATOM 2642 O O . PRO B 1 7 ? 17.281 7.527 26.109 1 85.75 7 PRO B O 1
ATOM 2645 N N . ALA B 1 8 ? 16.656 5.477 26.453 1 87.94 8 ALA B N 1
ATOM 2646 C CA . ALA B 1 8 ? 17.812 4.824 25.844 1 87.94 8 ALA B CA 1
ATOM 2647 C C . ALA B 1 8 ? 17.562 4.484 24.375 1 87.94 8 ALA B C 1
ATOM 2649 O O . ALA B 1 8 ? 18.453 4.047 23.656 1 87.94 8 ALA B O 1
ATOM 2650 N N . THR B 1 9 ? 16.297 4.777 24.031 1 94.06 9 THR B N 1
ATOM 2651 C CA . THR B 1 9 ? 15.93 4.461 22.656 1 94.06 9 THR B CA 1
ATOM 2652 C C . THR B 1 9 ? 16.781 5.254 21.672 1 94.06 9 THR B C 1
ATOM 2654 O O . THR B 1 9 ? 16.75 6.484 21.672 1 94.06 9 THR B O 1
ATOM 2657 N N . ARG B 1 10 ? 17.625 4.621 20.969 1 97.25 10 ARG B N 1
ATOM 2658 C CA . ARG B 1 10 ? 18.406 5.25 19.906 1 97.25 10 ARG B CA 1
ATOM 2659 C C . ARG B 1 10 ? 17.578 5.461 18.656 1 97.25 10 ARG B C 1
ATOM 2661 O O . ARG B 1 10 ? 17.125 4.496 18.031 1 97.25 10 ARG B O 1
ATOM 2668 N N . ILE B 1 11 ? 17.391 6.715 18.219 1 97.81 11 ILE B N 1
ATOM 2669 C CA . ILE B 1 11 ? 16.516 7.07 17.109 1 97.81 11 ILE B CA 1
ATOM 2670 C C . ILE B 1 11 ? 17.375 7.445 15.898 1 97.81 11 ILE B C 1
ATOM 2672 O O . ILE B 1 11 ? 18.375 8.164 16.031 1 97.81 11 ILE B O 1
ATOM 2676 N N . LEU B 1 12 ? 17.094 6.902 14.773 1 97.81 12 LEU B N 1
ATOM 2677 C CA . LEU B 1 12 ? 17.562 7.441 13.5 1 97.81 12 LEU B CA 1
ATOM 2678 C C . LEU B 1 12 ? 16.5 8.312 12.852 1 97.81 12 LEU B C 1
ATOM 2680 O O . LEU B 1 12 ? 15.445 7.805 12.453 1 97.81 12 LEU B O 1
ATOM 2684 N N . PHE B 1 13 ? 16.75 9.586 12.82 1 97.62 13 PHE B N 1
ATOM 2685 C CA . PHE B 1 13 ? 15.828 10.531 12.203 1 97.62 13 PHE B CA 1
ATOM 2686 C C . PHE B 1 13 ? 16.188 10.766 10.742 1 97.62 13 PHE B C 1
ATOM 2688 O O . PHE B 1 13 ? 17.297 11.234 10.438 1 97.62 13 PHE B O 1
ATOM 2695 N N . ILE B 1 14 ? 15.25 10.438 9.844 1 96.06 14 ILE B N 1
ATOM 2696 C CA . ILE B 1 14 ? 15.484 10.516 8.406 1 96.06 14 ILE B CA 1
ATOM 2697 C C . ILE B 1 14 ? 14.531 11.539 7.781 1 96.06 14 ILE B C 1
ATOM 2699 O O . ILE B 1 14 ? 13.312 11.43 7.922 1 96.06 14 ILE B O 1
ATOM 2703 N N . ALA B 1 15 ? 15.008 12.523 7.102 1 94 15 ALA B N 1
ATOM 2704 C CA . ALA B 1 15 ? 14.227 13.508 6.355 1 94 15 ALA B CA 1
ATOM 2705 C C . ALA B 1 15 ? 15.094 14.227 5.324 1 94 15 ALA B C 1
ATOM 2707 O O . ALA B 1 15 ? 16.328 14.227 5.43 1 94 15 ALA B O 1
ATOM 2708 N N . ARG B 1 16 ? 14.234 14.836 4.461 1 88.5 16 ARG B N 1
ATOM 2709 C CA . ARG B 1 16 ? 14.945 15.609 3.449 1 88.5 16 ARG B CA 1
ATOM 2710 C C . ARG B 1 16 ? 15.633 16.828 4.07 1 88.5 16 ARG B C 1
ATOM 2712 O O . ARG B 1 16 ? 14.992 17.609 4.766 1 88.5 16 ARG B O 1
ATOM 2719 N N . ARG B 1 17 ? 16.906 16.891 4.074 1 88.56 17 ARG B N 1
ATOM 2720 C CA . ARG B 1 17 ? 17.719 18 4.559 1 88.56 17 ARG B CA 1
ATOM 2721 C C . ARG B 1 17 ? 17.656 18.109 6.078 1 88.56 17 ARG B C 1
ATOM 2723 O O . ARG B 1 17 ? 17.484 19.203 6.621 1 88.56 17 ARG B O 1
ATOM 2730 N N . VAL B 1 18 ? 17.453 17.078 6.73 1 92.75 18 VAL B N 1
ATOM 2731 C CA . VAL B 1 18 ? 17.578 17 8.18 1 92.75 18 VAL B CA 1
ATOM 2732 C C . VAL B 1 18 ? 18.938 17.547 8.617 1 92.75 18 VAL B C 1
ATOM 2734 O O . VAL B 1 18 ? 19.922 17.453 7.867 1 92.75 18 VAL B O 1
ATOM 2737 N N . PRO B 1 19 ? 19.016 18.172 9.766 1 92.81 19 PRO B N 1
ATOM 2738 C CA . PRO B 1 19 ? 20.359 18.562 10.227 1 92.81 19 PRO B CA 1
ATOM 2739 C C . PRO B 1 19 ? 21.297 17.375 10.398 1 92.81 19 PRO B C 1
ATOM 2741 O O . PRO B 1 19 ? 20.906 16.328 10.914 1 92.81 19 PRO B O 1
ATOM 2744 N N . GLU B 1 20 ? 22.469 17.609 9.922 1 92.81 20 GLU B N 1
ATOM 2745 C CA . GLU B 1 20 ? 23.438 16.516 9.961 1 92.81 20 GLU B CA 1
ATOM 2746 C C . GLU B 1 20 ? 24.734 16.969 10.617 1 92.81 20 GLU B C 1
ATOM 2748 O O . GLU B 1 20 ? 25.016 18.156 10.688 1 92.81 20 GLU B O 1
ATOM 2753 N N . PRO B 1 21 ? 25.5 15.953 11.164 1 88.94 21 PRO B N 1
ATOM 2754 C CA . PRO B 1 21 ? 26.812 16.312 11.695 1 88.94 21 PRO B CA 1
ATOM 2755 C C . PRO B 1 21 ? 27.719 16.969 10.656 1 88.94 21 PRO B C 1
ATOM 2757 O O . PRO B 1 21 ? 27.562 16.719 9.461 1 88.94 21 PRO B O 1
ATOM 2760 N N . PRO B 1 22 ? 28.562 17.906 11.234 1 88.56 22 PRO B N 1
ATOM 2761 C CA . PRO B 1 22 ? 28.969 18.016 12.641 1 88.56 22 PRO B CA 1
ATOM 2762 C C . PRO B 1 22 ? 28.219 19.094 13.398 1 88.56 22 PRO B C 1
ATOM 2764 O O . PRO B 1 22 ? 28.172 19.078 14.625 1 88.56 22 PRO B O 1
ATOM 2767 N N . ASP B 1 23 ? 27.641 19.953 12.695 1 88.12 23 ASP B N 1
ATOM 2768 C CA . ASP B 1 23 ? 27.141 21.125 13.414 1 88.12 23 ASP B CA 1
ATOM 2769 C C . ASP B 1 23 ? 25.625 21.062 13.562 1 88.12 23 ASP B C 1
ATOM 2771 O O . ASP B 1 23 ? 25.031 21.844 14.32 1 88.12 23 ASP B O 1
ATOM 2775 N N . PHE B 1 24 ? 24.984 20.25 12.852 1 91.94 24 PHE B N 1
ATOM 2776 C CA . PHE B 1 24 ? 23.547 20.062 12.906 1 91.94 24 PHE B CA 1
ATOM 2777 C C . PHE B 1 24 ? 22.828 21.391 12.695 1 91.94 24 PHE B C 1
ATOM 2779 O O . PHE B 1 24 ? 21.812 21.656 13.328 1 91.94 24 PHE B O 1
ATOM 2786 N N . ALA B 1 25 ? 23.359 22.234 11.812 1 90.19 25 ALA B N 1
ATOM 2787 C CA . ALA B 1 25 ? 22.797 23.562 11.547 1 90.19 25 ALA B CA 1
ATOM 2788 C C . ALA B 1 25 ? 21.531 23.453 10.68 1 90.19 25 ALA B C 1
ATOM 2790 O O . ALA B 1 25 ? 21.406 22.531 9.875 1 90.19 25 ALA B O 1
ATOM 2791 N N . CYS B 1 26 ? 20.656 24.344 11.016 1 90.5 26 CYS B N 1
ATOM 2792 C CA . CYS B 1 26 ? 19.531 24.531 10.109 1 90.5 26 CYS B CA 1
ATOM 2793 C C . CYS B 1 26 ? 19.938 25.312 8.867 1 90.5 26 CYS B C 1
ATOM 2795 O O . CYS B 1 26 ? 20.469 26.422 8.977 1 90.5 26 CYS B O 1
ATOM 2797 N N . ARG B 1 27 ? 19.781 24.766 7.641 1 87.81 27 ARG B N 1
ATOM 2798 C CA . ARG B 1 27 ? 20.25 25.406 6.414 1 87.81 27 ARG B CA 1
ATOM 2799 C C . ARG B 1 27 ? 19.094 25.625 5.441 1 87.81 27 ARG B C 1
ATOM 2801 O O . ARG B 1 27 ? 19 24.938 4.43 1 87.81 27 ARG B O 1
ATOM 2808 N N . PRO B 1 28 ? 18.328 26.609 5.816 1 86.12 28 PRO B N 1
ATOM 2809 C CA . PRO B 1 28 ? 17.203 26.906 4.922 1 86.12 28 PRO B CA 1
ATOM 2810 C C . PRO B 1 28 ? 17.672 27.438 3.562 1 86.12 28 PRO B C 1
ATOM 2812 O O . PRO B 1 28 ? 18.797 27.922 3.43 1 86.12 28 PRO B O 1
ATOM 2815 N N . PHE B 1 29 ? 16.812 27.188 2.531 1 83.12 29 PHE B N 1
ATOM 2816 C CA . PHE B 1 29 ? 17.047 27.719 1.194 1 83.12 29 PHE B CA 1
ATOM 2817 C C . PHE B 1 29 ? 15.758 28.219 0.567 1 83.12 29 PHE B C 1
ATOM 2819 O O . PHE B 1 29 ? 14.664 27.875 1.037 1 83.12 29 PHE B O 1
ATOM 2826 N N . GLU B 1 30 ? 15.945 29.156 -0.352 1 78.62 30 GLU B N 1
ATOM 2827 C CA . GLU B 1 30 ? 14.773 29.719 -1.014 1 78.62 30 GLU B CA 1
ATOM 2828 C C . GLU B 1 30 ? 13.914 28.609 -1.629 1 78.62 30 GLU B C 1
ATOM 2830 O O . GLU B 1 30 ? 14.422 27.75 -2.352 1 78.62 30 GLU B O 1
ATOM 2835 N N . GLY B 1 31 ? 12.711 28.578 -1.217 1 77.19 31 GLY B N 1
ATOM 2836 C CA . GLY B 1 31 ? 11.797 27.609 -1.794 1 77.19 31 GLY B CA 1
ATOM 2837 C C . GLY B 1 31 ? 11.688 26.344 -0.976 1 77.19 31 GLY B C 1
ATOM 2838 O O . GLY B 1 31 ? 11.039 25.375 -1.397 1 77.19 31 GLY B O 1
ATOM 2839 N N . ASP B 1 32 ? 12.305 26.406 0.199 1 78 32 ASP B N 1
ATOM 2840 C CA . ASP B 1 32 ? 12.312 25.172 0.973 1 78 32 ASP B CA 1
ATOM 2841 C C . ASP B 1 32 ? 10.961 24.938 1.653 1 78 32 ASP B C 1
ATOM 2843 O O . ASP B 1 32 ? 10.727 23.875 2.223 1 78 32 ASP B O 1
ATOM 2847 N N . GLY B 1 33 ? 10.055 25.953 1.61 1 76.12 33 GLY B N 1
ATOM 2848 C CA . GLY B 1 33 ? 8.695 25.828 2.121 1 76.12 33 GLY B CA 1
ATOM 2849 C C . GLY B 1 33 ? 8.633 25.688 3.629 1 76.12 33 GLY B C 1
ATOM 2850 O O . GLY B 1 33 ? 7.625 25.234 4.172 1 76.12 33 GLY B O 1
ATOM 2851 N N . GLY B 1 34 ? 9.805 25.922 4.316 1 83.81 34 GLY B N 1
ATOM 2852 C CA . GLY B 1 34 ? 9.836 25.812 5.766 1 83.81 34 GLY B CA 1
ATOM 2853 C C . GLY B 1 34 ? 10.156 24.406 6.238 1 83.81 34 GLY B C 1
ATOM 2854 O O . GLY B 1 34 ? 10.258 24.156 7.441 1 83.81 34 GLY B O 1
ATOM 2855 N N . TYR B 1 35 ? 10.414 23.578 5.348 1 86.81 35 TYR B N 1
ATOM 2856 C CA . TYR B 1 35 ? 10.602 22.172 5.695 1 86.81 35 TYR B CA 1
ATOM 2857 C C . TYR B 1 35 ? 11.93 21.969 6.418 1 86.81 35 TYR B C 1
ATOM 2859 O O . TYR B 1 35 ? 12.023 21.141 7.332 1 86.81 35 TYR B O 1
ATOM 2867 N N . THR B 1 36 ? 12.945 22.734 6.012 1 90.69 36 THR B N 1
ATOM 2868 C CA . THR B 1 36 ? 14.234 22.609 6.68 1 90.69 36 THR B CA 1
ATOM 2869 C C . THR B 1 36 ? 14.117 22.969 8.156 1 90.69 36 THR B C 1
ATOM 2871 O O . THR B 1 36 ? 14.617 22.234 9.023 1 90.69 36 THR B O 1
ATOM 2874 N N . ALA B 1 37 ? 13.422 24.047 8.391 1 91.44 37 ALA B N 1
ATOM 2875 C CA . ALA B 1 37 ? 13.195 24.453 9.773 1 91.44 37 ALA B CA 1
ATOM 2876 C C . ALA B 1 37 ? 12.336 23.453 10.516 1 91.44 37 ALA B C 1
ATOM 2878 O O . ALA B 1 37 ? 12.547 23.188 11.703 1 91.44 37 ALA B O 1
ATOM 2879 N N . TYR B 1 38 ? 11.367 22.969 9.852 1 91.69 38 TYR B N 1
ATOM 2880 C CA . TYR B 1 38 ? 10.484 21.938 10.398 1 91.69 38 TYR B CA 1
ATOM 2881 C C . TYR B 1 38 ? 11.281 20.719 10.859 1 91.69 38 TYR B C 1
ATOM 2883 O O . TYR B 1 38 ? 11.156 20.297 12.008 1 91.69 38 TYR B O 1
ATOM 2891 N N . TYR B 1 39 ? 12.18 20.172 10.031 1 94.44 39 TYR B N 1
ATOM 2892 C CA . TYR B 1 39 ? 12.992 19 10.359 1 94.44 39 TYR B CA 1
ATOM 2893 C C . TYR B 1 39 ? 13.945 19.312 11.508 1 94.44 39 TYR B C 1
ATOM 2895 O O . TYR B 1 39 ? 14.133 18.5 12.414 1 94.44 39 TYR B O 1
ATOM 2903 N N . HIS B 1 40 ? 14.5 20.484 11.469 1 95.75 40 HIS B N 1
ATOM 2904 C CA . HIS B 1 40 ? 15.43 20.906 12.516 1 95.75 40 HIS B CA 1
ATOM 2905 C C . HIS B 1 40 ? 14.734 20.938 13.875 1 95.75 40 HIS B C 1
ATOM 2907 O O . HIS B 1 40 ? 15.289 20.469 14.875 1 95.75 40 HIS B O 1
ATOM 2913 N N . ARG B 1 41 ? 13.578 21.453 13.891 1 95 41 ARG B N 1
ATOM 2914 C CA . ARG B 1 41 ? 12.82 21.562 15.133 1 95 41 ARG B CA 1
ATOM 2915 C C . ARG B 1 41 ? 12.461 20.188 15.672 1 95 41 ARG B C 1
ATOM 2917 O O . ARG B 1 41 ? 12.547 19.938 16.875 1 95 41 ARG B O 1
ATOM 2924 N N . VAL B 1 42 ? 12 19.328 14.828 1 96.62 42 VAL B N 1
ATOM 2925 C CA . VAL B 1 42 ? 11.672 17.969 15.25 1 96.62 42 VAL B CA 1
ATOM 2926 C C . VAL B 1 42 ? 12.906 17.312 15.867 1 96.62 42 VAL B C 1
ATOM 2928 O O . VAL B 1 42 ? 12.82 16.688 16.922 1 96.62 42 VAL B O 1
ATOM 2931 N N . TRP B 1 43 ? 14.055 17.469 15.211 1 97.06 43 TRP B N 1
ATOM 2932 C CA . TRP B 1 43 ? 15.305 16.953 15.75 1 97.06 43 TRP B CA 1
ATOM 2933 C C . TRP B 1 43 ? 15.586 17.531 17.141 1 97.06 43 TRP B C 1
ATOM 2935 O O . TRP B 1 43 ? 15.922 16.797 18.062 1 97.06 43 TRP B O 1
ATOM 2945 N N . GLN B 1 44 ? 15.406 18.828 17.281 1 97 44 GLN B N 1
ATOM 2946 C CA . GLN B 1 44 ? 15.656 19.484 18.562 1 97 44 GLN B CA 1
ATOM 2947 C C . GLN B 1 44 ? 14.734 18.938 19.656 1 97 44 GLN B C 1
ATOM 2949 O O . GLN B 1 44 ? 15.172 18.719 20.781 1 97 44 GLN B O 1
ATOM 2954 N N . VAL B 1 45 ? 13.516 18.828 19.297 1 96.69 45 VAL B N 1
ATOM 2955 C CA . VAL B 1 45 ? 12.531 18.375 20.281 1 96.69 45 VAL B CA 1
ATOM 2956 C C . VAL B 1 45 ? 12.836 16.938 20.703 1 96.69 45 VAL B C 1
ATOM 2958 O O . VAL B 1 45 ? 12.82 16.625 21.891 1 96.69 45 VAL B O 1
ATOM 2961 N N . LEU B 1 46 ? 13.141 16.031 19.75 1 97.12 46 LEU B N 1
ATOM 2962 C CA . LEU B 1 46 ? 13.477 14.656 20.062 1 97.12 46 LEU B CA 1
ATOM 2963 C C . LEU B 1 46 ? 14.727 14.586 20.938 1 97.12 46 LEU B C 1
ATOM 2965 O O . LEU B 1 46 ? 14.766 13.852 21.922 1 97.12 46 LEU B O 1
ATOM 2969 N N . THR B 1 47 ? 15.734 15.367 20.578 1 96.31 47 THR B N 1
ATOM 2970 C CA . THR B 1 47 ? 16.969 15.414 21.359 1 96.31 47 THR B CA 1
ATOM 2971 C C . THR B 1 47 ? 16.719 16.016 22.734 1 96.31 47 THR B C 1
ATOM 2973 O O . THR B 1 47 ? 17.281 15.547 23.734 1 96.31 47 THR B O 1
ATOM 2976 N N . GLY B 1 48 ? 15.891 16.984 22.719 1 95.88 48 GLY B N 1
ATOM 2977 C CA . GLY B 1 48 ? 15.539 17.625 23.984 1 95.88 48 GLY B CA 1
ATOM 2978 C C . GLY B 1 48 ? 14.805 16.703 24.938 1 95.88 48 GLY B C 1
ATOM 2979 O O . GLY B 1 48 ? 14.891 16.875 26.156 1 95.88 48 GLY B O 1
ATOM 2980 N N . LEU B 1 49 ? 14.07 15.781 24.438 1 96.56 49 LEU B N 1
ATOM 2981 C CA . LEU B 1 49 ? 13.367 14.789 25.234 1 96.56 49 LEU B CA 1
ATOM 2982 C C . LEU B 1 49 ? 14.344 13.773 25.828 1 96.56 49 LEU B C 1
ATOM 2984 O O . LEU B 1 49 ? 13.961 12.938 26.641 1 96.56 49 LEU B O 1
ATOM 2988 N N . GLY B 1 50 ? 15.586 13.797 25.297 1 96 50 GLY B N 1
ATOM 2989 C CA . GLY B 1 50 ? 16.625 12.961 25.875 1 96 50 GLY B CA 1
ATOM 2990 C C . GLY B 1 50 ? 17 11.781 25 1 96 50 GLY B C 1
ATOM 2991 O O . GLY B 1 50 ? 17.891 11 25.344 1 96 50 GLY B O 1
ATOM 2992 N N . TYR B 1 51 ? 16.391 11.617 23.875 1 97 51 TYR B N 1
ATOM 2993 C CA . TYR B 1 51 ? 16.719 10.5 23 1 97 51 TYR B CA 1
ATOM 2994 C C . TYR B 1 51 ? 18.078 10.703 22.328 1 97 51 TYR B C 1
ATOM 2996 O O . TYR B 1 51 ? 18.391 11.812 21.891 1 97 51 TYR B O 1
ATOM 3004 N N . PRO B 1 52 ? 18.938 9.695 22.297 1 96.25 52 PRO B N 1
ATOM 3005 C CA . PRO B 1 52 ? 20.016 9.742 21.312 1 96.25 52 PRO B CA 1
ATOM 3006 C C . PRO B 1 52 ? 19.5 9.734 19.875 1 96.25 52 PRO B C 1
ATOM 3008 O O . PRO B 1 52 ? 18.812 8.797 19.469 1 96.25 52 PRO B O 1
ATOM 3011 N N . VAL B 1 53 ? 19.828 10.805 19.109 1 96.88 53 VAL B N 1
ATOM 3012 C CA . VAL B 1 53 ? 19.266 10.938 17.766 1 96.88 53 VAL B CA 1
ATOM 3013 C C . VAL B 1 53 ? 20.391 11.062 16.75 1 96.88 53 VAL B C 1
ATOM 3015 O O . VAL B 1 53 ? 21.172 12.023 16.781 1 96.88 53 VAL B O 1
ATOM 3018 N N . ALA B 1 54 ? 20.516 10.086 15.898 1 96.56 54 ALA B N 1
ATOM 3019 C CA . ALA B 1 54 ? 21.312 10.211 14.672 1 96.56 54 ALA B CA 1
ATOM 3020 C C . ALA B 1 54 ? 20.438 10.688 13.508 1 96.56 54 ALA B C 1
ATOM 3022 O O . ALA B 1 54 ? 19.234 10.414 13.477 1 96.56 54 ALA B O 1
ATOM 3023 N N . THR B 1 55 ? 21.031 11.414 12.609 1 96.5 55 THR B N 1
ATOM 3024 C CA . THR B 1 55 ? 20.281 11.961 11.492 1 96.5 55 THR B CA 1
ATOM 3025 C C . THR B 1 55 ? 20.922 11.594 10.164 1 96.5 55 THR B C 1
ATOM 3027 O O . THR B 1 55 ? 22.125 11.352 10.094 1 96.5 55 THR B O 1
ATOM 3030 N N . THR B 1 56 ? 20.094 11.469 9.148 1 94.94 56 THR B N 1
ATOM 3031 C CA . THR B 1 56 ? 20.594 11.328 7.785 1 94.94 56 THR B CA 1
ATOM 3032 C C . THR B 1 56 ? 19.562 11.82 6.781 1 94.94 56 THR B C 1
ATOM 3034 O O . THR B 1 56 ? 18.359 11.664 6.996 1 94.94 56 THR B O 1
ATOM 3037 N N . SER B 1 57 ? 20.031 12.391 5.738 1 93.12 57 SER B N 1
ATOM 3038 C CA . SER B 1 57 ? 19.156 12.789 4.645 1 93.12 57 SER B CA 1
ATOM 3039 C C . SER B 1 57 ? 19.156 11.766 3.52 1 93.12 57 SER B C 1
ATOM 3041 O O . SER B 1 57 ? 18.422 11.891 2.545 1 93.12 57 SER B O 1
ATOM 3043 N N . GLN B 1 58 ? 19.953 10.773 3.691 1 92.88 58 GLN B N 1
ATOM 3044 C CA . GLN B 1 58 ? 20.109 9.75 2.664 1 92.88 58 GLN B CA 1
ATOM 3045 C C . GLN B 1 58 ? 19.453 8.438 3.092 1 92.88 58 GLN B C 1
ATOM 3047 O O . GLN B 1 58 ? 19.984 7.723 3.945 1 92.88 58 GLN B O 1
ATOM 3052 N N . CYS B 1 59 ? 18.438 8.094 2.371 1 92.62 59 CYS B N 1
ATOM 3053 C CA . CYS B 1 59 ? 17.703 6.883 2.721 1 92.62 59 CYS B CA 1
ATOM 3054 C C . CYS B 1 59 ? 18.578 5.645 2.541 1 92.62 59 CYS B C 1
ATOM 3056 O O . CYS B 1 59 ? 18.375 4.637 3.221 1 92.62 59 CYS B O 1
ATOM 3058 N N . ARG B 1 60 ? 19.562 5.734 1.669 1 93.12 60 ARG B N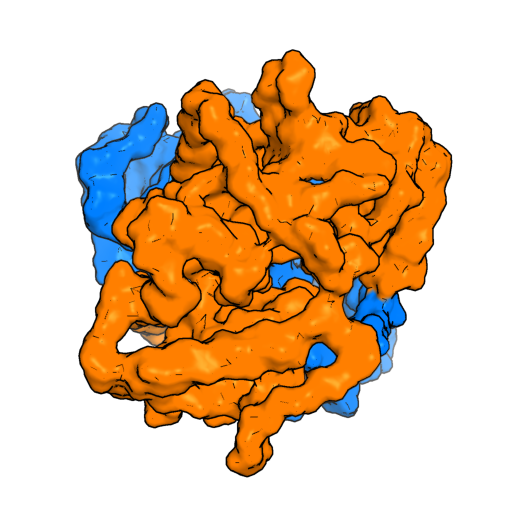 1
ATOM 3059 C CA . ARG B 1 60 ? 20.453 4.609 1.403 1 93.12 60 ARG B CA 1
ATOM 3060 C C . ARG B 1 60 ? 21.203 4.195 2.664 1 93.12 60 ARG B C 1
ATOM 3062 O O . ARG B 1 60 ? 21.688 3.062 2.766 1 93.12 60 ARG B O 1
ATOM 3069 N N . THR B 1 61 ? 21.344 5.117 3.625 1 93 61 THR B N 1
ATOM 3070 C CA . THR B 1 61 ? 22 4.836 4.891 1 93 61 THR B CA 1
ATOM 3071 C C . THR B 1 61 ? 21.328 3.676 5.617 1 93 61 THR B C 1
ATOM 3073 O O . THR B 1 61 ? 21.984 2.914 6.332 1 93 61 THR B O 1
ATOM 3076 N N . LEU B 1 62 ? 20.094 3.445 5.359 1 94.5 62 LEU B N 1
ATOM 3077 C CA . LEU B 1 62 ? 19.328 2.391 6.008 1 94.5 62 LEU B CA 1
ATOM 3078 C C . LEU B 1 62 ? 19.906 1.017 5.688 1 94.5 62 LEU B C 1
ATOM 3080 O O . LEU B 1 62 ? 19.812 0.097 6.504 1 94.5 62 LEU B O 1
ATOM 3084 N N . PHE B 1 63 ? 20.516 0.889 4.473 1 94.44 63 PHE B N 1
ATOM 3085 C CA . PHE B 1 63 ? 21 -0.408 4.012 1 94.44 63 PHE B CA 1
ATOM 3086 C C . PHE B 1 63 ? 22.078 -0.949 4.945 1 94.44 63 PHE B C 1
ATOM 3088 O O . PHE B 1 63 ? 22.281 -2.162 5.039 1 94.44 63 PHE B O 1
ATOM 3095 N N . GLY B 1 64 ? 22.703 -0.052 5.691 1 91.62 64 GLY B N 1
ATOM 3096 C CA . GLY B 1 64 ? 23.766 -0.463 6.582 1 91.62 64 GLY B CA 1
ATOM 3097 C C . GLY B 1 64 ? 23.359 -0.487 8.039 1 91.62 64 GLY B C 1
ATOM 3098 O O . GLY B 1 64 ? 24.188 -0.752 8.914 1 91.62 64 GLY B O 1
ATOM 3099 N N . MET B 1 65 ? 22.109 -0.294 8.32 1 91.94 65 MET B N 1
ATOM 3100 C CA . MET B 1 65 ? 21.625 -0.203 9.695 1 91.94 65 MET B CA 1
ATOM 3101 C C . MET B 1 65 ? 21.234 -1.575 10.227 1 91.94 65 MET B C 1
ATOM 3103 O O . MET B 1 65 ? 20.953 -2.486 9.445 1 91.94 65 MET B O 1
ATOM 3107 N N . SER B 1 66 ? 21.312 -1.652 11.602 1 91.81 66 SER B N 1
ATOM 3108 C CA . SER B 1 66 ? 20.875 -2.861 12.297 1 91.81 66 SER B CA 1
ATOM 3109 C C . SER B 1 66 ? 20.312 -2.537 13.68 1 91.81 66 SER B C 1
ATOM 3111 O O . SER B 1 66 ? 20.516 -1.436 14.195 1 91.81 66 SER B O 1
ATOM 3113 N N . PRO B 1 67 ? 19.625 -3.521 14.242 1 88.75 67 PRO B N 1
ATOM 3114 C CA . PRO B 1 67 ? 19.062 -3.311 15.578 1 88.75 67 PRO B CA 1
ATOM 3115 C C . PRO B 1 67 ? 20.141 -3.102 16.641 1 88.75 67 PRO B C 1
ATOM 3117 O O . PRO B 1 67 ? 19.844 -2.662 17.75 1 88.75 67 PRO B O 1
ATOM 3120 N N . SER B 1 68 ? 21.328 -3.332 16.281 1 88.12 68 SER B N 1
ATOM 3121 C CA . SER B 1 68 ? 22.406 -3.119 17.219 1 88.12 68 SER B CA 1
ATOM 3122 C C . SER B 1 68 ? 22.766 -1.638 17.344 1 88.12 68 SER B C 1
ATOM 3124 O O . SER B 1 68 ? 23.359 -1.214 18.328 1 88.12 68 SER B O 1
ATOM 3126 N N . ASN B 1 69 ? 22.312 -0.81 16.422 1 90.5 69 ASN B N 1
ATOM 3127 C CA . ASN B 1 69 ? 22.719 0.589 16.422 1 90.5 69 ASN B CA 1
ATOM 3128 C C . ASN B 1 69 ? 21.516 1.529 16.469 1 90.5 69 ASN B C 1
ATOM 3130 O O . ASN B 1 69 ? 21.656 2.693 16.859 1 90.5 69 ASN B O 1
ATOM 3134 N N . VAL B 1 70 ? 20.391 1.083 16.094 1 95.44 70 VAL B N 1
ATOM 3135 C CA . VAL B 1 70 ? 19.188 1.902 16 1 95.44 70 VAL B CA 1
ATOM 3136 C C . VAL B 1 70 ? 17.984 1.119 16.531 1 95.44 70 VAL B C 1
ATOM 3138 O O . VAL B 1 70 ? 17.781 -0.045 16.172 1 95.44 70 VAL B O 1
ATOM 3141 N N . ASP B 1 71 ? 17.234 1.779 17.406 1 95 71 ASP B N 1
ATOM 3142 C CA . ASP B 1 71 ? 16.062 1.126 17.984 1 95 71 ASP B CA 1
ATOM 3143 C C . ASP B 1 71 ? 14.789 1.536 17.25 1 95 71 ASP B C 1
ATOM 3145 O O . ASP B 1 71 ? 13.82 0.774 17.188 1 95 71 ASP B O 1
ATOM 3149 N N . LEU B 1 72 ? 14.797 2.775 16.703 1 97 72 LEU B N 1
ATOM 3150 C CA . LEU B 1 72 ? 13.609 3.311 16.047 1 97 72 LEU B CA 1
ATOM 3151 C C . LEU B 1 72 ? 14 4.246 14.914 1 97 72 LEU B C 1
ATOM 3153 O O . LEU B 1 72 ? 14.812 5.156 15.102 1 97 72 LEU B O 1
ATOM 3157 N N . VAL B 1 73 ? 13.469 3.963 13.766 1 97.69 73 VAL B N 1
ATOM 3158 C CA . VAL B 1 73 ? 13.633 4.867 12.633 1 97.69 73 VAL B CA 1
ATOM 3159 C C . VAL B 1 73 ? 12.453 5.832 12.57 1 97.69 73 VAL B C 1
ATOM 3161 O O . VAL B 1 73 ? 11.297 5.406 12.477 1 97.69 73 VAL B O 1
ATOM 3164 N N . PHE B 1 74 ? 12.703 7.109 12.68 1 97.88 74 PHE B N 1
ATOM 3165 C CA . PHE B 1 74 ? 11.742 8.188 12.539 1 97.88 74 PHE B CA 1
ATOM 3166 C C . PHE B 1 74 ? 11.891 8.883 11.188 1 97.88 74 PHE B C 1
ATOM 3168 O O . PHE B 1 74 ? 12.688 9.82 11.055 1 97.88 74 PHE B O 1
ATOM 3175 N N . SER B 1 75 ? 11.07 8.453 10.234 1 96.75 75 SER B N 1
ATOM 3176 C CA . SER B 1 75 ? 11.211 8.977 8.883 1 96.75 75 SER B CA 1
ATOM 3177 C C . SER B 1 75 ? 10.102 9.977 8.562 1 96.75 75 SER B C 1
ATOM 3179 O O . SER B 1 75 ? 8.93 9.703 8.797 1 96.75 75 SER B O 1
ATOM 3181 N N . LEU B 1 76 ? 10.477 11.062 8.023 1 93.88 76 LEU B N 1
ATOM 3182 C CA . LEU B 1 76 ? 9.539 12.039 7.48 1 93.88 76 LEU B CA 1
ATOM 3183 C C . LEU B 1 76 ? 9.703 12.172 5.969 1 93.88 76 LEU B C 1
ATOM 3185 O O . LEU B 1 76 ? 9.375 13.211 5.395 1 93.88 76 LEU B O 1
ATOM 3189 N N . TYR B 1 77 ? 10.219 11.125 5.438 1 86.88 77 TYR B N 1
ATOM 3190 C CA . TYR B 1 77 ? 10.438 11.125 3.998 1 86.88 77 TYR B CA 1
ATOM 3191 C C . TYR B 1 77 ? 9.172 10.742 3.252 1 86.88 77 TYR B C 1
ATOM 3193 O O . TYR B 1 77 ? 8.641 9.641 3.432 1 86.88 77 TYR B O 1
ATOM 3201 N N . ASN B 1 78 ? 8.5 11.602 2.43 1 78.94 78 ASN B N 1
ATOM 3202 C CA . ASN B 1 78 ? 7.277 11.258 1.704 1 78.94 78 ASN B CA 1
ATOM 3203 C C . ASN B 1 78 ? 7.305 11.805 0.279 1 78.94 78 ASN B C 1
ATOM 3205 O O . ASN B 1 78 ? 6.352 11.609 -0.479 1 78.94 78 ASN B O 1
ATOM 3209 N N . ARG B 1 79 ? 8.289 12.367 -0.267 1 77.75 79 ARG B N 1
ATOM 3210 C CA . ARG B 1 79 ? 8.273 12.992 -1.584 1 77.75 79 ARG B CA 1
ATOM 3211 C C . ARG B 1 79 ? 9.508 12.602 -2.391 1 77.75 79 ARG B C 1
ATOM 3213 O O . ARG B 1 79 ? 9.977 13.367 -3.234 1 77.75 79 ARG B O 1
ATOM 3220 N N . MET B 1 80 ? 10.016 11.438 -2.082 1 82.81 80 MET B N 1
ATOM 3221 C CA . MET B 1 80 ? 11.062 10.938 -2.965 1 82.81 80 MET B CA 1
ATOM 3222 C C . MET B 1 80 ? 10.516 10.672 -4.363 1 82.81 80 MET B C 1
ATOM 3224 O O . MET B 1 80 ? 9.383 10.219 -4.516 1 82.81 80 MET B O 1
ATOM 3228 N N . PRO B 1 81 ? 11.266 10.969 -5.336 1 81.12 81 PRO B N 1
ATOM 3229 C CA . PRO B 1 81 ? 10.789 10.766 -6.703 1 81.12 81 PRO B CA 1
ATOM 3230 C C . PRO B 1 81 ? 10.789 9.289 -7.113 1 81.12 81 PRO B C 1
ATOM 3232 O O . PRO B 1 81 ? 11.438 8.922 -8.094 1 81.12 81 PRO B O 1
ATOM 3235 N N . ILE B 1 82 ? 10.164 8.469 -6.387 1 83.75 82 ILE B N 1
ATOM 3236 C CA . ILE B 1 82 ? 9.969 7.051 -6.664 1 83.75 82 ILE B CA 1
ATOM 3237 C C . ILE B 1 82 ? 8.5 6.68 -6.453 1 83.75 82 ILE B C 1
ATOM 3239 O O . ILE B 1 82 ? 7.742 7.441 -5.852 1 83.75 82 ILE B O 1
ATOM 3243 N N . ASN B 1 83 ? 8.18 5.527 -6.988 1 82.62 83 ASN B N 1
ATOM 3244 C CA . ASN B 1 83 ? 6.84 5.031 -6.695 1 82.62 83 ASN B CA 1
ATOM 3245 C C . ASN B 1 83 ? 6.684 4.68 -5.219 1 82.62 83 ASN B C 1
ATOM 3247 O O . ASN B 1 83 ? 7.52 3.973 -4.652 1 82.62 83 ASN B O 1
ATOM 3251 N N . ASN B 1 84 ? 5.672 5.258 -4.652 1 89.5 84 ASN B N 1
ATOM 3252 C CA . ASN B 1 84 ? 5.262 4.973 -3.279 1 89.5 84 ASN B CA 1
ATOM 3253 C C . ASN B 1 84 ? 6.395 5.23 -2.291 1 89.5 84 ASN B C 1
ATOM 3255 O O . ASN B 1 84 ? 6.789 4.332 -1.545 1 89.5 84 ASN B O 1
ATOM 3259 N N . PRO B 1 85 ? 6.852 6.398 -2.221 1 89.19 85 PRO B N 1
ATOM 3260 C CA . PRO B 1 85 ? 8.008 6.742 -1.39 1 89.19 85 PRO B CA 1
ATOM 3261 C C . PRO B 1 85 ? 7.766 6.484 0.096 1 89.19 85 PRO B C 1
ATOM 3263 O O . PRO B 1 85 ? 8.711 6.211 0.841 1 89.19 85 PRO B O 1
ATOM 3266 N N . GLU B 1 86 ? 6.574 6.508 0.543 1 92.12 86 GLU B N 1
ATOM 3267 C CA . GLU B 1 86 ? 6.324 6.34 1.971 1 92.12 86 GLU B CA 1
ATOM 3268 C C . GLU B 1 86 ? 6.418 4.871 2.379 1 92.12 86 GLU B C 1
ATOM 3270 O O . GLU B 1 86 ? 6.492 4.559 3.568 1 92.12 86 GLU B O 1
ATOM 3275 N N . VAL B 1 87 ? 6.449 4 1.435 1 95.56 87 VAL B N 1
ATOM 3276 C CA . VAL B 1 87 ? 6.492 2.566 1.704 1 95.56 87 VAL B CA 1
ATOM 3277 C C . VAL B 1 87 ? 7.941 2.121 1.902 1 95.56 87 VAL B C 1
ATOM 3279 O O . VAL B 1 87 ? 8.211 1.179 2.652 1 95.56 87 VAL B O 1
ATOM 3282 N N . PHE B 1 88 ? 8.883 2.82 1.296 1 96.06 88 PHE B N 1
ATOM 3283 C CA . PHE B 1 88 ? 10.258 2.369 1.149 1 96.06 88 PHE B CA 1
ATOM 3284 C C . PHE B 1 88 ? 10.922 2.213 2.51 1 96.06 88 PHE B C 1
ATOM 3286 O O . PHE B 1 88 ? 11.359 1.119 2.873 1 96.06 88 PHE B O 1
ATOM 3293 N N . VAL B 1 89 ? 10.922 3.234 3.287 1 96.38 89 VAL B N 1
ATOM 3294 C CA . VAL B 1 89 ? 11.633 3.207 4.562 1 96.38 89 VAL B CA 1
ATOM 3295 C C . VAL B 1 89 ? 11.023 2.146 5.473 1 96.38 89 VAL B C 1
ATOM 3297 O O . VAL B 1 89 ? 11.742 1.358 6.09 1 96.38 89 VAL B O 1
ATOM 3300 N N . ALA B 1 90 ? 9.703 2.105 5.535 1 96.31 90 ALA B N 1
ATOM 3301 C CA . ALA B 1 90 ? 9.016 1.132 6.383 1 96.31 90 ALA B CA 1
ATOM 3302 C C . ALA B 1 90 ? 9.359 -0.296 5.965 1 96.31 90 ALA B C 1
ATOM 3304 O O . ALA B 1 90 ? 9.641 -1.146 6.812 1 96.31 90 ALA B O 1
ATOM 3305 N N . SER B 1 91 ? 9.367 -0.532 4.648 1 96.38 91 SER B N 1
ATOM 3306 C CA . SER B 1 91 ? 9.633 -1.864 4.121 1 96.38 91 SER B CA 1
ATOM 3307 C C . SER B 1 91 ? 11.062 -2.305 4.438 1 96.38 91 SER B C 1
ATOM 3309 O O . SER B 1 91 ? 11.289 -3.447 4.844 1 96.38 91 SER B O 1
ATOM 3311 N N . VAL B 1 92 ? 12.008 -1.439 4.285 1 96.44 92 VAL B N 1
ATOM 3312 C CA . VAL B 1 92 ? 13.398 -1.756 4.566 1 96.44 92 VAL B CA 1
ATOM 3313 C C . VAL B 1 92 ? 13.586 -2 6.062 1 96.44 92 VAL B C 1
ATOM 3315 O O . VAL B 1 92 ? 14.297 -2.924 6.465 1 96.44 92 VAL B O 1
ATOM 3318 N N . CYS B 1 93 ? 12.922 -1.189 6.859 1 96.19 93 CYS B N 1
ATOM 3319 C CA . CYS B 1 93 ? 12.992 -1.379 8.305 1 96.19 93 CYS B CA 1
ATOM 3320 C C . CYS B 1 93 ? 12.469 -2.752 8.703 1 96.19 93 CYS B C 1
ATOM 3322 O O . CYS B 1 93 ? 13.062 -3.434 9.539 1 96.19 93 CYS B O 1
ATOM 3324 N N . GLU B 1 94 ? 11.344 -3.141 8.109 1 94.75 94 GLU B N 1
ATOM 3325 C CA . GLU B 1 94 ? 10.82 -4.473 8.398 1 94.75 94 GLU B CA 1
ATOM 3326 C C . GLU B 1 94 ? 11.836 -5.555 8.062 1 94.75 94 GLU B C 1
ATOM 3328 O O . GLU B 1 94 ? 12.031 -6.496 8.836 1 94.75 94 GLU B O 1
ATOM 3333 N N . PHE B 1 95 ? 12.477 -5.391 6.934 1 94.38 95 PHE B N 1
ATOM 3334 C CA . PHE B 1 95 ? 13.469 -6.371 6.488 1 94.38 95 PHE B CA 1
ATOM 3335 C C . PHE B 1 95 ? 14.648 -6.43 7.449 1 94.38 95 PHE B C 1
ATOM 3337 O O . PHE B 1 95 ? 15.164 -7.508 7.738 1 94.38 95 PHE B O 1
ATOM 3344 N N . LEU B 1 96 ? 15 -5.277 7.984 1 94.25 96 LEU B N 1
ATOM 3345 C CA . LEU B 1 96 ? 16.188 -5.176 8.82 1 94.25 96 LEU B CA 1
ATOM 3346 C C . LEU B 1 96 ? 15.844 -5.445 10.281 1 94.25 96 LEU B C 1
ATOM 3348 O O . LEU B 1 96 ? 16.734 -5.473 11.141 1 94.25 96 LEU B O 1
ATOM 3352 N N . GLY B 1 97 ? 14.539 -5.602 10.578 1 92.06 97 GLY B N 1
ATOM 3353 C CA . GLY B 1 97 ? 14.117 -5.812 11.953 1 92.06 97 GLY B CA 1
ATOM 3354 C C . GLY B 1 97 ? 14.172 -4.555 12.797 1 92.06 97 GLY B C 1
ATOM 3355 O O . GLY B 1 97 ? 14.43 -4.613 14 1 92.06 97 GLY B O 1
ATOM 3356 N N . LEU B 1 98 ? 14.008 -3.385 12.164 1 94.88 98 LEU B N 1
ATOM 3357 C CA . LEU B 1 98 ? 14.016 -2.092 12.844 1 94.88 98 LEU B CA 1
ATOM 3358 C C . LEU B 1 98 ? 12.594 -1.581 13.062 1 94.88 98 LEU B C 1
ATOM 3360 O O . LEU B 1 98 ? 11.766 -1.636 12.148 1 94.88 98 LEU B O 1
ATOM 3364 N N . SER B 1 99 ? 12.328 -1.112 14.266 1 95.81 99 SER B N 1
ATOM 3365 C CA . SER B 1 99 ? 11.07 -0.408 14.469 1 95.81 99 SER B CA 1
ATOM 3366 C C . SER B 1 99 ? 11.047 0.914 13.703 1 95.81 99 SER B C 1
ATOM 3368 O O . SER B 1 99 ? 12.094 1.518 13.469 1 95.81 99 SER B O 1
ATOM 3370 N N . HIS B 1 100 ? 9.883 1.292 13.297 1 96.88 100 HIS B N 1
ATOM 3371 C CA . HIS B 1 100 ? 9.758 2.527 12.531 1 96.88 100 HIS B CA 1
ATOM 3372 C C . HIS B 1 100 ? 8.438 3.23 12.828 1 96.88 100 HIS B C 1
ATOM 3374 O O . HIS B 1 100 ? 7.414 2.576 13.023 1 96.88 100 HIS B O 1
ATOM 3380 N N . VAL B 1 101 ? 8.453 4.535 12.844 1 97.56 101 VAL B N 1
ATOM 3381 C CA . VAL B 1 101 ? 7.281 5.344 13.172 1 97.56 101 VAL B CA 1
ATOM 3382 C C . VAL B 1 101 ? 6.285 5.301 12.016 1 97.56 101 VAL B C 1
ATOM 3384 O O . VAL B 1 101 ? 6.68 5.238 10.852 1 97.56 101 VAL B O 1
ATOM 3387 N N . GLY B 1 102 ? 5.016 5.445 12.344 1 96.5 102 GLY B N 1
ATOM 3388 C CA . GLY B 1 102 ? 3.955 5.566 11.352 1 96.5 102 GLY B CA 1
ATOM 3389 C C . GLY B 1 102 ? 3.027 4.367 11.32 1 96.5 102 GLY B C 1
ATOM 3390 O O . GLY B 1 102 ? 2.01 4.344 12.016 1 96.5 102 GLY B O 1
ATOM 3391 N N . ALA B 1 103 ? 3.369 3.43 10.453 1 96.06 103 ALA B N 1
ATOM 3392 C CA . ALA B 1 103 ? 2.551 2.238 10.234 1 96.06 103 ALA B CA 1
ATOM 3393 C C . ALA B 1 103 ? 3.299 1.207 9.391 1 96.06 103 ALA B C 1
ATOM 3395 O O . ALA B 1 103 ? 4.324 1.52 8.781 1 96.06 103 ALA B O 1
ATOM 3396 N N . PRO B 1 104 ? 2.812 -0.018 9.414 1 94.94 104 PRO B N 1
ATOM 3397 C CA . PRO B 1 104 ? 3.426 -1.027 8.547 1 94.94 104 PRO B CA 1
ATOM 3398 C C . PRO B 1 104 ? 3.312 -0.681 7.062 1 94.94 104 PRO B C 1
ATOM 3400 O O . PRO B 1 104 ? 2.531 0.198 6.688 1 94.94 104 PRO B O 1
ATOM 3403 N N . PRO B 1 105 ? 4.082 -1.354 6.227 1 96.25 105 PRO B N 1
ATOM 3404 C CA . PRO B 1 105 ? 4.164 -0.989 4.809 1 96.25 105 PRO B CA 1
ATOM 3405 C C . PRO B 1 105 ? 2.811 -1.03 4.109 1 96.25 105 PRO B C 1
ATOM 3407 O O . PRO B 1 105 ? 2.52 -0.175 3.268 1 96.25 105 PRO B O 1
ATOM 3410 N N . ASN B 1 106 ? 1.964 -1.938 4.414 1 96.56 106 ASN B N 1
ATOM 3411 C CA . ASN B 1 106 ? 0.678 -2.047 3.73 1 96.56 106 ASN B CA 1
ATOM 3412 C C . ASN B 1 106 ? -0.227 -0.86 4.051 1 96.56 106 ASN B C 1
ATOM 3414 O O . ASN B 1 106 ? -0.911 -0.34 3.166 1 96.56 106 ASN B O 1
ATOM 3418 N N . THR B 1 107 ? -0.202 -0.421 5.293 1 97.06 107 THR B N 1
ATOM 3419 C CA . THR B 1 107 ? -1.003 0.736 5.68 1 97.06 107 THR B CA 1
ATOM 3420 C C . THR B 1 107 ? -0.438 2.014 5.062 1 97.06 107 THR B C 1
ATOM 3422 O O . THR B 1 107 ? -1.192 2.896 4.648 1 97.06 107 THR B O 1
ATOM 3425 N N . ARG B 1 108 ? 0.901 2.111 4.969 1 96.69 108 ARG B N 1
ATOM 3426 C CA . ARG B 1 108 ? 1.532 3.238 4.293 1 96.69 108 ARG B CA 1
ATOM 3427 C C . ARG B 1 108 ? 1.144 3.279 2.818 1 96.69 108 ARG B C 1
ATOM 3429 O O . ARG B 1 108 ? 0.88 4.352 2.27 1 96.69 108 ARG B O 1
ATOM 3436 N N . ALA B 1 109 ? 1.142 2.107 2.223 1 96.69 109 ALA B N 1
ATOM 3437 C CA . ALA B 1 109 ? 0.747 2.008 0.82 1 96.69 109 ALA B CA 1
ATOM 3438 C C . ALA B 1 109 ? -0.691 2.479 0.621 1 96.69 109 ALA B C 1
ATOM 3440 O O . ALA B 1 109 ? -0.991 3.188 -0.343 1 96.69 109 ALA B O 1
ATOM 3441 N N . LEU B 1 110 ? -1.521 2.109 1.524 1 97.62 110 LEU B N 1
ATOM 3442 C CA . LEU B 1 110 ? -2.92 2.516 1.452 1 97.62 110 LEU B CA 1
ATOM 3443 C C . LEU B 1 110 ? -3.057 4.027 1.61 1 97.62 110 LEU B C 1
ATOM 3445 O O . LEU B 1 110 ? -3.779 4.672 0.847 1 97.62 110 LEU B O 1
ATOM 3449 N N . ALA B 1 111 ? -2.35 4.574 2.545 1 96.94 111 ALA B N 1
ATOM 3450 C CA . ALA B 1 111 ? -2.473 5.992 2.873 1 96.94 111 ALA B CA 1
ATOM 3451 C C . ALA B 1 111 ? -1.946 6.867 1.739 1 96.94 111 ALA B C 1
ATOM 3453 O O . ALA B 1 111 ? -2.514 7.922 1.448 1 96.94 111 ALA B O 1
ATOM 3454 N N . GLU B 1 112 ? -0.9 6.441 1.08 1 94.81 112 GLU B N 1
ATOM 3455 C CA . GLU B 1 112 ? -0.279 7.293 0.072 1 94.81 112 GLU B CA 1
ATOM 3456 C C . GLU B 1 112 ? -1.003 7.184 -1.267 1 94.81 112 GLU B C 1
ATOM 3458 O O . GLU B 1 112 ? -0.756 7.977 -2.18 1 94.81 112 GLU B O 1
ATOM 3463 N N . ASP B 1 113 ? -1.891 6.234 -1.455 1 96.19 113 ASP B N 1
ATOM 3464 C CA . ASP B 1 113 ? -2.688 6.039 -2.662 1 96.19 113 ASP B CA 1
ATOM 3465 C C . ASP B 1 113 ? -4.121 6.527 -2.461 1 96.19 113 ASP B C 1
ATOM 3467 O O . ASP B 1 113 ? -4.969 5.785 -1.963 1 96.19 113 ASP B O 1
ATOM 3471 N N . LYS B 1 114 ? -4.41 7.723 -2.934 1 96.81 114 LYS B N 1
ATOM 3472 C CA . LYS B 1 114 ? -5.703 8.359 -2.697 1 96.81 114 LYS B CA 1
ATOM 3473 C C . LYS B 1 114 ? -6.84 7.516 -3.27 1 96.81 114 LYS B C 1
ATOM 3475 O O . LYS B 1 114 ? -7.945 7.508 -2.723 1 96.81 114 LYS B O 1
ATOM 3480 N N . TRP B 1 115 ? -6.562 6.805 -4.293 1 97.62 115 TRP B N 1
ATOM 3481 C CA . TRP B 1 115 ? -7.582 5.977 -4.93 1 97.62 115 TRP B CA 1
ATOM 3482 C C . TRP B 1 115 ? -7.895 4.75 -4.082 1 97.62 115 TRP B C 1
ATOM 3484 O O . TRP B 1 115 ? -9.055 4.488 -3.764 1 97.62 115 TRP B O 1
ATOM 3494 N N . LEU B 1 116 ? -6.871 4.012 -3.678 1 97.81 116 LEU B N 1
ATOM 3495 C CA . LEU B 1 116 ? -7.105 2.83 -2.855 1 97.81 116 LEU B CA 1
ATOM 3496 C C . LEU B 1 116 ? -7.668 3.217 -1.493 1 97.81 116 LEU B C 1
ATOM 3498 O O . LEU B 1 116 ? -8.492 2.49 -0.929 1 97.81 116 LEU B O 1
ATOM 3502 N N . SER B 1 117 ? -7.207 4.336 -0.976 1 98 117 SER B N 1
ATOM 3503 C CA . SER B 1 117 ? -7.781 4.859 0.26 1 98 117 SER B CA 1
ATOM 3504 C C . SER B 1 117 ? -9.273 5.125 0.105 1 98 117 SER B C 1
ATOM 3506 O O . SER B 1 117 ? -10.062 4.793 0.99 1 98 117 SER B O 1
ATOM 3508 N N . LYS B 1 118 ? -9.672 5.727 -0.978 1 98.31 118 LYS B N 1
ATOM 3509 C CA . LYS B 1 118 ? -11.078 6.023 -1.267 1 98.31 118 LYS B CA 1
ATOM 3510 C C . LYS B 1 118 ? -11.898 4.742 -1.362 1 98.31 118 LYS B C 1
ATOM 3512 O O . LYS B 1 118 ? -13 4.668 -0.812 1 98.31 118 LYS B O 1
ATOM 3517 N N . LEU B 1 119 ? -11.383 3.756 -2.084 1 98.56 119 LEU B N 1
ATOM 3518 C CA . LEU B 1 119 ? -12.102 2.492 -2.219 1 98.56 119 LEU B CA 1
ATOM 3519 C C . LEU B 1 119 ? -12.289 1.826 -0.86 1 98.56 119 LEU B C 1
ATOM 3521 O O . LEU B 1 119 ? -13.375 1.349 -0.544 1 98.56 119 LEU B O 1
ATOM 3525 N N . THR B 1 120 ? -11.242 1.85 -0.051 1 98.5 120 THR B N 1
ATOM 3526 C CA . THR B 1 120 ? -11.32 1.274 1.286 1 98.5 120 THR B CA 1
ATOM 3527 C C . THR B 1 120 ? -12.32 2.049 2.146 1 98.5 120 THR B C 1
ATOM 3529 O O . THR B 1 120 ? -13.148 1.451 2.836 1 98.5 120 THR B O 1
ATOM 3532 N N . ALA B 1 121 ? -12.227 3.357 2.084 1 98.75 121 ALA B N 1
ATOM 3533 C CA . ALA B 1 121 ? -13.148 4.207 2.832 1 98.75 121 ALA B CA 1
ATOM 3534 C C . ALA B 1 121 ? -14.594 3.924 2.441 1 98.75 121 ALA B C 1
ATOM 3536 O O . ALA B 1 121 ? -15.469 3.803 3.307 1 98.75 121 ALA B O 1
ATOM 3537 N N . ARG B 1 122 ? -14.844 3.801 1.176 1 98.5 122 ARG B N 1
ATOM 3538 C CA . ARG B 1 122 ? -16.172 3.471 0.682 1 98.5 122 ARG B CA 1
ATOM 3539 C C . ARG B 1 122 ? -16.672 2.148 1.266 1 98.5 122 ARG B C 1
ATOM 3541 O O . ARG B 1 122 ? -17.797 2.053 1.731 1 98.5 122 ARG B O 1
ATOM 3548 N N . ALA B 1 123 ? -15.82 1.196 1.245 1 98.31 123 ALA B N 1
ATOM 3549 C CA . ALA B 1 123 ? -16.172 -0.151 1.679 1 98.31 123 ALA B CA 1
ATOM 3550 C C . ALA B 1 123 ? -16.547 -0.171 3.16 1 98.31 123 ALA B C 1
ATOM 3552 O O . ALA B 1 123 ? -17.344 -0.995 3.598 1 98.31 123 ALA B O 1
ATOM 3553 N N . ILE B 1 124 ? -15.992 0.731 3.932 1 97.62 124 ILE B N 1
ATOM 3554 C CA . ILE B 1 124 ? -16.234 0.693 5.371 1 97.62 124 ILE B CA 1
ATOM 3555 C C . ILE B 1 124 ? -17.266 1.75 5.746 1 97.62 124 ILE B C 1
ATOM 3557 O O . ILE B 1 124 ? -17.5 2.006 6.93 1 97.62 124 ILE B O 1
ATOM 3561 N N . GLY B 1 125 ? -17.781 2.465 4.781 1 97.81 125 GLY B N 1
ATOM 3562 C CA . GLY B 1 125 ? -18.969 3.275 5.012 1 97.81 125 GLY B CA 1
ATOM 3563 C C . GLY B 1 125 ? -18.656 4.754 5.172 1 97.81 125 GLY B C 1
ATOM 3564 O O . GLY B 1 125 ? -19.531 5.535 5.562 1 97.81 125 GLY B O 1
ATOM 3565 N N . LEU B 1 126 ? -17.406 5.184 4.988 1 98.62 126 LEU B N 1
ATOM 3566 C CA . LEU B 1 126 ? -17.125 6.613 5 1 98.62 126 LEU B CA 1
ATOM 3567 C C . LEU B 1 126 ? -17.703 7.293 3.766 1 98.62 126 LEU B C 1
ATOM 3569 O O . LEU B 1 126 ? -17.797 6.68 2.697 1 98.62 126 LEU B O 1
ATOM 3573 N N . PRO B 1 127 ? -18.109 8.539 3.904 1 98.38 127 PRO B N 1
ATOM 3574 C CA . PRO B 1 127 ? -18.625 9.281 2.746 1 98.38 127 PRO B CA 1
ATOM 3575 C C . PRO B 1 127 ? -17.531 9.727 1.792 1 98.38 127 PRO B C 1
ATOM 3577 O O . PRO B 1 127 ? -16.703 10.57 2.146 1 98.38 127 PRO B O 1
ATOM 3580 N N . VAL B 1 128 ? -17.453 9.18 0.592 1 98.38 128 VAL B N 1
ATOM 3581 C CA . VAL B 1 128 ? -16.453 9.547 -0.401 1 98.38 128 VAL B CA 1
ATOM 3582 C C . VAL B 1 128 ? -17.141 9.992 -1.691 1 98.38 128 VAL B C 1
ATOM 3584 O O . VAL B 1 128 ? -18.281 9.594 -1.965 1 98.38 128 VAL B O 1
ATOM 3587 N N . ALA B 1 129 ? -16.531 10.828 -2.447 1 97.56 129 ALA B N 1
ATOM 3588 C CA . ALA B 1 129 ? -17 11.188 -3.779 1 97.56 129 ALA B CA 1
ATOM 3589 C C . ALA B 1 129 ? -16.719 10.078 -4.785 1 97.56 129 ALA B C 1
ATOM 3591 O O . ALA B 1 129 ? -15.812 9.273 -4.59 1 97.56 129 ALA B O 1
ATOM 3592 N N . ASP B 1 130 ? -17.453 10.086 -5.848 1 97.62 130 ASP B N 1
ATOM 3593 C CA . ASP B 1 130 ? -17.109 9.203 -6.957 1 97.62 130 ASP B CA 1
ATOM 3594 C C . ASP B 1 130 ? -15.734 9.562 -7.531 1 97.62 130 ASP B C 1
ATOM 3596 O O . ASP B 1 130 ? -15.312 10.719 -7.469 1 97.62 130 ASP B O 1
ATOM 3600 N N . GLY B 1 131 ? -15.039 8.539 -8.023 1 97.75 131 GLY B N 1
ATOM 3601 C CA . GLY B 1 131 ? -13.711 8.766 -8.57 1 97.75 131 GLY B CA 1
ATOM 3602 C C . GLY B 1 131 ? -13.336 7.781 -9.656 1 97.75 131 GLY B C 1
ATOM 3603 O O . GLY B 1 131 ? -13.984 6.742 -9.812 1 97.75 131 GLY B O 1
ATOM 3604 N N . ALA B 1 132 ? -12.352 8.164 -10.406 1 97.19 132 ALA B N 1
ATOM 3605 C CA . ALA B 1 132 ? -11.766 7.34 -11.461 1 97.19 132 ALA B CA 1
ATOM 3606 C C . ALA B 1 132 ? -10.289 7.668 -11.664 1 97.19 132 ALA B C 1
ATOM 3608 O O . ALA B 1 132 ? -9.867 8.805 -11.461 1 97.19 132 ALA B O 1
ATOM 3609 N N . ILE B 1 133 ? -9.547 6.664 -12.078 1 96.62 133 ILE B N 1
ATOM 3610 C CA . ILE B 1 133 ? -8.117 6.871 -12.25 1 96.62 133 ILE B CA 1
ATOM 3611 C C . ILE B 1 133 ? -7.773 6.891 -13.742 1 96.62 133 ILE B C 1
ATOM 3613 O O . ILE B 1 133 ? -8.375 6.164 -14.531 1 96.62 133 ILE B O 1
ATOM 3617 N N . TYR B 1 134 ? -6.863 7.723 -14.086 1 94.31 134 TYR B N 1
ATOM 3618 C CA . TYR B 1 134 ? -6.309 7.863 -15.43 1 94.31 134 TYR B CA 1
ATOM 3619 C C . TYR B 1 134 ? -4.785 7.875 -15.391 1 94.31 134 TYR B C 1
ATOM 3621 O O . TYR B 1 134 ? -4.18 8.734 -14.75 1 94.31 134 TYR B O 1
ATOM 3629 N N . ALA B 1 135 ? -4.211 6.891 -16.125 1 88.81 135 ALA B N 1
ATOM 3630 C CA . ALA B 1 135 ? -2.758 6.758 -16.031 1 88.81 135 ALA B CA 1
ATOM 3631 C C . ALA B 1 135 ? -2.098 6.992 -17.391 1 88.81 135 ALA B C 1
ATOM 3633 O O . ALA B 1 135 ? -0.872 7.074 -17.484 1 88.81 135 ALA B O 1
ATOM 3634 N N . SER B 1 136 ? -2.84 7.07 -18.438 1 88.75 136 SER B N 1
ATOM 3635 C CA . SER B 1 136 ? -2.316 7.324 -19.781 1 88.75 136 SER B CA 1
ATOM 3636 C C . SER B 1 136 ? -3.227 8.266 -20.562 1 88.75 136 SER B C 1
ATOM 3638 O O . SER B 1 136 ? -4.395 8.445 -20.203 1 88.75 136 SER B O 1
ATOM 3640 N N . LEU B 1 137 ? -2.648 8.828 -21.547 1 92.44 137 LEU B N 1
ATOM 3641 C CA . LEU B 1 137 ? -3.43 9.719 -22.406 1 92.44 137 LEU B CA 1
ATOM 3642 C C . LEU B 1 137 ? -4.574 8.969 -23.078 1 92.44 137 LEU B C 1
ATOM 3644 O O . LEU B 1 137 ? -5.66 9.531 -23.266 1 92.44 137 LEU B O 1
ATOM 3648 N N . ALA B 1 138 ? -4.367 7.742 -23.391 1 90.5 138 ALA B N 1
ATOM 3649 C CA . ALA B 1 138 ? -5.391 6.922 -24.031 1 90.5 138 ALA B CA 1
ATOM 3650 C C . ALA B 1 138 ? -6.602 6.75 -23.125 1 90.5 138 ALA B C 1
ATOM 3652 O O . ALA B 1 138 ? -7.738 6.684 -23.594 1 90.5 138 ALA B O 1
ATOM 3653 N N . ASP B 1 139 ? -6.387 6.719 -21.844 1 91.5 139 ASP B N 1
ATOM 3654 C CA . ASP B 1 139 ? -7.465 6.562 -20.875 1 91.5 139 ASP B CA 1
ATOM 3655 C C . ASP B 1 139 ? -8.43 7.742 -20.938 1 91.5 139 ASP B C 1
ATOM 3657 O O . ASP B 1 139 ? -9.609 7.605 -20.594 1 91.5 139 ASP B O 1
ATOM 3661 N N . LEU B 1 140 ? -7.965 8.875 -21.359 1 96.12 140 LEU B N 1
ATOM 3662 C CA . LEU B 1 140 ? -8.727 10.117 -21.281 1 96.12 140 LEU B CA 1
ATOM 3663 C C . LEU B 1 140 ? -9.789 10.18 -22.375 1 96.12 140 LEU B C 1
ATOM 3665 O O . LEU B 1 140 ? -10.633 11.078 -22.375 1 96.12 140 LEU B O 1
ATOM 3669 N N . GLU B 1 141 ? -9.773 9.211 -23.281 1 95.19 141 GLU B N 1
ATOM 3670 C CA . GLU B 1 141 ? -10.773 9.172 -24.344 1 95.19 141 GLU B CA 1
ATOM 3671 C C . GLU B 1 141 ? -12.164 8.906 -23.781 1 95.19 141 GLU B C 1
ATOM 3673 O O . GLU B 1 141 ? -13.172 9.266 -24.406 1 95.19 141 GLU B O 1
ATOM 3678 N N . LYS B 1 142 ? -12.195 8.328 -22.656 1 95.12 142 LYS B N 1
ATOM 3679 C CA . LYS B 1 142 ? -13.469 8.016 -22.016 1 95.12 142 LYS B CA 1
ATOM 3680 C C . LYS B 1 142 ? -13.633 8.781 -20.703 1 95.12 142 LYS B C 1
ATOM 3682 O O . LYS B 1 142 ? -12.789 8.672 -19.812 1 95.12 142 LYS B O 1
ATOM 3687 N N . PRO B 1 143 ? -14.695 9.523 -20.594 1 97.25 143 PRO B N 1
ATOM 3688 C CA . PRO B 1 143 ? -14.961 10.18 -19.312 1 97.25 143 PRO B CA 1
ATOM 3689 C C . PRO B 1 143 ? -15.336 9.188 -18.203 1 97.25 143 PRO B C 1
ATOM 3691 O O . PRO B 1 143 ? -15.625 8.023 -18.484 1 97.25 143 PRO B O 1
ATOM 3694 N N . PRO B 1 144 ? -15.203 9.648 -16.984 1 96.88 144 PRO B N 1
ATOM 3695 C CA . PRO B 1 144 ? -15.695 8.773 -15.93 1 96.88 144 PRO B CA 1
ATOM 3696 C C . PRO B 1 144 ? -17.203 8.57 -15.984 1 96.88 144 PRO B C 1
ATOM 3698 O O . PRO B 1 144 ? -17.891 9.234 -16.766 1 96.88 144 PRO B O 1
ATOM 3701 N N . HIS B 1 145 ? -17.734 7.652 -15.109 1 94.81 145 HIS B N 1
ATOM 3702 C CA . HIS B 1 145 ? -19.141 7.258 -15.148 1 94.81 145 HIS B CA 1
ATOM 3703 C C . HIS B 1 145 ? -20.016 8.258 -14.398 1 94.81 145 HIS B C 1
ATOM 3705 O O . HIS B 1 145 ? -21.234 8.094 -14.328 1 94.81 145 HIS B O 1
ATOM 3711 N N . PHE B 1 146 ? -19.422 9.25 -13.852 1 96.75 146 PHE B N 1
ATOM 3712 C CA . PHE B 1 146 ? -20.141 10.266 -13.094 1 96.75 146 PHE B CA 1
ATOM 3713 C C . PHE B 1 146 ? -19.984 11.633 -13.734 1 96.75 146 PHE B C 1
ATOM 3715 O O . PHE B 1 146 ? -19.031 11.867 -14.484 1 96.75 146 PHE B O 1
ATOM 3722 N N . ALA B 1 147 ? -20.859 12.555 -13.391 1 95.62 147 ALA B N 1
ATOM 3723 C CA . ALA B 1 147 ? -20.859 13.883 -13.984 1 95.62 147 ALA B CA 1
ATOM 3724 C C . ALA B 1 147 ? -20.078 14.867 -13.133 1 95.62 147 ALA B C 1
ATOM 3726 O O . ALA B 1 147 ? -19.859 14.633 -11.945 1 95.62 147 ALA B O 1
ATOM 3727 N N . GLY B 1 148 ? -19.656 15.945 -13.844 1 94.12 148 GLY B N 1
ATOM 3728 C CA . GLY B 1 148 ? -18.969 17.016 -13.133 1 94.12 148 GLY B CA 1
ATOM 3729 C C . GLY B 1 148 ? -19.906 17.859 -12.297 1 94.12 148 GLY B C 1
ATOM 3730 O O . GLY B 1 148 ? -21.094 17.578 -12.188 1 94.12 148 GLY B O 1
ATOM 3731 N N . PRO B 1 149 ? -19.375 18.969 -11.703 1 96.44 149 PRO B N 1
ATOM 3732 C CA . PRO B 1 149 ? -17.984 19.406 -11.812 1 96.44 149 PRO B CA 1
ATOM 3733 C C . PRO B 1 149 ? -17 18.375 -11.273 1 96.44 149 PRO B C 1
ATOM 3735 O O . PRO B 1 149 ? -17.344 17.562 -10.422 1 96.44 149 PRO B O 1
ATOM 3738 N N . TYR B 1 150 ? -15.734 18.406 -11.844 1 97.56 150 TYR B N 1
ATOM 3739 C CA . TYR B 1 150 ? -14.688 17.453 -11.523 1 97.56 150 TYR B CA 1
ATOM 3740 C C . TYR B 1 150 ? -13.586 18.109 -10.703 1 97.56 150 TYR B C 1
ATOM 3742 O O . TYR B 1 150 ? -13.391 19.312 -10.766 1 97.56 150 TYR B O 1
ATOM 3750 N N . PHE B 1 151 ? -12.977 17.359 -9.906 1 96.62 151 PHE B N 1
ATOM 3751 C CA . PHE B 1 151 ? -11.719 17.719 -9.258 1 96.62 151 PHE B CA 1
ATOM 3752 C C . PHE B 1 151 ? -10.602 16.797 -9.703 1 96.62 151 PHE B C 1
ATOM 3754 O O . PHE B 1 151 ? -10.68 15.578 -9.516 1 96.62 151 PHE B O 1
ATOM 3761 N N . VAL B 1 152 ? -9.562 17.328 -10.297 1 96.88 152 VAL B N 1
ATOM 3762 C CA . VAL B 1 152 ? -8.461 16.562 -10.875 1 96.88 152 VAL B CA 1
ATOM 3763 C C . VAL B 1 152 ? -7.223 16.703 -9.984 1 96.88 152 VAL B C 1
ATOM 3765 O O . VAL B 1 152 ? -6.797 17.812 -9.664 1 96.88 152 VAL B O 1
ATOM 3768 N N . LYS B 1 153 ? -6.699 15.547 -9.586 1 94.12 153 LYS B N 1
ATOM 3769 C CA . LYS B 1 153 ? -5.516 15.617 -8.734 1 94.12 153 LYS B CA 1
ATOM 3770 C C . LYS B 1 153 ? -4.594 14.43 -8.969 1 94.12 153 LYS B C 1
ATOM 3772 O O . LYS B 1 153 ? -5 13.438 -9.586 1 94.12 153 LYS B O 1
ATOM 3777 N N . ASN B 1 154 ? -3.361 14.625 -8.539 1 93 154 ASN B N 1
ATOM 3778 C CA . ASN B 1 154 ? -2.406 13.523 -8.523 1 93 154 ASN B CA 1
ATOM 3779 C C . ASN B 1 154 ? -2.855 12.414 -7.578 1 93 154 ASN B C 1
ATOM 3781 O O . ASN B 1 154 ? -3.176 12.664 -6.418 1 93 154 ASN B O 1
ATOM 3785 N N . ARG B 1 155 ? -2.928 11.172 -8.031 1 93.5 155 ARG B N 1
ATOM 3786 C CA . ARG B 1 155 ? -3.346 10.008 -7.262 1 93.5 155 ARG B CA 1
ATOM 3787 C C . ARG B 1 155 ? -2.461 9.812 -6.039 1 93.5 155 ARG B C 1
ATOM 3789 O O . ARG B 1 155 ? -2.947 9.445 -4.965 1 93.5 155 ARG B O 1
ATOM 3796 N N . PHE B 1 156 ? -1.133 10.148 -6.141 1 87.94 156 PHE B N 1
ATOM 3797 C CA . PHE B 1 156 ? -0.155 9.852 -5.102 1 87.94 156 PHE B CA 1
ATOM 3798 C C . PHE B 1 156 ? 0.411 11.141 -4.512 1 87.94 156 PHE B C 1
ATOM 3800 O O . PHE B 1 156 ? 1.389 11.109 -3.762 1 87.94 156 PHE B O 1
ATOM 3807 N N . GLY B 1 157 ? -0.128 12.141 -4.734 1 76.38 157 GLY B N 1
ATOM 3808 C CA . GLY B 1 157 ? 0.442 13.422 -4.352 1 76.38 157 GLY B CA 1
ATOM 3809 C C . GLY B 1 157 ? 0.376 13.688 -2.859 1 76.38 157 GLY B C 1
ATOM 3810 O O . GLY B 1 157 ? -0.595 13.305 -2.201 1 76.38 157 GLY B O 1
ATOM 3811 N N . ALA B 1 158 ? 1.478 14.227 -2.41 1 72.06 158 ALA B N 1
ATOM 3812 C CA . ALA B 1 158 ? 1.539 14.758 -1.051 1 72.06 158 ALA B CA 1
ATOM 3813 C C . ALA B 1 158 ? 1.558 16.281 -1.058 1 72.06 158 ALA B C 1
ATOM 3815 O O . ALA B 1 158 ? 1.954 16.906 -2.049 1 72.06 158 ALA B O 1
ATOM 3816 N N . ALA B 1 159 ? 0.991 16.891 -0.036 1 65.94 159 ALA B N 1
ATOM 3817 C CA . ALA B 1 159 ? 1.037 18.344 0.128 1 65.94 159 ALA B CA 1
ATOM 3818 C C . ALA B 1 159 ? 0.358 19.047 -1.042 1 65.94 159 ALA B C 1
ATOM 3820 O O . ALA B 1 159 ? 0.857 20.062 -1.539 1 65.94 159 ALA B O 1
ATOM 3821 N N . SER B 1 160 ? -0.706 18.5 -1.525 1 72.31 160 SER B N 1
ATOM 3822 C CA . SER B 1 160 ? -1.495 19.078 -2.613 1 72.31 160 SER B CA 1
ATOM 3823 C C . SER B 1 160 ? -0.665 19.203 -3.885 1 72.31 160 SER B C 1
ATOM 3825 O O . SER B 1 160 ? -0.875 20.141 -4.672 1 72.31 160 SER B O 1
ATOM 3827 N N . GLU B 1 161 ? 0.244 18.359 -4.039 1 69.25 161 GLU B N 1
ATOM 3828 C CA . GLU B 1 161 ? 1.081 18.375 -5.234 1 69.25 161 GLU B CA 1
ATOM 3829 C C . GLU B 1 161 ? 0.231 18.391 -6.504 1 69.25 161 GLU B C 1
ATOM 3831 O O . GLU B 1 161 ? -0.608 17.516 -6.703 1 69.25 161 GLU B O 1
ATOM 3836 N N . GLY B 1 162 ? 0.354 19.406 -7.266 1 70.88 162 GLY B N 1
ATOM 3837 C CA . GLY B 1 162 ? -0.312 19.516 -8.555 1 70.88 162 GLY B CA 1
ATOM 3838 C C . GLY B 1 162 ? -1.693 20.141 -8.469 1 70.88 162 GLY B C 1
ATOM 3839 O O . GLY B 1 162 ? -2.365 20.312 -9.484 1 70.88 162 GLY B O 1
ATOM 3840 N N . VAL B 1 163 ? -2.043 20.391 -7.281 1 80.31 163 VAL B N 1
ATOM 3841 C CA . VAL B 1 163 ? -3.389 20.922 -7.121 1 80.31 163 VAL B CA 1
ATOM 3842 C C . VAL B 1 163 ? -3.357 22.438 -7.305 1 80.31 163 VAL B C 1
ATOM 3844 O O . VAL B 1 163 ? -2.49 23.125 -6.75 1 80.31 163 VAL B O 1
ATOM 3847 N N . SER B 1 164 ? -4.184 22.938 -8.133 1 81.75 164 SER B N 1
ATOM 3848 C CA . SER B 1 164 ? -4.402 24.359 -8.391 1 81.75 164 SER B CA 1
ATOM 3849 C C . SER B 1 164 ? -5.875 24.656 -8.656 1 81.75 164 SER B C 1
ATOM 3851 O O . SER B 1 164 ? -6.719 23.766 -8.57 1 81.75 164 SER B O 1
ATOM 3853 N N . GLU B 1 165 ? -6.125 25.891 -8.859 1 83.25 165 GLU B N 1
ATOM 3854 C CA . GLU B 1 165 ? -7.5 26.266 -9.188 1 83.25 165 GLU B CA 1
ATOM 3855 C C . GLU B 1 165 ? -7.988 25.547 -10.438 1 83.25 165 GLU B C 1
ATOM 3857 O O . GLU B 1 165 ? -9.18 25.266 -10.57 1 83.25 165 GLU B O 1
ATOM 3862 N N . LYS B 1 166 ? -7.109 25.203 -11.281 1 89.94 166 LYS B N 1
ATOM 3863 C CA . LYS B 1 166 ? -7.449 24.5 -12.516 1 89.94 166 LYS B CA 1
ATOM 3864 C C . LYS B 1 166 ? -7.914 23.078 -12.219 1 89.94 166 LYS B C 1
ATOM 3866 O O . LYS B 1 166 ? -8.477 22.406 -13.094 1 89.94 166 LYS B O 1
ATOM 3871 N N . SER B 1 167 ? -7.738 22.672 -11.039 1 92.75 167 SER B N 1
ATOM 3872 C CA . SER B 1 167 ? -8.109 21.312 -10.672 1 92.75 167 SER B CA 1
ATOM 3873 C C . SER B 1 167 ? -9.617 21.141 -10.633 1 92.75 167 SER B C 1
ATOM 3875 O O . SER B 1 167 ? -10.125 20.016 -10.633 1 92.75 167 SER B O 1
ATOM 3877 N N . VAL B 1 168 ? -10.328 22.266 -10.516 1 93.81 168 VAL B N 1
ATOM 3878 C CA . VAL B 1 168 ? -11.781 22.219 -10.594 1 93.81 168 VAL B CA 1
ATOM 3879 C C . VAL B 1 168 ? -12.234 22.484 -12.031 1 93.81 168 VAL B C 1
ATOM 3881 O O . VAL B 1 168 ? -11.867 23.5 -12.617 1 93.81 168 VAL B O 1
ATOM 3884 N N . GLN B 1 169 ? -12.922 21.578 -12.531 1 96.12 169 GLN B N 1
ATOM 3885 C CA . GLN B 1 169 ? -13.391 21.719 -13.906 1 96.12 169 GLN B CA 1
ATOM 3886 C C . GLN B 1 169 ? -14.883 21.391 -14.016 1 96.12 169 GLN B C 1
ATOM 3888 O O . GLN B 1 169 ? -15.352 20.406 -13.438 1 96.12 169 GLN B O 1
ATOM 3893 N N . ASP B 1 170 ? -15.594 22.141 -14.82 1 96.19 170 ASP B N 1
ATOM 3894 C CA . ASP B 1 170 ? -17.047 22 -14.93 1 96.19 170 ASP B CA 1
ATOM 3895 C C . ASP B 1 170 ? -17.422 20.828 -15.828 1 96.19 170 ASP B C 1
ATOM 3897 O O . ASP B 1 170 ? -18.469 20.219 -15.656 1 96.19 170 ASP B O 1
ATOM 3901 N N . ASP B 1 171 ? -16.531 20.578 -16.781 1 97.06 171 ASP B N 1
ATOM 3902 C CA . ASP B 1 171 ? -16.859 19.531 -17.75 1 97.06 171 ASP B CA 1
ATOM 3903 C C . ASP B 1 171 ? -15.648 18.656 -18.031 1 97.06 171 ASP B C 1
ATOM 3905 O O . ASP B 1 171 ? -14.555 18.891 -17.516 1 97.06 171 ASP B O 1
ATOM 3909 N N . TRP B 1 172 ? -15.859 17.641 -18.781 1 97.81 172 TRP B N 1
ATOM 3910 C CA . TRP B 1 172 ? -14.828 16.625 -19 1 97.81 172 TRP B CA 1
ATOM 3911 C C . TRP B 1 172 ? -13.711 17.188 -19.875 1 97.81 172 TRP B C 1
ATOM 3913 O O . TRP B 1 172 ? -12.539 16.844 -19.672 1 97.81 172 TRP B O 1
ATOM 3923 N N . ASP B 1 173 ? -14.055 18 -20.844 1 97.69 173 ASP B N 1
ATOM 3924 C CA . ASP B 1 173 ? -13.016 18.562 -21.703 1 97.69 173 ASP B CA 1
ATOM 3925 C C . ASP B 1 173 ? -11.953 19.281 -20.875 1 97.69 173 ASP B C 1
ATOM 3927 O O . ASP B 1 173 ? -10.75 19.078 -21.078 1 97.69 173 ASP B O 1
ATOM 3931 N N . GLY B 1 174 ? -12.445 20.109 -20 1 97.69 174 GLY B N 1
ATOM 3932 C CA . GLY B 1 174 ? -11.523 20.781 -19.109 1 97.69 174 GLY B CA 1
ATOM 3933 C C . GLY B 1 174 ? -10.758 19.828 -18.203 1 97.69 174 GLY B C 1
ATOM 3934 O O . GLY B 1 174 ? -9.539 19.953 -18.062 1 97.69 174 GLY B O 1
ATOM 3935 N N . ALA B 1 175 ? -11.445 18.906 -17.609 1 98.06 175 ALA B N 1
ATOM 3936 C CA . ALA B 1 175 ? -10.828 17.938 -16.703 1 98.06 175 ALA B CA 1
ATOM 3937 C C . ALA B 1 175 ? -9.773 17.109 -17.422 1 98.06 175 ALA B C 1
ATOM 3939 O O . ALA B 1 175 ? -8.688 16.875 -16.875 1 98.06 175 ALA B O 1
ATOM 3940 N N . ALA B 1 176 ? -10.102 16.719 -18.609 1 98.19 176 ALA B N 1
ATOM 3941 C CA . ALA B 1 176 ? -9.188 15.898 -19.406 1 98.19 176 ALA B CA 1
ATOM 3942 C C . ALA B 1 176 ? -7.902 16.656 -19.719 1 98.19 176 ALA B C 1
ATOM 3944 O O . ALA B 1 176 ? -6.816 16.078 -19.734 1 98.19 176 ALA B O 1
ATOM 3945 N N . LYS B 1 177 ? -8.031 17.906 -19.984 1 97.69 177 LYS B N 1
ATOM 3946 C CA . LYS B 1 177 ? -6.863 18.734 -20.266 1 97.69 177 LYS B CA 1
ATOM 3947 C C . LYS B 1 177 ? -5.938 18.812 -19.047 1 97.69 177 LYS B C 1
ATOM 3949 O O . LYS B 1 177 ? -4.723 18.672 -19.188 1 97.69 177 LYS B O 1
ATOM 3954 N N . VAL B 1 178 ? -6.555 19.062 -17.938 1 96.88 178 VAL B N 1
ATOM 3955 C CA . VAL B 1 178 ? -5.77 19.125 -16.703 1 96.88 178 VAL B CA 1
ATOM 3956 C C . VAL B 1 178 ? -5.121 17.781 -16.438 1 96.88 178 VAL B C 1
ATOM 3958 O O . VAL B 1 178 ? -3.936 17.703 -16.094 1 96.88 178 VAL B O 1
ATOM 3961 N N . ALA B 1 179 ? -5.848 16.688 -16.594 1 97.25 179 ALA B N 1
ATOM 3962 C CA . ALA B 1 179 ? -5.332 15.344 -16.391 1 97.25 179 ALA B CA 1
ATOM 3963 C C . ALA B 1 179 ? -4.18 15.039 -17.344 1 97.25 179 ALA B C 1
ATOM 3965 O O . ALA B 1 179 ? -3.164 14.469 -16.938 1 97.25 179 ALA B O 1
ATOM 3966 N N . ALA B 1 180 ? -4.328 15.477 -18.562 1 96.94 180 ALA B N 1
ATOM 3967 C CA . ALA B 1 180 ? -3.289 15.258 -19.562 1 96.94 180 ALA B CA 1
ATOM 3968 C C . ALA B 1 180 ? -1.981 15.93 -19.156 1 96.94 180 ALA B C 1
ATOM 3970 O O . ALA B 1 180 ? -0.901 15.367 -19.344 1 96.94 180 ALA B O 1
ATOM 3971 N N . ALA B 1 181 ? -2.15 17.109 -18.656 1 94.75 181 ALA B N 1
ATOM 3972 C CA . ALA B 1 181 ? -0.968 17.844 -18.219 1 94.75 181 ALA B CA 1
ATOM 3973 C C . ALA B 1 181 ? -0.254 17.125 -17.094 1 94.75 181 ALA B C 1
ATOM 3975 O O . ALA B 1 181 ? 0.976 17.031 -17.078 1 94.75 181 ALA B O 1
ATOM 3976 N N . LEU B 1 182 ? -0.982 16.594 -16.172 1 91.88 182 LEU B N 1
ATOM 3977 C CA . LEU B 1 182 ? -0.397 15.867 -15.047 1 91.88 182 LEU B CA 1
ATOM 3978 C C . LEU B 1 182 ? 0.233 14.562 -15.531 1 91.88 182 LEU B C 1
ATOM 3980 O O . LEU B 1 182 ? 1.335 14.211 -15.102 1 91.88 182 LEU B O 1
ATOM 3984 N N . ILE B 1 183 ? -0.453 13.875 -16.406 1 91.44 183 ILE B N 1
ATOM 3985 C CA . ILE B 1 183 ? 0.06 12.625 -16.969 1 91.44 183 ILE B CA 1
ATOM 3986 C C . ILE B 1 183 ? 1.361 12.906 -17.719 1 91.44 183 ILE B C 1
ATOM 3988 O O . ILE B 1 183 ? 2.312 12.125 -17.625 1 91.44 183 ILE B O 1
ATOM 3992 N N . GLY B 1 184 ? 1.373 14.008 -18.406 1 89.06 184 GLY B N 1
ATOM 3993 C CA . GLY B 1 184 ? 2.576 14.422 -19.109 1 89.06 184 GLY B CA 1
ATOM 3994 C C . GLY B 1 184 ? 3.771 14.609 -18.203 1 89.06 184 GLY B C 1
ATOM 3995 O O . GLY B 1 184 ? 4.918 14.523 -18.641 1 89.06 184 GLY B O 1
ATOM 3996 N N . ARG B 1 185 ? 3.432 14.805 -16.938 1 85.81 185 ARG B N 1
ATOM 3997 C CA . ARG B 1 185 ? 4.488 14.984 -15.953 1 85.81 185 ARG B CA 1
ATOM 3998 C C . ARG B 1 185 ? 4.816 13.664 -15.258 1 85.81 185 ARG B C 1
ATOM 4000 O O . ARG B 1 185 ? 5.582 13.641 -14.289 1 85.81 185 ARG B O 1
ATOM 4007 N N . GLY B 1 186 ? 4.191 12.602 -15.719 1 82.5 186 GLY B N 1
ATOM 4008 C CA . GLY B 1 186 ? 4.496 11.273 -15.203 1 82.5 186 GLY B CA 1
ATOM 4009 C C . GLY B 1 186 ? 3.613 10.867 -14.047 1 82.5 186 GLY B C 1
ATOM 4010 O O . GLY B 1 186 ? 3.916 9.898 -13.336 1 82.5 186 GLY B O 1
ATOM 4011 N N . MET B 1 187 ? 2.504 11.578 -13.891 1 87.12 187 MET B N 1
ATOM 4012 C CA . MET B 1 187 ? 1.657 11.305 -12.734 1 87.12 187 MET B CA 1
ATOM 4013 C C . MET B 1 187 ? 0.452 10.461 -13.133 1 87.12 187 MET B C 1
ATOM 4015 O O . MET B 1 187 ? -0.075 10.602 -14.234 1 87.12 187 MET B O 1
ATOM 4019 N N . SER B 1 188 ? 0.126 9.555 -12.25 1 91 188 SER B N 1
ATOM 4020 C CA . SER B 1 188 ? -1.214 8.977 -12.312 1 91 188 SER B CA 1
ATOM 4021 C C . SER B 1 188 ? -2.25 9.922 -11.711 1 91 188 SER B C 1
ATOM 4023 O O . SER B 1 188 ? -1.996 10.562 -10.688 1 91 188 SER B O 1
ATOM 4025 N N . VAL B 1 189 ? -3.4 9.977 -12.367 1 95 189 VAL B N 1
ATOM 4026 C CA . VAL B 1 189 ? -4.34 11.039 -12.023 1 95 189 VAL B CA 1
ATOM 4027 C C . VAL B 1 189 ? -5.621 10.438 -11.453 1 95 189 VAL B C 1
ATOM 4029 O O . VAL B 1 189 ? -6.121 9.43 -11.961 1 95 189 VAL B O 1
ATOM 4032 N N . LEU B 1 190 ? -6.094 11.016 -10.383 1 97 190 LEU B N 1
ATOM 4033 C CA . LEU B 1 190 ? -7.418 10.742 -9.836 1 97 190 LEU B CA 1
ATOM 4034 C C . LEU B 1 190 ? -8.391 11.867 -10.18 1 97 190 LEU B C 1
ATOM 4036 O O . LEU B 1 190 ? -8.148 13.031 -9.852 1 97 190 LEU B O 1
ATOM 4040 N N . VAL B 1 191 ? -9.453 11.547 -10.898 1 97.69 191 VAL B N 1
ATOM 4041 C CA . VAL B 1 191 ? -10.547 12.469 -11.156 1 97.69 191 VAL B CA 1
ATOM 4042 C C . VAL B 1 191 ? -11.734 12.125 -10.258 1 97.69 191 VAL B C 1
ATOM 4044 O O . VAL B 1 191 ? -12.18 10.977 -10.219 1 97.69 191 VAL B O 1
ATOM 4047 N N . GLU B 1 192 ? -12.195 13.141 -9.547 1 97.94 192 GLU B N 1
ATOM 4048 C CA . GLU B 1 192 ? -13.305 12.938 -8.625 1 97.94 192 GLU B CA 1
ATOM 4049 C C . GLU B 1 192 ? -14.438 13.914 -8.906 1 97.94 192 GLU B C 1
ATOM 4051 O O . GLU B 1 192 ? -14.219 14.984 -9.484 1 97.94 192 GLU B O 1
ATOM 4056 N N . ALA B 1 193 ? -15.664 13.477 -8.492 1 97.81 193 ALA B N 1
ATOM 4057 C CA . ALA B 1 193 ? -16.719 14.492 -8.383 1 97.81 193 ALA B CA 1
ATOM 4058 C C . ALA B 1 193 ? -16.328 15.57 -7.379 1 97.81 193 ALA B C 1
ATOM 4060 O O . ALA B 1 193 ? -15.867 15.266 -6.273 1 97.81 193 ALA B O 1
ATOM 4061 N N . TYR B 1 194 ? -16.469 16.812 -7.805 1 95.81 194 TYR B N 1
ATOM 4062 C CA . TYR B 1 194 ? -16.094 17.938 -6.941 1 95.81 194 TYR B CA 1
ATOM 4063 C C . TYR B 1 194 ? -16.969 17.969 -5.691 1 95.81 194 TYR B C 1
ATOM 4065 O O . TYR B 1 194 ? -18.188 17.906 -5.785 1 95.81 194 TYR B O 1
ATOM 4073 N N . ALA B 1 195 ? -16.359 18 -4.535 1 94.5 195 ALA B N 1
ATOM 4074 C CA . ALA B 1 195 ? -17.047 18.188 -3.26 1 94.5 195 ALA B CA 1
ATOM 4075 C C . ALA B 1 195 ? -16.984 19.641 -2.811 1 94.5 195 ALA B C 1
ATOM 4077 O O . ALA B 1 195 ? -15.914 20.156 -2.484 1 94.5 195 ALA B O 1
ATOM 4078 N N . PRO B 1 196 ? -18.109 20.297 -2.711 1 92 196 PRO B N 1
ATOM 4079 C CA . PRO B 1 196 ? -18.094 21.703 -2.342 1 92 196 PRO B CA 1
ATOM 4080 C C . PRO B 1 196 ? -17.812 21.922 -0.859 1 92 196 PRO B C 1
ATOM 4082 O O . PRO B 1 196 ? -17.891 20.984 -0.065 1 92 196 PRO B O 1
ATOM 4085 N N . GLY B 1 197 ? -17.5 23.25 -0.605 1 92 197 GLY B N 1
ATOM 4086 C CA . GLY B 1 197 ? -17.344 23.656 0.783 1 92 197 GLY B CA 1
ATOM 4087 C C . GLY B 1 197 ? -15.914 23.984 1.152 1 92 197 GLY B C 1
ATOM 4088 O O . GLY B 1 197 ? -15.18 24.578 0.354 1 92 197 GLY B O 1
ATOM 4089 N N . ILE B 1 198 ? -15.617 23.656 2.439 1 90.38 198 ILE B N 1
ATOM 4090 C CA . ILE B 1 198 ? -14.305 24.031 2.953 1 90.38 198 ILE B CA 1
ATOM 4091 C C . ILE B 1 198 ? -13.531 22.781 3.363 1 90.38 198 ILE B C 1
ATOM 4093 O O . ILE B 1 198 ? -14.133 21.734 3.633 1 90.38 198 ILE B O 1
ATOM 4097 N N . ASP B 1 199 ? -12.242 22.938 3.432 1 92.69 199 ASP B N 1
ATOM 4098 C CA . ASP B 1 199 ? -11.398 21.844 3.898 1 92.69 199 ASP B CA 1
ATOM 4099 C C . ASP B 1 199 ? -11.398 21.75 5.422 1 92.69 199 ASP B C 1
ATOM 4101 O O . ASP B 1 199 ? -11.359 22.781 6.105 1 92.69 199 ASP B O 1
ATOM 4105 N N . ILE B 1 200 ? -11.461 20.578 5.934 1 93.81 200 ILE B N 1
ATOM 4106 C CA . ILE B 1 200 ? -11.195 20.359 7.348 1 93.81 200 ILE B CA 1
ATOM 4107 C C . ILE B 1 200 ? -10.297 19.125 7.512 1 93.81 200 ILE B C 1
ATOM 4109 O O . ILE B 1 200 ? -10.25 18.266 6.629 1 93.81 200 ILE B O 1
ATOM 4113 N N . THR B 1 201 ? -9.586 19.109 8.57 1 95.69 201 THR B N 1
ATOM 4114 C CA . THR B 1 201 ? -8.688 18 8.875 1 95.69 201 THR B CA 1
ATOM 4115 C C . THR B 1 201 ? -8.875 17.531 10.312 1 95.69 201 THR B C 1
ATOM 4117 O O . THR B 1 201 ? -9.109 18.344 11.211 1 95.69 201 THR B O 1
ATOM 4120 N N . VAL B 1 202 ? -8.828 16.281 10.523 1 97.31 202 VAL B N 1
ATOM 4121 C CA . VAL B 1 202 ? -9.031 15.648 11.828 1 97.31 202 VAL B CA 1
ATOM 4122 C C . VAL B 1 202 ? -7.758 14.914 12.25 1 97.31 202 VAL B C 1
ATOM 4124 O O . VAL B 1 202 ? -7.523 13.773 11.859 1 97.31 202 VAL B O 1
ATOM 4127 N N . PRO B 1 203 ? -6.953 15.539 13.102 1 97.88 203 PRO B N 1
ATOM 4128 C CA . PRO B 1 203 ? -5.754 14.875 13.617 1 97.88 203 PRO B CA 1
ATOM 4129 C C . PRO B 1 203 ? -6.074 13.781 14.633 1 97.88 203 PRO B C 1
ATOM 4131 O O . PRO B 1 203 ? -6.961 13.953 15.469 1 97.88 203 PRO B O 1
ATOM 4134 N N . VAL B 1 204 ? -5.379 12.68 14.523 1 98.5 204 VAL B N 1
ATOM 4135 C CA . VAL B 1 204 ? -5.574 11.523 15.391 1 98.5 204 VAL B CA 1
ATOM 4136 C C . VAL B 1 204 ? -4.223 11.008 15.875 1 98.5 204 VAL B C 1
ATOM 4138 O O . VAL B 1 204 ? -3.277 10.891 15.094 1 98.5 204 VAL B O 1
ATOM 4141 N N . LEU B 1 205 ? -4.059 10.742 17.156 1 98.19 205 LEU B N 1
ATOM 4142 C CA . LEU B 1 205 ? -2.906 10.031 17.719 1 98.19 205 LEU B CA 1
ATOM 4143 C C . LEU B 1 205 ? -3.25 8.578 18 1 98.19 205 LEU B C 1
ATOM 4145 O O . LEU B 1 205 ? -4.359 8.266 18.438 1 98.19 205 LEU B O 1
ATOM 4149 N N . GLY B 1 206 ? -2.295 7.742 17.734 1 96.94 206 GLY B N 1
ATOM 4150 C CA . GLY B 1 206 ? -2.469 6.344 18.078 1 96.94 206 GLY B CA 1
ATOM 4151 C C . GLY B 1 206 ? -2.322 6.078 19.562 1 96.94 206 GLY B C 1
ATOM 4152 O O . GLY B 1 206 ? -1.555 6.758 20.25 1 96.94 206 GLY B O 1
ATOM 4153 N N . GLY B 1 207 ? -2.984 5.098 20.078 1 93 207 GLY B N 1
ATOM 4154 C CA . GLY B 1 207 ? -2.971 4.59 21.438 1 93 207 GLY B CA 1
ATOM 4155 C C . GLY B 1 207 ? -3.756 3.301 21.609 1 93 207 GLY B C 1
ATOM 4156 O O . GLY B 1 207 ? -3.947 2.559 20.641 1 93 207 GLY B O 1
ATOM 4157 N N . GLU B 1 208 ? -4.035 2.949 22.797 1 86.81 208 GLU B N 1
ATOM 4158 C CA . GLU B 1 208 ? -4.91 1.796 22.984 1 86.81 208 GLU B CA 1
ATOM 4159 C C . GLU B 1 208 ? -6.172 1.916 22.141 1 86.81 208 GLU B C 1
ATOM 4161 O O . GLU B 1 208 ? -6.641 0.926 21.578 1 86.81 208 GLU B O 1
ATOM 4166 N N . THR B 1 209 ? -6.641 3.104 22.125 1 92 209 THR B N 1
ATOM 4167 C CA . THR B 1 209 ? -7.66 3.549 21.188 1 92 209 THR B CA 1
ATOM 4168 C C . THR B 1 209 ? -7.211 4.816 20.469 1 92 209 THR B C 1
ATOM 4170 O O . THR B 1 209 ? -6.379 5.566 20.969 1 92 209 THR B O 1
ATOM 4173 N N . PRO B 1 210 ? -7.699 4.965 19.203 1 96.75 210 PRO B N 1
ATOM 4174 C CA . PRO B 1 210 ? -7.316 6.215 18.547 1 96.75 210 PRO B CA 1
ATOM 4175 C C . PRO B 1 210 ? -7.836 7.449 19.281 1 96.75 210 PRO B C 1
ATOM 4177 O O . PRO B 1 210 ? -8.977 7.461 19.75 1 96.75 210 PRO B O 1
ATOM 4180 N N . MET B 1 211 ? -6.996 8.469 19.375 1 97.38 211 MET B N 1
ATOM 4181 C CA . MET B 1 211 ? -7.371 9.711 20.031 1 97.38 211 MET B CA 1
ATOM 4182 C C . MET B 1 211 ? -7.609 10.828 19.016 1 97.38 211 MET B C 1
ATOM 4184 O O . MET B 1 211 ? -6.656 11.391 18.469 1 97.38 211 MET B O 1
ATOM 4188 N N . MET B 1 212 ? -8.828 11.078 18.75 1 97.44 212 MET B N 1
ATOM 4189 C CA . MET B 1 212 ? -9.18 12.219 17.922 1 97.44 212 MET B CA 1
ATOM 4190 C C . MET B 1 212 ? -8.938 13.531 18.672 1 97.44 212 MET B C 1
ATOM 4192 O O . MET B 1 212 ? -9.547 13.781 19.703 1 97.44 212 MET B O 1
ATOM 4196 N N . LEU B 1 213 ? -8.102 14.391 18.141 1 97.12 213 LEU B N 1
ATOM 4197 C CA . LEU B 1 213 ? -7.629 15.539 18.891 1 97.12 213 LEU B CA 1
ATOM 4198 C C . LEU B 1 213 ? -8.539 16.75 18.688 1 97.12 213 LEU B C 1
ATOM 4200 O O . LEU B 1 213 ? -8.523 17.688 19.469 1 97.12 213 LEU B O 1
ATOM 4204 N N . GLY B 1 214 ? -9.367 16.766 17.625 1 95.75 214 GLY B N 1
ATOM 4205 C CA . GLY B 1 214 ? -10.258 17.859 17.281 1 95.75 214 GLY B CA 1
ATOM 4206 C C . GLY B 1 214 ? -10.438 18.016 15.773 1 95.75 214 GLY B C 1
ATOM 4207 O O . GLY B 1 214 ? -10.133 17.109 15.008 1 95.75 214 GLY B O 1
ATOM 4208 N N . VAL B 1 215 ? -11.062 19.078 15.406 1 96 215 VAL B N 1
ATOM 4209 C CA . VAL B 1 215 ? -11.281 19.438 14.008 1 96 215 VAL B CA 1
ATOM 4210 C C . VAL B 1 215 ? -10.562 20.75 13.688 1 96 215 VAL B C 1
ATOM 4212 O O . VAL B 1 215 ? -10.734 21.734 14.391 1 96 215 VAL B O 1
ATOM 4215 N N . VAL B 1 216 ? -9.703 20.625 12.672 1 94.62 216 VAL B N 1
ATOM 4216 C CA . VAL B 1 216 ? -8.891 21.781 12.281 1 94.62 216 VAL B CA 1
ATOM 4217 C C . VAL B 1 216 ? -9.281 22.234 10.875 1 94.62 216 VAL B C 1
ATOM 4219 O O . VAL B 1 216 ? -9.641 21.406 10.023 1 94.62 216 VAL B O 1
ATOM 4222 N N . ARG B 1 217 ? -9.242 23.516 10.68 1 91.81 217 ARG B N 1
ATOM 4223 C CA . ARG B 1 217 ? -9.508 24.094 9.367 1 91.81 217 ARG B CA 1
ATOM 4224 C C . ARG B 1 217 ? -8.258 24.75 8.797 1 91.81 217 ARG B C 1
ATOM 4226 O O . ARG B 1 217 ? -7.773 25.75 9.336 1 91.81 217 ARG B O 1
ATOM 4233 N N . PRO B 1 218 ? -7.777 24.109 7.715 1 85.62 218 PRO B N 1
ATOM 4234 C CA . PRO B 1 218 ? -6.766 24.891 6.992 1 85.62 218 PRO B CA 1
ATOM 4235 C C . PRO B 1 218 ? -7.344 26.125 6.316 1 85.62 218 PRO B C 1
ATOM 4237 O O . PRO B 1 218 ? -8.422 26.062 5.723 1 85.62 218 PRO B O 1
ATOM 4240 N N . ARG B 1 219 ? -6.73 27.188 6.453 1 79.75 219 ARG B N 1
ATOM 4241 C CA . ARG B 1 219 ? -7.254 28.422 5.859 1 79.75 219 ARG B CA 1
ATOM 4242 C C . ARG B 1 219 ? -6.879 28.516 4.387 1 79.75 219 ARG B C 1
ATOM 4244 O O . ARG B 1 219 ? -5.777 28.125 3.992 1 79.75 219 ARG B O 1
ATOM 4251 N N . SER B 1 220 ? -7.895 28.875 3.654 1 74.12 220 SER B N 1
ATOM 4252 C CA . SER B 1 220 ? -7.68 29.031 2.221 1 74.12 220 SER B CA 1
ATOM 4253 C C . SER B 1 220 ? -8.328 30.312 1.703 1 74.12 220 SER B C 1
ATOM 4255 O O . SER B 1 220 ? -9.438 30.672 2.119 1 74.12 220 SER B O 1
ATOM 4257 N N . ASP B 1 221 ? -7.656 31.062 0.89 1 72.19 221 ASP B N 1
ATOM 4258 C CA . ASP B 1 221 ? -8.234 32.219 0.195 1 72.19 221 ASP B CA 1
ATOM 4259 C C . ASP B 1 221 ? -8.445 31.906 -1.286 1 72.19 221 ASP B C 1
ATOM 4261 O O . ASP B 1 221 ? -8.609 32.812 -2.096 1 72.19 221 ASP B O 1
ATOM 4265 N N . ARG B 1 222 ? -8.398 30.625 -1.611 1 73.81 222 ARG B N 1
ATOM 4266 C CA . ARG B 1 222 ? -8.539 30.203 -3.004 1 73.81 222 ARG B CA 1
ATOM 4267 C C . ARG B 1 222 ? -9.992 29.891 -3.332 1 73.81 222 ARG B C 1
ATOM 4269 O O . ARG B 1 222 ? -10.805 29.672 -2.43 1 73.81 222 ARG B O 1
ATOM 4276 N N . ILE B 1 223 ? -10.234 29.906 -4.617 1 66.25 223 ILE B N 1
ATOM 4277 C CA . ILE B 1 223 ? -11.57 29.594 -5.109 1 66.25 223 ILE B CA 1
ATOM 4278 C C . ILE B 1 223 ? -12.008 28.234 -4.598 1 66.25 223 ILE B C 1
ATOM 4280 O O . ILE B 1 223 ? -11.242 27.266 -4.652 1 66.25 223 ILE B O 1
ATOM 4284 N N . GLY B 1 224 ? -13.172 28.266 -3.996 1 69.56 224 GLY B N 1
ATOM 4285 C CA . GLY B 1 224 ? -13.758 27.031 -3.52 1 69.56 224 GLY B CA 1
ATOM 4286 C C . GLY B 1 224 ? -13.18 26.562 -2.193 1 69.56 224 GLY B C 1
ATOM 4287 O O . GLY B 1 224 ? -13.492 25.469 -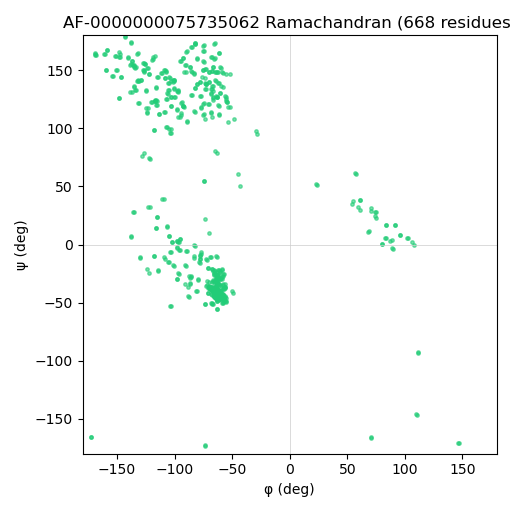1.722 1 69.56 224 GLY B O 1
ATOM 4288 N N . GLY B 1 225 ? -12.227 27.422 -1.728 1 73.5 225 GLY B N 1
ATOM 4289 C CA . GLY B 1 225 ? -11.656 27.094 -0.431 1 73.5 225 GLY B CA 1
ATOM 4290 C C . GLY B 1 225 ? -10.695 25.922 -0.484 1 73.5 225 GLY B C 1
ATOM 4291 O O . GLY B 1 225 ? -10.484 25.234 0.519 1 73.5 225 GLY B O 1
ATOM 4292 N N . ILE B 1 226 ? -10.117 25.672 -1.653 1 75.19 226 ILE B N 1
ATOM 4293 C CA . ILE B 1 226 ? -9.227 24.516 -1.812 1 75.19 226 ILE B CA 1
ATOM 4294 C C . ILE B 1 226 ? -7.812 24.906 -1.372 1 75.19 226 ILE B C 1
ATOM 4296 O O . ILE B 1 226 ? -7.414 26.062 -1.476 1 75.19 226 ILE B O 1
ATOM 4300 N N . ILE B 1 227 ? -7.121 23.938 -0.88 1 76.94 227 ILE B N 1
ATOM 4301 C CA . ILE B 1 227 ? -5.727 24.125 -0.497 1 76.94 227 ILE B CA 1
ATOM 4302 C C . ILE B 1 227 ? -4.812 23.719 -1.648 1 76.94 227 ILE B C 1
ATOM 4304 O O . ILE B 1 227 ? -4.68 22.531 -1.951 1 76.94 227 ILE B O 1
ATOM 4308 N N . THR B 1 228 ? -4.191 24.688 -2.184 1 76.06 228 THR B N 1
ATOM 4309 C CA . THR B 1 228 ? -3.309 24.453 -3.32 1 76.06 228 THR B CA 1
ATOM 4310 C C . THR B 1 228 ? -1.89 24.156 -2.85 1 76.06 228 THR B C 1
ATOM 4312 O O . THR B 1 228 ? -1.558 24.375 -1.682 1 76.06 228 THR B O 1
ATOM 4315 N N . GLU B 1 229 ? -1.104 23.656 -3.77 1 71.75 229 GLU B N 1
ATOM 4316 C CA . GLU B 1 229 ? 0.289 23.344 -3.471 1 71.75 229 GLU B CA 1
ATOM 4317 C C . GLU B 1 229 ? 1.036 24.562 -2.963 1 71.75 229 GLU B C 1
ATOM 4319 O O . GLU B 1 229 ? 1.776 24.484 -1.98 1 71.75 229 GLU B O 1
ATOM 4324 N N . ASP B 1 230 ? 0.841 25.625 -3.605 1 67 230 ASP B N 1
ATOM 4325 C CA . ASP B 1 230 ? 1.534 26.859 -3.244 1 67 230 ASP B CA 1
ATOM 4326 C C . ASP B 1 230 ? 1.107 27.344 -1.859 1 67 230 ASP B C 1
ATOM 4328 O O . ASP B 1 230 ? 1.926 27.859 -1.1 1 67 230 ASP B O 1
ATOM 4332 N N . LEU B 1 231 ? -0.162 27.172 -1.55 1 66.75 231 LEU B N 1
ATOM 4333 C CA . LEU B 1 231 ? -0.679 27.578 -0.246 1 66.75 231 LEU B CA 1
ATOM 4334 C C . LEU B 1 231 ? -0.093 26.703 0.863 1 66.75 231 LEU B C 1
ATOM 4336 O O . LEU B 1 231 ? 0.199 27.203 1.954 1 66.75 231 LEU B O 1
ATOM 4340 N N . LYS B 1 232 ? 0.006 25.453 0.58 1 67.31 232 LYS B N 1
ATOM 4341 C CA . LYS B 1 232 ? 0.562 24.531 1.567 1 67.31 232 LYS B CA 1
ATOM 4342 C C . LYS B 1 232 ? 2.057 24.766 1.765 1 67.31 232 LYS B C 1
ATOM 4344 O O . LYS B 1 232 ? 2.557 24.703 2.889 1 67.31 232 LYS B O 1
ATOM 4349 N N . ARG B 1 233 ? 2.779 25.062 0.754 1 60.03 233 ARG B N 1
ATOM 4350 C CA . ARG B 1 233 ? 4.23 25.219 0.803 1 60.03 233 ARG B CA 1
ATOM 4351 C C . ARG B 1 233 ? 4.625 26.422 1.655 1 60.03 233 ARG B C 1
ATOM 4353 O O . ARG B 1 233 ? 5.512 26.312 2.506 1 60.03 233 ARG B O 1
ATOM 4360 N N . ASP B 1 234 ? 3.877 27.438 1.462 1 60.81 234 ASP B N 1
ATOM 4361 C CA . ASP B 1 234 ? 4.281 28.656 2.168 1 60.81 234 ASP B CA 1
ATOM 4362 C C . ASP B 1 234 ? 3.395 28.906 3.385 1 60.81 234 ASP B C 1
ATOM 4364 O O . ASP B 1 234 ? 3.766 29.656 4.285 1 60.81 234 ASP B O 1
ATOM 4368 N N . ASP B 1 235 ? 2.4 28.094 3.498 1 62.84 235 ASP B N 1
ATOM 4369 C CA . ASP B 1 235 ? 1.356 28.047 4.52 1 62.84 235 ASP B CA 1
ATOM 4370 C C . ASP B 1 235 ? 1.194 29.406 5.199 1 62.84 235 ASP B C 1
ATOM 4372 O O . ASP B 1 235 ? 1.221 29.5 6.43 1 62.84 235 ASP B O 1
ATOM 4376 N N . PRO B 1 236 ? 1.03 30.422 4.41 1 61.22 236 PRO B N 1
ATOM 4377 C CA . PRO B 1 236 ? 0.943 31.75 5.031 1 61.22 236 PRO B CA 1
ATOM 4378 C C . PRO B 1 236 ? -0.32 31.938 5.871 1 61.22 236 PRO B C 1
ATOM 4380 O O . PRO B 1 236 ? -0.352 32.781 6.773 1 61.22 236 PRO B O 1
ATOM 4383 N N . LEU B 1 237 ? -1.336 31.156 5.629 1 67.81 237 LEU B N 1
ATOM 4384 C CA . LEU B 1 237 ? -2.627 31.375 6.273 1 67.81 237 LEU B CA 1
ATOM 4385 C C . LEU B 1 237 ? -2.777 30.469 7.496 1 67.81 237 LEU B C 1
ATOM 4387 O O . LEU B 1 237 ? -3.5 30.812 8.438 1 67.81 237 LEU B O 1
ATOM 4391 N N . GLY B 1 238 ? -2.098 29.406 7.512 1 75.88 238 GLY B N 1
ATOM 4392 C CA . GLY B 1 238 ? -2.021 28.531 8.664 1 75.88 238 GLY B CA 1
ATOM 4393 C C . GLY B 1 238 ? -3.314 27.781 8.93 1 75.88 238 GLY B C 1
ATOM 4394 O O . GLY B 1 238 ? -4.125 27.578 8.023 1 75.88 238 GLY B O 1
ATOM 4395 N N . TYR B 1 239 ? -3.365 27.203 10.133 1 84.88 239 TYR B N 1
ATOM 4396 C CA . TYR B 1 239 ? -4.477 26.375 10.594 1 84.88 239 TYR B CA 1
ATOM 4397 C C . TYR B 1 239 ? -5.246 27.078 11.711 1 84.88 239 TYR B C 1
ATOM 4399 O O . TYR B 1 239 ? -4.676 27.891 12.453 1 84.88 239 TYR B O 1
ATOM 4407 N N . GLU B 1 240 ? -6.531 26.859 11.789 1 87.62 240 GLU B N 1
ATOM 4408 C CA . GLU B 1 240 ? -7.348 27.234 12.938 1 87.62 240 GLU B CA 1
ATOM 4409 C C . GLU B 1 240 ? -8.266 26.109 13.375 1 87.62 240 GLU B C 1
ATOM 4411 O O . GLU B 1 240 ? -8.586 25.219 12.578 1 87.62 240 GLU B O 1
ATOM 4416 N N . MET B 1 241 ? -8.578 26.156 14.664 1 91 241 MET B N 1
ATOM 4417 C CA . MET B 1 241 ? -9.555 25.172 15.133 1 91 241 MET B CA 1
ATOM 4418 C C . MET B 1 241 ? -10.93 25.453 14.531 1 91 241 MET B C 1
ATOM 4420 O O . MET B 1 241 ? -11.344 26.609 14.406 1 91 241 MET B O 1
ATOM 4424 N N . ALA B 1 242 ? -11.586 24.359 14.086 1 87.75 242 ALA B N 1
ATOM 4425 C CA . ALA B 1 242 ? -12.938 24.516 13.578 1 87.75 242 ALA B CA 1
ATOM 4426 C C . ALA B 1 242 ? -13.961 24.531 14.719 1 87.75 242 ALA B C 1
ATOM 4428 O O . ALA B 1 242 ? -13.727 23.953 15.773 1 87.75 242 ALA B O 1
ATOM 4429 N N . GLU B 1 243 ? -15.047 25.281 14.539 1 75.69 243 GLU B N 1
ATOM 4430 C CA . GLU B 1 243 ? -16.094 25.438 15.555 1 75.69 243 GLU B CA 1
ATOM 4431 C C . GLU B 1 243 ? -16.828 24.109 15.773 1 75.69 243 GLU B C 1
ATOM 4433 O O . GLU B 1 243 ? -17.016 23.344 14.836 1 75.69 243 GLU B O 1
ATOM 4438 N N . SER B 1 244 ? -17 23.719 16.984 1 66 244 SER B N 1
ATOM 4439 C CA . SER B 1 244 ? -17.5 22.469 17.531 1 66 244 SER B CA 1
ATOM 4440 C C . SER B 1 244 ? -18.953 22.234 17.125 1 66 244 SER B C 1
ATOM 4442 O O . SER B 1 244 ? -19.859 22.828 17.719 1 66 244 SER B O 1
ATOM 4444 N N . ASP B 1 245 ? -19.438 21.844 16.109 1 82.81 245 ASP B N 1
ATOM 4445 C CA . ASP B 1 245 ? -20.703 21.188 15.828 1 82.81 245 ASP B CA 1
ATOM 4446 C C . ASP B 1 245 ? -20.672 19.734 16.312 1 82.81 245 ASP B C 1
ATOM 4448 O O . ASP B 1 245 ? -19.922 18.906 15.773 1 82.81 245 ASP B O 1
ATOM 4452 N N . PRO B 1 246 ? -21.469 19.531 17.453 1 89.44 246 PRO B N 1
ATOM 4453 C CA . PRO B 1 246 ? -21.438 18.203 18.062 1 89.44 246 PRO B CA 1
ATOM 4454 C C . PRO B 1 246 ? -21.812 17.094 17.078 1 89.44 246 PRO B C 1
ATOM 4456 O O . PRO B 1 246 ? -21.281 15.984 17.156 1 89.44 246 PRO B O 1
ATOM 4459 N N . ILE B 1 247 ? -22.734 17.406 16.219 1 92.75 247 ILE B N 1
ATOM 4460 C CA . ILE B 1 247 ? -23.188 16.391 15.258 1 92.75 247 ILE B CA 1
ATOM 4461 C C . ILE B 1 247 ? -22.016 16.016 14.336 1 92.75 247 ILE B C 1
ATOM 4463 O O . ILE B 1 247 ? -21.75 14.836 14.117 1 92.75 247 ILE B O 1
ATOM 4467 N N . LEU B 1 248 ? -21.344 17.016 13.836 1 94 248 LEU B N 1
ATOM 4468 C CA . LEU B 1 248 ? -20.203 16.781 12.977 1 94 248 LEU B CA 1
ATOM 4469 C C . LEU B 1 248 ? -19.109 16.016 13.719 1 94 248 LEU B C 1
ATOM 4471 O O . LEU B 1 248 ? -18.531 15.062 13.18 1 94 248 LEU B O 1
ATOM 4475 N N . THR B 1 249 ? -18.875 16.422 14.938 1 94.88 249 THR B N 1
ATOM 4476 C CA . THR B 1 249 ? -17.828 15.789 15.734 1 94.88 249 THR B CA 1
ATOM 4477 C C . THR B 1 249 ? -18.125 14.305 15.945 1 94.88 249 THR B C 1
ATOM 4479 O O . THR B 1 249 ? -17.234 13.461 15.844 1 94.88 249 THR B O 1
ATOM 4482 N N . ASP B 1 250 ? -19.359 14 16.219 1 96.38 250 ASP B N 1
ATOM 4483 C CA . ASP B 1 250 ? -19.766 12.609 16.391 1 96.38 250 ASP B CA 1
ATOM 4484 C C . ASP B 1 250 ? -19.578 11.805 15.109 1 96.38 250 ASP B C 1
ATOM 4486 O O . ASP B 1 250 ? -19.109 10.672 15.141 1 96.38 250 ASP B O 1
ATOM 4490 N N . GLN B 1 251 ? -20 12.398 14.016 1 97.12 251 GLN B N 1
ATOM 4491 C CA . GLN B 1 251 ? -19.859 11.742 12.719 1 97.12 251 GLN B CA 1
ATOM 4492 C C . GLN B 1 251 ? -18.391 11.477 12.391 1 97.12 251 GLN B C 1
ATOM 4494 O O . GLN B 1 251 ? -18.047 10.406 11.898 1 97.12 251 GLN B O 1
ATOM 4499 N N . LEU B 1 252 ? -17.547 12.422 12.711 1 97.69 252 LEU B N 1
ATOM 4500 C CA . LEU B 1 252 ? -16.109 12.281 12.469 1 97.69 252 LEU B CA 1
ATOM 4501 C C . LEU B 1 252 ? -15.516 11.203 13.375 1 97.69 252 LEU B C 1
ATOM 4503 O O . LEU B 1 252 ? -14.633 10.453 12.945 1 97.69 252 LEU B O 1
ATOM 4507 N N . ALA B 1 253 ? -15.984 11.125 14.562 1 97.88 253 ALA B N 1
ATOM 4508 C CA . ALA B 1 253 ? -15.516 10.086 15.484 1 97.88 253 ALA B CA 1
ATOM 4509 C C . ALA B 1 253 ? -15.844 8.695 14.945 1 97.88 253 ALA B C 1
ATOM 4511 O O . ALA B 1 253 ? -15.031 7.773 15.055 1 97.88 253 ALA B O 1
ATOM 4512 N N . VAL B 1 254 ? -17.031 8.57 14.391 1 98 254 VAL B N 1
ATOM 4513 C CA . VAL B 1 254 ? -17.438 7.305 13.789 1 98 254 VAL B CA 1
ATOM 4514 C C . VAL B 1 254 ? -16.516 6.965 12.625 1 98 254 VAL B C 1
ATOM 4516 O O . VAL B 1 254 ? -16.078 5.816 12.484 1 98 254 VAL B O 1
ATOM 4519 N N . ASP B 1 255 ? -16.188 7.961 11.805 1 98.56 255 ASP B N 1
ATOM 4520 C CA . ASP B 1 255 ? -15.281 7.762 10.68 1 98.56 255 ASP B CA 1
ATOM 4521 C C . ASP B 1 255 ? -13.906 7.312 11.156 1 98.56 255 ASP B C 1
ATOM 4523 O O . ASP B 1 255 ? -13.328 6.367 10.617 1 98.56 255 ASP B O 1
ATOM 4527 N N . VAL B 1 256 ? -13.367 8.008 12.188 1 98.5 256 VAL B N 1
ATOM 4528 C CA . VAL B 1 256 ? -12.047 7.703 12.734 1 98.5 256 VAL B CA 1
ATOM 4529 C C . VAL B 1 256 ? -12.016 6.273 13.258 1 98.5 256 VAL B C 1
ATOM 4531 O O . VAL B 1 256 ? -11.078 5.523 13 1 98.5 256 VAL B O 1
ATOM 4534 N N . THR B 1 257 ? -13.07 5.875 13.922 1 97.5 257 THR B N 1
ATOM 4535 C CA . THR B 1 257 ? -13.164 4.535 14.484 1 97.5 257 THR B CA 1
ATOM 4536 C C . THR B 1 257 ? -13.211 3.484 13.383 1 97.5 257 THR B C 1
ATOM 4538 O O . THR B 1 257 ? -12.531 2.461 13.461 1 97.5 257 THR B O 1
ATOM 4541 N N . ALA B 1 258 ? -13.984 3.766 12.367 1 97.44 258 ALA B N 1
ATOM 4542 C CA . ALA B 1 258 ? -14.117 2.824 11.258 1 97.44 258 ALA B CA 1
ATOM 4543 C C . ALA B 1 258 ? -12.797 2.658 10.516 1 97.44 258 ALA B C 1
ATOM 4545 O O . ALA B 1 258 ? -12.383 1.535 10.219 1 97.44 258 ALA B O 1
ATOM 4546 N N . LEU B 1 259 ? -12.133 3.781 10.242 1 98.19 259 LEU B N 1
ATOM 4547 C CA . LEU B 1 259 ? -10.852 3.721 9.547 1 98.19 259 LEU B CA 1
ATOM 4548 C C . LEU B 1 259 ? -9.805 2.998 10.391 1 98.19 259 LEU B C 1
ATOM 4550 O O . LEU B 1 259 ? -9.039 2.188 9.875 1 98.19 259 LEU B O 1
ATOM 4554 N N . TRP B 1 260 ? -9.828 3.299 11.688 1 96.44 260 TRP B N 1
ATOM 4555 C CA . TRP B 1 260 ? -8.883 2.662 12.602 1 96.44 260 TRP B CA 1
ATOM 4556 C C . TRP B 1 260 ? -9.102 1.153 12.648 1 96.44 260 TRP B C 1
ATOM 4558 O O . TRP B 1 260 ? -8.141 0.38 12.609 1 96.44 260 TRP B O 1
ATOM 4568 N N . ALA B 1 261 ? -10.305 0.763 12.672 1 93.88 261 ALA B N 1
ATOM 4569 C CA . ALA B 1 261 ? -10.625 -0.662 12.703 1 93.88 261 ALA B CA 1
ATOM 4570 C C . ALA B 1 261 ? -10.164 -1.359 11.43 1 93.88 261 ALA B C 1
ATOM 4572 O O . ALA B 1 261 ? -9.711 -2.506 11.469 1 93.88 261 ALA B O 1
ATOM 4573 N N . ALA B 1 262 ? -10.188 -0.662 10.359 1 95.62 262 ALA B N 1
ATOM 4574 C CA . ALA B 1 262 ? -9.875 -1.261 9.07 1 95.62 262 ALA B CA 1
ATOM 4575 C C . ALA B 1 262 ? -8.375 -1.23 8.797 1 95.62 262 ALA B C 1
ATOM 4577 O O . ALA B 1 262 ? -7.824 -2.168 8.219 1 95.62 262 ALA B O 1
ATOM 4578 N N . ALA B 1 263 ? -7.688 -0.188 9.273 1 96.12 263 ALA B N 1
ATOM 4579 C CA . ALA B 1 263 ? -6.344 0.052 8.758 1 96.12 263 ALA B CA 1
ATOM 4580 C C . ALA B 1 263 ? -5.34 0.238 9.898 1 96.12 263 ALA B C 1
ATOM 4582 O O . ALA B 1 263 ? -4.133 0.315 9.664 1 96.12 263 ALA B O 1
ATOM 4583 N N . GLY B 1 264 ? -5.77 0.393 11.148 1 93.44 264 GLY B N 1
ATOM 4584 C CA . GLY B 1 264 ? -4.863 0.581 12.273 1 93.44 264 GLY B CA 1
ATOM 4585 C C . GLY B 1 264 ? -4.156 -0.694 12.688 1 93.44 264 GLY B C 1
ATOM 4586 O O . GLY B 1 264 ? -4.414 -1.764 12.133 1 93.44 264 GLY B O 1
ATOM 4587 N N . PRO B 1 265 ? -3.299 -0.526 13.492 1 92.62 265 PRO B N 1
ATOM 4588 C CA . PRO B 1 265 ? -2.912 0.665 14.25 1 92.62 265 PRO B CA 1
ATOM 4589 C C . PRO B 1 265 ? -1.932 1.557 13.492 1 92.62 265 PRO B C 1
ATOM 4591 O O . PRO B 1 265 ? -1.176 1.069 12.648 1 92.62 265 PRO B O 1
ATOM 4594 N N . MET B 1 266 ? -1.908 2.854 13.75 1 96.88 266 MET B N 1
ATOM 4595 C CA . MET B 1 266 ? -1.015 3.895 13.25 1 96.88 266 MET B CA 1
ATOM 4596 C C . MET B 1 266 ? -0.557 4.812 14.383 1 96.88 266 MET B C 1
ATOM 4598 O O . MET B 1 266 ? -1.237 4.934 15.398 1 96.88 266 MET B O 1
ATOM 4602 N N . ASP B 1 267 ? 0.576 5.414 14.266 1 98.06 267 ASP B N 1
ATOM 4603 C CA . ASP B 1 267 ? 1.124 6.199 15.367 1 98.06 267 ASP B CA 1
ATOM 4604 C C . ASP B 1 267 ? 0.49 7.586 15.422 1 98.06 267 ASP B C 1
ATOM 4606 O O . ASP B 1 267 ? 0.271 8.133 16.5 1 98.06 267 ASP B O 1
ATOM 4610 N N . TYR B 1 268 ? 0.287 8.18 14.289 1 98.25 268 TYR B N 1
ATOM 4611 C CA . TYR B 1 268 ? -0.454 9.422 14.117 1 98.25 268 TYR B CA 1
ATOM 4612 C C . TYR B 1 268 ? -0.939 9.578 12.688 1 98.25 268 TYR B C 1
ATOM 4614 O O . TYR B 1 268 ? -0.358 9.008 11.758 1 98.25 268 TYR B O 1
ATOM 4622 N N . LEU B 1 269 ? -2.02 10.227 12.516 1 98.06 269 LEU B N 1
ATOM 4623 C CA . LEU B 1 269 ? -2.564 10.461 11.18 1 98.06 269 LEU B CA 1
ATOM 4624 C C . LEU B 1 269 ? -3.52 11.648 11.188 1 98.06 269 LEU B C 1
ATOM 4626 O O . LEU B 1 269 ? -3.861 12.172 12.25 1 98.06 269 LEU B O 1
ATOM 4630 N N . ARG B 1 270 ? -3.852 12.078 10.07 1 97.25 270 ARG B N 1
ATOM 4631 C CA . ARG B 1 270 ? -4.953 13.016 9.883 1 97.25 270 ARG B CA 1
ATOM 4632 C C . ARG B 1 270 ? -5.918 12.516 8.812 1 97.25 270 ARG B C 1
ATOM 4634 O O . ARG B 1 270 ? -5.5 11.922 7.82 1 97.25 270 ARG B O 1
ATOM 4641 N N . LEU B 1 271 ? -7.125 12.711 9.016 1 98.06 271 LEU B N 1
ATOM 4642 C CA . LEU B 1 271 ? -8.148 12.539 7.992 1 98.06 271 LEU B CA 1
ATOM 4643 C C . LEU B 1 271 ? -8.562 13.883 7.398 1 98.06 271 LEU B C 1
ATOM 4645 O O . LEU B 1 271 ? -8.891 14.812 8.133 1 98.06 271 LEU B O 1
ATOM 4649 N N . ASP B 1 272 ? -8.523 14 6.109 1 96.5 272 ASP B N 1
ATOM 4650 C CA . ASP B 1 272 ? -8.883 15.234 5.418 1 96.5 272 ASP B CA 1
ATOM 4651 C C . ASP B 1 272 ? -10.25 15.109 4.746 1 96.5 272 ASP B C 1
ATOM 4653 O O . ASP B 1 272 ? -10.562 14.07 4.156 1 96.5 272 ASP B O 1
ATOM 4657 N N . TYR B 1 273 ? -11.031 16.234 4.867 1 96.5 273 TYR B N 1
ATOM 4658 C CA . TYR B 1 273 ? -12.391 16.234 4.352 1 96.5 273 TYR B CA 1
ATOM 4659 C C . TYR B 1 273 ? -12.688 17.547 3.623 1 96.5 273 TYR B C 1
ATOM 4661 O O . TYR B 1 273 ? -12.023 18.562 3.854 1 96.5 273 TYR B O 1
ATOM 4669 N N . ARG B 1 274 ? -13.695 17.406 2.77 1 95.56 274 ARG B N 1
ATOM 4670 C CA . ARG B 1 274 ? -14.492 18.578 2.396 1 95.56 274 ARG B CA 1
ATOM 4671 C C . ARG B 1 274 ? -15.766 18.656 3.225 1 95.56 274 ARG B C 1
ATOM 4673 O O . ARG B 1 274 ? -16.438 17.641 3.451 1 95.56 274 ARG B O 1
ATOM 4680 N N . LEU B 1 275 ? -16.031 19.797 3.729 1 94.81 275 LEU B N 1
ATOM 4681 C CA . LEU B 1 275 ? -17.25 20.031 4.5 1 94.81 275 LEU B CA 1
ATOM 4682 C C . LEU B 1 275 ? -18.094 21.125 3.867 1 94.81 275 LEU B C 1
ATOM 4684 O O . LEU B 1 275 ? -17.609 22.234 3.654 1 94.81 275 LEU B O 1
ATOM 4688 N N . ASP B 1 276 ? -19.328 20.812 3.533 1 93.75 276 ASP B N 1
ATOM 4689 C CA . ASP B 1 276 ? -20.297 21.828 3.092 1 93.75 276 ASP B CA 1
ATOM 4690 C C . ASP B 1 276 ? -21.062 22.406 4.277 1 93.75 276 ASP B C 1
ATOM 4692 O O . ASP B 1 276 ? -21.969 21.781 4.812 1 93.75 276 ASP B O 1
ATOM 4696 N N . PRO B 1 277 ? -20.719 23.578 4.625 1 87.88 277 PRO B N 1
ATOM 4697 C CA . PRO B 1 277 ? -21.359 24.141 5.812 1 87.88 277 PRO B CA 1
ATOM 4698 C C . PRO B 1 277 ? -22.875 24.328 5.645 1 87.88 277 PRO B C 1
ATOM 4700 O O . PRO B 1 277 ? -23.609 24.359 6.633 1 87.88 277 PRO B O 1
ATOM 4703 N N . ALA B 1 278 ? -23.312 24.438 4.426 1 90.31 278 ALA B N 1
ATOM 4704 C CA . ALA B 1 278 ? -24.734 24.656 4.176 1 90.31 278 ALA B CA 1
ATOM 4705 C C . ALA B 1 278 ? -25.547 23.391 4.473 1 90.31 278 ALA B C 1
ATOM 4707 O O . ALA B 1 278 ? -26.656 23.469 4.984 1 90.31 278 ALA B O 1
ATOM 4708 N N . THR B 1 279 ? -24.984 22.25 4.273 1 91.44 279 THR B N 1
ATOM 4709 C CA . THR B 1 279 ? -25.734 21 4.402 1 91.44 279 THR B CA 1
ATOM 4710 C C . THR B 1 279 ? -25.203 20.172 5.57 1 91.44 279 THR B C 1
ATOM 4712 O O . THR B 1 279 ? -25.875 19.25 6.035 1 91.44 279 THR B O 1
ATOM 4715 N N . GLY B 1 280 ? -24 20.438 5.938 1 91.12 280 GLY B N 1
ATOM 4716 C CA . GLY B 1 280 ? -23.344 19.625 6.953 1 91.12 280 GLY B CA 1
ATOM 4717 C C . GLY B 1 280 ? -22.734 18.344 6.402 1 91.12 280 GLY B C 1
ATOM 4718 O O . GLY B 1 280 ? -22.219 17.531 7.156 1 91.12 280 GLY B O 1
ATOM 4719 N N . GLN B 1 281 ? -22.781 18.234 5.133 1 94.12 281 GLN B N 1
ATOM 4720 C CA . GLN B 1 281 ? -22.266 17.016 4.504 1 94.12 281 GLN B CA 1
ATOM 4721 C C . GLN B 1 281 ? -20.734 17.047 4.449 1 94.12 281 GLN B C 1
ATOM 4723 O O . GLN B 1 281 ? -20.141 18.047 4.047 1 94.12 281 GLN B O 1
ATOM 4728 N N . ARG B 1 282 ? -20.141 15.969 4.957 1 96.38 282 ARG B N 1
ATOM 4729 C CA . ARG B 1 282 ? -18.688 15.797 4.855 1 96.38 282 ARG B CA 1
ATOM 4730 C C . ARG B 1 282 ? -18.328 14.781 3.781 1 96.38 282 ARG B C 1
ATOM 4732 O O . ARG B 1 282 ? -19.062 13.812 3.566 1 96.38 282 ARG B O 1
ATOM 4739 N N . THR B 1 283 ? -17.234 15.031 3.078 1 97.94 283 THR B N 1
ATOM 4740 C CA . THR B 1 283 ? -16.672 14.109 2.094 1 97.94 283 THR B CA 1
ATOM 4741 C C . THR B 1 283 ? -15.227 13.773 2.426 1 97.94 283 THR B C 1
ATOM 4743 O O . THR B 1 283 ? -14.375 14.664 2.48 1 97.94 283 THR B O 1
ATOM 4746 N N . PHE B 1 284 ? -14.969 12.523 2.686 1 98.5 284 PHE B N 1
ATOM 4747 C CA . PHE B 1 284 ? -13.617 12.055 2.975 1 98.5 284 PHE B CA 1
ATOM 4748 C C . PHE B 1 284 ? -12.734 12.133 1.733 1 98.5 284 PHE B C 1
ATOM 4750 O O . PHE B 1 284 ? -13.125 11.688 0.655 1 98.5 284 PHE B O 1
ATOM 4757 N N . LEU B 1 285 ? -11.586 12.719 1.898 1 96.62 285 LEU B N 1
ATOM 4758 C CA . LEU B 1 285 ? -10.664 12.883 0.779 1 96.62 285 LEU B CA 1
ATOM 4759 C C . LEU B 1 285 ? -9.523 11.883 0.863 1 96.62 285 LEU B C 1
ATOM 4761 O O . LEU B 1 285 ? -9.25 11.164 -0.102 1 96.62 285 LEU B O 1
ATOM 4765 N N . GLU B 1 286 ? -8.852 11.836 1.962 1 96.75 286 GLU B N 1
ATOM 4766 C CA . GLU B 1 286 ? -7.676 11.008 2.182 1 96.75 286 GLU B CA 1
ATOM 4767 C C . GLU B 1 286 ? -7.281 10.984 3.656 1 96.75 286 GLU B C 1
ATOM 4769 O O . GLU B 1 286 ? -7.801 11.773 4.453 1 96.75 286 GLU B O 1
ATOM 4774 N N . PHE B 1 287 ? -6.48 10.078 4.023 1 97.44 287 PHE B N 1
ATOM 4775 C CA . PHE B 1 287 ? -5.777 10.141 5.301 1 97.44 287 PHE B CA 1
ATOM 4776 C C . PHE B 1 287 ? -4.27 10.086 5.09 1 97.44 287 PHE B C 1
ATOM 4778 O O . PHE B 1 287 ? -3.793 9.477 4.129 1 97.44 287 PHE B O 1
ATOM 4785 N N . ASN B 1 288 ? -3.576 10.773 5.941 1 95.25 288 ASN B N 1
ATOM 4786 C CA . ASN B 1 288 ? -2.127 10.906 5.836 1 95.25 288 ASN B CA 1
ATOM 4787 C C . ASN B 1 288 ? -1.427 10.461 7.117 1 95.25 288 ASN B C 1
ATOM 4789 O O . ASN B 1 288 ? -1.84 10.836 8.219 1 95.25 288 ASN B O 1
ATOM 4793 N N . ILE B 1 289 ? -0.382 9.633 6.988 1 94.38 289 ILE B N 1
ATOM 4794 C CA . ILE B 1 289 ? 0.328 9.133 8.156 1 94.38 289 ILE B CA 1
ATOM 4795 C C . ILE B 1 289 ? 1.705 9.789 8.25 1 94.38 289 ILE B C 1
ATOM 4797 O O . ILE B 1 289 ? 2.416 9.617 9.242 1 94.38 289 ILE B O 1
ATOM 4801 N N . CYS B 1 290 ? 2.229 10.469 7.297 1 90.38 290 CYS B N 1
ATOM 4802 C CA . CYS B 1 290 ? 3.445 11.273 7.332 1 90.38 290 CYS B CA 1
ATOM 4803 C C . CYS B 1 290 ? 3.119 12.758 7.258 1 90.38 290 CYS B C 1
ATOM 4805 O O . CYS B 1 290 ? 3.805 13.516 6.566 1 90.38 290 CYS B O 1
ATOM 4807 N N . CYS B 1 291 ? 2.107 13.07 7.918 1 90.38 291 CYS B N 1
ATOM 4808 C CA . CYS B 1 291 ? 1.659 14.461 7.852 1 90.38 291 CYS B CA 1
ATOM 4809 C C . CYS B 1 291 ? 2.48 15.344 8.781 1 90.38 291 CYS B C 1
ATOM 4811 O O . CYS B 1 291 ? 3.166 14.844 9.68 1 90.38 291 CYS B O 1
ATOM 4813 N N . HIS B 1 292 ? 2.422 16.547 8.5 1 90.38 292 HIS B N 1
ATOM 4814 C CA . HIS B 1 292 ? 3.188 17.547 9.227 1 90.38 292 HIS B CA 1
ATOM 4815 C C . HIS B 1 292 ? 2.906 17.469 10.727 1 90.38 292 HIS B C 1
ATOM 4817 O O . HIS B 1 292 ? 1.748 17.516 11.148 1 90.38 292 HIS B O 1
ATOM 4823 N N . ILE B 1 293 ? 3.971 17.328 11.516 1 93.69 293 ILE B N 1
ATOM 4824 C CA . ILE B 1 293 ? 3.83 17.219 12.969 1 93.69 293 ILE B CA 1
ATOM 4825 C C . ILE B 1 293 ? 4.645 18.312 13.648 1 93.69 293 ILE B C 1
ATOM 4827 O O . ILE B 1 293 ? 5.23 18.078 14.711 1 93.69 293 ILE B O 1
ATOM 4831 N N . GLY B 1 294 ? 4.688 19.406 12.93 1 90.12 294 GLY B N 1
ATOM 4832 C CA . GLY B 1 294 ? 5.297 20.625 13.461 1 90.12 294 GLY B CA 1
ATOM 4833 C C . GLY B 1 294 ? 4.367 21.422 14.359 1 90.12 294 GLY B C 1
ATOM 4834 O O . GLY B 1 294 ? 3.166 21.141 14.406 1 90.12 294 GLY B O 1
ATOM 4835 N N . ARG B 1 295 ? 4.934 22.453 14.977 1 84.81 295 ARG B N 1
ATOM 4836 C CA . ARG B 1 295 ? 4.219 23.25 15.969 1 84.81 295 ARG B CA 1
ATOM 4837 C C . ARG B 1 295 ? 3.008 23.938 15.352 1 84.81 295 ARG B C 1
ATOM 4839 O O . ARG B 1 295 ? 1.972 24.094 16 1 84.81 295 ARG B O 1
ATOM 4846 N N . SER B 1 296 ? 3.109 24.297 14.148 1 81.75 296 SER B N 1
ATOM 4847 C CA . SER B 1 296 ? 2.045 25.047 13.5 1 81.75 296 SER B CA 1
ATOM 4848 C C . SER B 1 296 ? 1.121 24.141 12.703 1 81.75 296 SER B C 1
ATOM 4850 O O . SER B 1 296 ? 0.201 24.609 12.031 1 81.75 296 SER B O 1
ATOM 4852 N N . GLY B 1 297 ? 1.372 22.922 12.758 1 89.69 297 GLY B N 1
ATOM 4853 C CA . GLY B 1 297 ? 0.552 21.984 12.016 1 89.69 297 GLY B CA 1
ATOM 4854 C C . GLY B 1 297 ? -0.73 21.609 12.734 1 89.69 297 GLY B C 1
ATOM 4855 O O . GLY B 1 297 ? -0.92 21.969 13.898 1 89.69 297 GLY B O 1
ATOM 4856 N N . ALA B 1 298 ? -1.561 20.891 12.07 1 93.56 298 ALA B N 1
ATOM 4857 C CA . ALA B 1 298 ? -2.895 20.547 12.555 1 93.56 298 ALA B CA 1
ATOM 4858 C C . ALA B 1 298 ? -2.814 19.688 13.812 1 93.56 298 ALA B C 1
ATOM 4860 O O . ALA B 1 298 ? -3.592 19.891 14.75 1 93.56 298 ALA B O 1
ATOM 4861 N N . ILE B 1 299 ? -1.867 18.797 13.93 1 96.56 299 ILE B N 1
ATOM 4862 C CA . ILE B 1 299 ? -1.766 17.859 15.047 1 96.56 299 ILE B CA 1
ATOM 4863 C C . ILE B 1 299 ? -1.415 18.625 16.328 1 96.56 299 ILE B C 1
ATOM 4865 O O . ILE B 1 299 ? -2.104 18.5 17.344 1 96.56 299 ILE B O 1
ATOM 4869 N N . CYS B 1 300 ? -0.39 19.438 16.234 1 95.19 300 CYS B N 1
ATOM 4870 C CA . CYS B 1 300 ? 0.049 20.156 17.422 1 95.19 300 CYS B CA 1
ATOM 4871 C C . CYS B 1 300 ? -0.96 21.219 17.828 1 95.19 300 CYS B C 1
ATOM 4873 O O . CYS B 1 300 ? -1.177 21.469 19.016 1 95.19 300 CYS B O 1
ATOM 4875 N N . LEU B 1 301 ? -1.558 21.875 16.812 1 93.88 301 LEU B N 1
ATOM 4876 C CA . LEU B 1 301 ? -2.598 22.844 17.109 1 93.88 301 LEU B CA 1
ATOM 4877 C C . LEU B 1 301 ? -3.752 22.203 17.875 1 93.88 301 LEU B C 1
ATOM 4879 O O . LEU B 1 301 ? -4.18 22.719 18.906 1 93.88 301 LEU B O 1
ATOM 4883 N N . ALA B 1 302 ? -4.246 21.141 17.406 1 95.94 302 ALA B N 1
ATOM 4884 C CA . ALA B 1 302 ? -5.359 20.438 18.047 1 95.94 302 ALA B CA 1
ATOM 4885 C C . ALA B 1 302 ? -4.953 19.906 19.422 1 95.94 302 ALA B C 1
ATOM 4887 O O . ALA B 1 302 ? -5.734 19.969 20.375 1 95.94 302 ALA B O 1
ATOM 4888 N N . ALA B 1 303 ? -3.746 19.438 19.547 1 96.06 303 ALA B N 1
ATOM 4889 C CA . ALA B 1 303 ? -3.254 18.875 20.797 1 96.06 303 ALA B CA 1
ATOM 4890 C C . ALA B 1 303 ? -3.137 19.969 21.875 1 96.06 303 ALA B C 1
ATOM 4892 O O . ALA B 1 303 ? -3.303 19.688 23.062 1 96.06 303 ALA B O 1
ATOM 4893 N N . ALA B 1 304 ? -2.844 21.156 21.438 1 94.56 304 ALA B N 1
ATOM 4894 C CA . ALA B 1 304 ? -2.676 22.266 22.375 1 94.56 304 ALA B CA 1
ATOM 4895 C C . ALA B 1 304 ? -3.951 22.5 23.188 1 94.56 304 ALA B C 1
ATOM 4897 O O . ALA B 1 304 ? -3.891 22.938 24.344 1 94.56 304 ALA B O 1
ATOM 4898 N N . GLN B 1 305 ? -5.059 22.188 22.641 1 93 305 GLN B N 1
ATOM 4899 C CA . GLN B 1 305 ? -6.32 22.344 23.359 1 93 305 GLN B CA 1
ATOM 4900 C C . GLN B 1 305 ? -6.391 21.406 24.562 1 93 305 GLN B C 1
ATOM 4902 O O . GLN B 1 305 ? -7.148 21.656 25.5 1 93 305 GLN B O 1
ATOM 4907 N N . TRP B 1 306 ? -5.629 20.391 24.484 1 95.12 306 TRP B N 1
ATOM 4908 C CA . TRP B 1 306 ? -5.586 19.406 25.578 1 95.12 306 TRP B CA 1
ATOM 4909 C C . TRP B 1 306 ? -4.402 19.672 26.5 1 95.12 306 TRP B C 1
ATOM 4911 O O . TRP B 1 306 ? -4.125 18.875 27.406 1 95.12 306 TRP B O 1
ATOM 4921 N N . GLY B 1 307 ? -3.648 20.75 26.219 1 95.62 307 GLY B N 1
ATOM 4922 C CA . GLY B 1 307 ? -2.5 21.109 27.031 1 95.62 307 GLY B CA 1
ATOM 4923 C C . GLY B 1 307 ? -1.24 20.359 26.656 1 95.62 307 GLY B C 1
ATOM 4924 O O . GLY B 1 307 ? -0.298 20.281 27.438 1 95.62 307 GLY B O 1
ATOM 4925 N N . TRP B 1 308 ? -1.179 19.766 25.516 1 96.19 308 TRP B N 1
ATOM 4926 C CA . TRP B 1 308 ? -0.019 18.984 25.094 1 96.19 308 TRP B CA 1
ATOM 4927 C C . TRP B 1 308 ? 0.892 19.812 24.188 1 96.19 308 TRP B C 1
ATOM 4929 O O . TRP B 1 308 ? 0.421 20.484 23.266 1 96.19 308 TRP B O 1
ATOM 4939 N N . SER B 1 309 ? 2.148 19.781 24.484 1 95.12 309 SER B N 1
ATOM 4940 C CA . SER B 1 309 ? 3.168 20.406 23.656 1 95.12 309 SER B CA 1
ATOM 4941 C C . SER B 1 309 ? 3.615 19.5 22.531 1 95.12 309 SER B C 1
ATOM 4943 O O . SER B 1 309 ? 3.246 18.328 22.484 1 95.12 309 SER B O 1
ATOM 4945 N N . GLN B 1 310 ? 4.371 20.062 21.625 1 96.25 310 GLN B N 1
ATOM 4946 C CA . GLN B 1 310 ? 4.961 19.219 20.578 1 96.25 310 GLN B CA 1
ATOM 4947 C C . GLN B 1 310 ? 5.816 18.109 21.188 1 96.25 310 GLN B C 1
ATOM 4949 O O . GLN B 1 310 ? 5.852 17 20.656 1 96.25 310 GLN B O 1
ATOM 4954 N N . ALA B 1 311 ? 6.531 18.469 22.266 1 96.31 311 ALA B N 1
ATOM 4955 C CA . ALA B 1 311 ? 7.363 17.484 22.938 1 96.31 311 ALA B CA 1
ATOM 4956 C C . ALA B 1 311 ? 6.52 16.328 23.469 1 96.31 311 ALA B C 1
ATOM 4958 O O . ALA B 1 311 ? 6.91 15.164 23.344 1 96.31 311 ALA B O 1
ATOM 4959 N N . ASP B 1 312 ? 5.391 16.688 24.031 1 96.5 312 ASP B N 1
ATOM 4960 C CA . ASP B 1 312 ? 4.473 15.648 24.5 1 96.5 3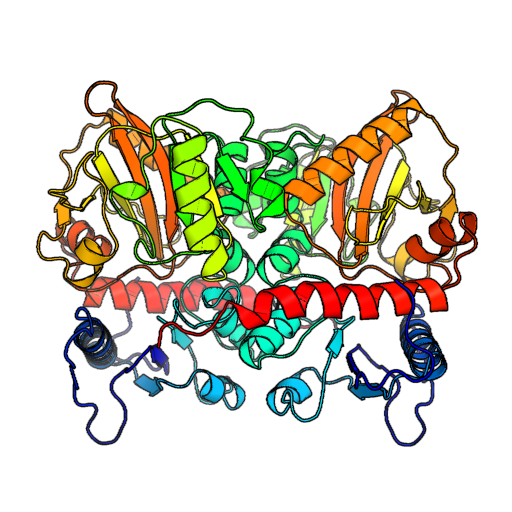12 ASP B CA 1
ATOM 4961 C C . ASP B 1 312 ? 4.027 14.742 23.359 1 96.5 312 ASP B C 1
ATOM 4963 O O . ASP B 1 312 ? 3.998 13.523 23.5 1 96.5 312 ASP B O 1
ATOM 4967 N N . ILE B 1 313 ? 3.721 15.344 22.219 1 97.44 313 ILE B N 1
ATOM 4968 C CA . ILE B 1 313 ? 3.205 14.617 21.078 1 97.44 313 ILE B CA 1
ATOM 4969 C C . ILE B 1 313 ? 4.289 13.695 20.516 1 97.44 313 ILE B C 1
ATOM 4971 O O . ILE B 1 313 ? 4.051 12.5 20.312 1 97.44 313 ILE B O 1
ATOM 4975 N N . LEU B 1 314 ? 5.473 14.227 20.281 1 97.62 314 LEU B N 1
ATOM 4976 C CA . LEU B 1 314 ? 6.555 13.438 19.719 1 97.62 314 LEU B CA 1
ATOM 4977 C C . LEU B 1 314 ? 6.973 12.32 20.656 1 97.62 314 LEU B C 1
ATOM 4979 O O . LEU B 1 314 ? 7.238 11.195 20.219 1 97.62 314 LEU B O 1
ATOM 4983 N N . GLY B 1 315 ? 7.051 12.641 21.953 1 97.31 315 GLY B N 1
ATOM 4984 C CA . GLY B 1 315 ? 7.324 11.602 22.922 1 97.31 315 GLY B CA 1
ATOM 4985 C C . GLY B 1 315 ? 6.312 10.469 22.891 1 97.31 315 GLY B C 1
ATOM 4986 O O . GLY B 1 315 ? 6.684 9.297 22.906 1 97.31 315 GLY B O 1
ATOM 4987 N N . HIS B 1 316 ? 5.043 10.883 22.875 1 97.38 316 HIS B N 1
ATOM 4988 C CA . HIS B 1 316 ? 3.977 9.891 22.797 1 97.38 316 HIS B CA 1
ATOM 4989 C C . HIS B 1 316 ? 4.105 9.031 21.547 1 97.38 316 HIS B C 1
ATOM 4991 O O . HIS B 1 316 ? 4.004 7.805 21.609 1 97.38 316 HIS B O 1
ATOM 4997 N N . VAL B 1 317 ? 4.32 9.648 20.406 1 97.88 317 VAL B N 1
ATOM 4998 C CA . VAL B 1 317 ? 4.422 8.953 19.125 1 97.88 317 VAL B CA 1
ATOM 4999 C C . VAL B 1 317 ? 5.559 7.938 19.172 1 97.88 317 VAL B C 1
ATOM 5001 O O . VAL B 1 317 ? 5.383 6.781 18.781 1 97.88 317 VAL B O 1
ATOM 5004 N N . VAL B 1 318 ? 6.719 8.352 19.703 1 97.62 318 VAL B N 1
ATOM 5005 C CA . VAL B 1 318 ? 7.887 7.477 19.781 1 97.62 318 VAL B CA 1
ATOM 5006 C C . VAL B 1 318 ? 7.586 6.285 20.688 1 97.62 318 VAL B C 1
ATOM 5008 O O . VAL B 1 318 ? 7.773 5.133 20.281 1 97.62 318 VAL B O 1
ATOM 5011 N N . GLU B 1 319 ? 7.062 6.562 21.828 1 96.62 319 GLU B N 1
ATOM 5012 C CA . GLU B 1 319 ? 6.855 5.516 22.828 1 96.62 319 GLU B CA 1
ATOM 5013 C C . GLU B 1 319 ? 5.73 4.574 22.406 1 96.62 319 GLU B C 1
ATOM 5015 O O . GLU B 1 319 ? 5.832 3.359 22.594 1 96.62 319 GLU B O 1
ATOM 5020 N N . TYR B 1 320 ? 4.699 5.113 21.891 1 95.81 320 TYR B N 1
ATOM 5021 C CA . TYR B 1 320 ? 3.613 4.273 21.406 1 95.81 320 TYR B CA 1
ATOM 5022 C C . TYR B 1 320 ? 4.078 3.385 20.25 1 95.81 320 TYR B C 1
ATOM 5024 O O . TYR B 1 320 ? 3.754 2.195 20.203 1 95.81 320 TYR B O 1
ATOM 5032 N N . SER B 1 321 ? 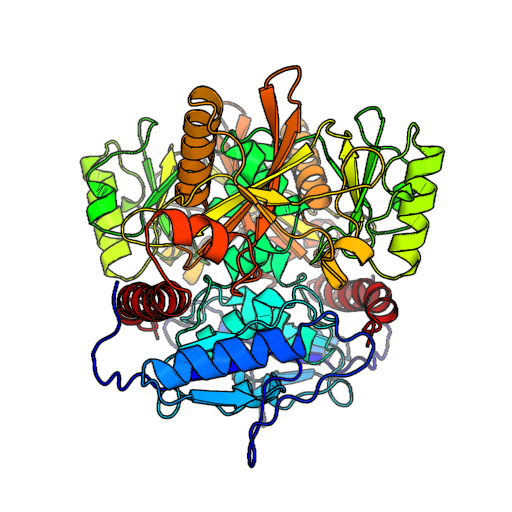4.809 3.986 19.328 1 96.25 321 SER B N 1
ATOM 5033 C CA . SER B 1 321 ? 5.324 3.232 18.188 1 96.25 321 SER B CA 1
ATOM 5034 C C . SER B 1 321 ? 6.141 2.031 18.641 1 96.25 321 SER B C 1
ATOM 5036 O O . SER B 1 321 ? 5.957 0.919 18.141 1 96.25 321 SER B O 1
ATOM 5038 N N . LEU B 1 322 ? 7.02 2.244 19.609 1 94.31 322 LEU B N 1
ATOM 5039 C CA . LEU B 1 322 ? 7.867 1.183 20.141 1 94.31 322 LEU B CA 1
ATOM 5040 C C . LEU B 1 322 ? 7.031 0.096 20.812 1 94.31 322 LEU B C 1
ATOM 5042 O O . LEU B 1 322 ? 7.25 -1.095 20.578 1 94.31 322 LEU B O 1
ATOM 5046 N N . THR B 1 323 ? 6.074 0.492 21.594 1 91.62 323 THR B N 1
ATOM 5047 C CA . THR B 1 323 ? 5.227 -0.447 22.328 1 91.62 323 THR B CA 1
ATOM 5048 C C . THR B 1 323 ? 4.398 -1.288 21.359 1 91.62 323 THR B C 1
ATOM 5050 O O . THR B 1 323 ? 4.297 -2.508 21.516 1 91.62 323 THR B O 1
ATOM 5053 N N . ARG B 1 324 ? 3.859 -0.656 20.406 1 88.62 324 ARG B N 1
ATOM 5054 C CA . ARG B 1 324 ? 3.033 -1.333 19.422 1 88.62 324 ARG B CA 1
ATOM 5055 C C . ARG B 1 324 ? 3.838 -2.387 18.656 1 88.62 324 ARG B C 1
ATOM 5057 O O . ARG B 1 324 ? 3.328 -3.469 18.359 1 88.62 324 ARG B O 1
ATOM 5064 N N . GLN B 1 325 ? 5.062 -2.141 18.312 1 90.06 325 GLN B N 1
ATOM 5065 C CA . GLN B 1 325 ? 5.879 -2.998 17.469 1 90.06 325 GLN B CA 1
ATOM 5066 C C . GLN B 1 325 ? 6.594 -4.07 18.281 1 90.06 325 GLN B C 1
ATOM 5068 O O . GLN B 1 325 ? 6.992 -5.105 17.75 1 90.06 325 GLN B O 1
ATOM 5073 N N . ARG B 1 326 ? 6.91 -3.873 19.516 1 81.38 326 ARG B N 1
ATOM 5074 C CA . ARG B 1 326 ? 7.473 -4.906 20.375 1 81.38 326 ARG B CA 1
ATOM 5075 C C . ARG B 1 326 ? 6.508 -6.082 20.516 1 81.38 326 ARG B C 1
ATOM 5077 O O . ARG B 1 326 ? 6.934 -7.238 20.547 1 81.38 326 ARG B O 1
ATOM 5084 N N . ALA B 1 327 ? 5.32 -5.824 20.531 1 64.94 327 ALA B N 1
ATOM 5085 C CA . ALA B 1 327 ? 4.305 -6.871 20.625 1 64.94 327 ALA B CA 1
ATOM 5086 C C . ALA B 1 327 ? 4.297 -7.742 19.375 1 64.94 327 ALA B C 1
ATOM 5088 O O . ALA B 1 327 ? 4.094 -8.961 19.453 1 64.94 327 ALA B O 1
ATOM 5089 N N . HIS B 1 328 ? 4.633 -7.176 18.266 1 61.22 328 HIS B N 1
ATOM 5090 C CA . HIS B 1 328 ? 4.551 -7.879 17 1 61.22 328 HIS B CA 1
ATOM 5091 C C . HIS B 1 328 ? 5.84 -8.641 16.703 1 61.22 328 HIS B C 1
ATOM 5093 O O . HIS B 1 328 ? 5.805 -9.727 16.125 1 61.22 328 HIS B O 1
ATOM 5099 N N . THR B 1 329 ? 6.973 -8.055 16.906 1 54.22 329 THR B N 1
ATOM 5100 C CA . THR B 1 329 ? 8.266 -8.672 16.609 1 54.22 329 THR B CA 1
ATOM 5101 C C . THR B 1 329 ? 8.414 -10 17.344 1 54.22 329 THR B C 1
ATOM 5103 O O . THR B 1 329 ? 8.969 -10.953 16.797 1 54.22 329 THR B O 1
ATOM 5106 N N . GLU B 1 330 ? 7.922 -10.086 18.406 1 44.94 330 GLU B N 1
ATOM 5107 C CA . GLU B 1 330 ? 8.07 -11.336 19.156 1 44.94 330 GLU B CA 1
ATOM 5108 C C . GLU B 1 330 ? 7.379 -12.492 18.438 1 44.94 330 GLU B C 1
ATOM 5110 O O . GLU B 1 330 ? 7.844 -13.633 18.5 1 44.94 330 GLU B O 1
ATOM 5115 N N . ALA B 1 331 ? 6.41 -12.211 17.641 1 42.41 331 ALA B N 1
ATOM 5116 C CA . ALA B 1 331 ? 5.613 -13.273 17.031 1 42.41 331 ALA B CA 1
ATOM 5117 C C . ALA B 1 331 ? 6.195 -13.695 15.695 1 42.41 331 ALA B C 1
ATOM 5119 O O . ALA B 1 331 ? 5.98 -14.828 15.242 1 42.41 331 ALA B O 1
ATOM 5120 N N . ARG B 1 332 ? 6.773 -12.883 14.922 1 47.97 332 ARG B N 1
ATOM 5121 C CA . ARG B 1 332 ? 7.113 -13.148 13.531 1 47.97 332 ARG B CA 1
ATOM 5122 C C . ARG B 1 332 ? 8.297 -14.109 13.438 1 47.97 332 ARG B C 1
ATOM 5124 O O . ARG B 1 332 ? 8.859 -14.305 12.359 1 47.97 332 ARG B O 1
ATOM 5131 N N . ARG B 1 333 ? 8.562 -14.891 14.453 1 37.94 333 ARG B N 1
ATOM 5132 C CA . ARG B 1 333 ? 9.617 -15.867 14.234 1 37.94 333 ARG B CA 1
ATOM 5133 C C . ARG B 1 333 ? 9.336 -16.703 12.992 1 37.94 333 ARG B C 1
ATOM 5135 O O . ARG B 1 333 ? 8.211 -17.156 12.781 1 37.94 333 ARG B O 1
ATOM 5142 N N . TRP B 1 334 ? 10.109 -16.406 11.883 1 33.16 334 TRP B N 1
ATOM 5143 C CA . TRP B 1 334 ? 10.234 -17.078 10.594 1 33.16 334 TRP B CA 1
ATOM 5144 C C . TRP B 1 334 ? 9.953 -18.562 10.734 1 33.16 334 TRP B C 1
ATOM 5146 O O . TRP B 1 334 ? 10.367 -19.203 11.711 1 33.16 334 TRP B O 1
ATOM 5156 N N . VAL B 1 335 ? 8.859 -19 10.508 1 29.77 335 VAL B N 1
ATOM 5157 C CA . VAL B 1 335 ? 8.891 -20.438 10.266 1 29.77 335 VAL B CA 1
ATOM 5158 C C . VAL B 1 335 ? 10.047 -20.781 9.32 1 29.77 335 VAL B C 1
ATOM 5160 O O . VAL B 1 335 ? 10.031 -20.375 8.148 1 29.77 335 VAL B O 1
ATOM 5163 N N . LEU B 1 336 ? 11.242 -20.547 9.609 1 27.48 336 LEU B N 1
ATOM 5164 C CA . LEU B 1 336 ? 12.336 -21.219 8.914 1 27.48 336 LEU B CA 1
ATOM 5165 C C . LEU B 1 336 ? 12.023 -22.688 8.695 1 27.48 336 LEU B C 1
ATOM 5167 O O . LEU B 1 336 ? 11.469 -23.359 9.578 1 27.48 336 LEU B O 1
#

Secondary structure (DSSP, 8-state):
-PPPSS----EEEE-TT---TTT------TT-TTHHHHHHHHHHHHHHTT--EEEES-GGGGGG--TTT-SEEEE-----SSSSHHHHHHHHHHHHT-EESS--HHHHHHHH-HHHHHHHHHHTT--B--EEEE-SGGGGGS--SS-SSEEEEETT-STTTT--GGGEESSHHHHHHHHHHHHHTT--EEEEEPPPSEEEEEEEE-SSS-EE---EEE---SGGG---HHHHHH-SS-EEEPP--HHHHHHHHHHHHHHHHHH---SEEEEEEEEETTTTEEEEEEEESS---STTSHHHHHHHTTT--HHHHHHHHHHHHHHHHHHHHTTT----/-PPPSS----EEEE-TT---TTT------TT-TTHHHHHHHHHHHHHHTT--EEEES-GGGGGG--TTT-SEEEE-----SSSSHHHHHHHHHHHHT-EESS--HHHHHHHH-HHHHHHHHHHTT--B--EEEE-STGGGGS--SS-SSEEEEETT-STTTT--GGGEESSHHHHHHHHHHHHHTT--EEEEEPPPSEEEEEEEE-SSS-EE---EEE---SGGG---HHHHHH-SS-EEEPP--HHHHHHHHHHHHHHHHHH---SEEEEEEEEETTTTEEEEEEEESS---STTSHHHHHHHTTT--HHHHHHHHHHHHHHHHHHHHTT-----

Radius of gyration: 24.69 Å; Cα contacts (8 Å, |Δi|>4): 1412; chains: 2; bounding box: 55×66×62 Å

Solvent-accessible surface area (backbone atoms only — not comparable to full-atom values): 35151 Å² total; per-residue (Å²): 97,77,59,56,84,74,35,79,57,28,31,37,38,34,23,72,63,32,36,40,86,91,74,48,56,74,76,74,54,93,84,48,51,58,44,30,57,46,41,34,48,52,52,50,42,48,43,68,56,40,31,49,70,47,54,37,57,52,74,72,60,58,77,77,54,42,58,88,74,32,54,30,36,44,63,65,53,63,76,54,62,39,75,62,35,52,24,35,63,39,28,53,25,37,73,51,64,32,44,55,57,35,43,58,38,49,46,33,30,36,41,50,27,35,58,60,37,43,31,37,36,45,51,69,67,42,50,56,62,59,70,43,77,40,71,48,72,76,52,59,78,53,75,68,99,65,70,60,42,28,30,42,35,47,29,62,50,58,73,38,39,80,30,47,79,72,22,56,19,71,43,62,71,56,38,43,52,49,44,46,56,43,34,74,55,43,34,44,28,31,40,25,41,54,71,63,43,37,44,34,34,34,26,32,39,43,59,102,56,76,41,75,49,49,49,27,25,59,57,50,93,41,82,72,32,46,69,27,23,70,50,58,38,63,40,81,70,40,61,43,79,45,85,84,48,68,68,58,52,53,54,48,49,53,44,52,51,47,49,40,72,74,55,48,77,42,28,38,37,34,40,34,30,28,34,20,81,91,77,66,50,61,30,53,58,45,42,37,54,78,56,68,77,39,74,73,24,61,44,31,52,34,31,42,79,76,73,39,48,59,56,51,51,53,30,17,36,54,48,44,34,51,55,62,46,54,65,47,57,71,22,41,64,53,85,118,97,75,61,56,84,75,36,78,57,27,32,37,39,33,23,74,63,31,36,38,86,92,73,49,57,74,73,74,55,95,85,46,50,58,45,29,56,46,41,34,47,53,51,48,44,47,42,67,57,40,31,49,69,46,55,39,58,52,77,71,58,59,76,76,54,42,58,89,75,31,54,32,36,44,62,64,52,62,77,53,66,40,75,62,34,52,25,35,63,39,27,51,26,36,73,51,63,33,46,53,56,36,44,56,38,50,48,33,30,34,39,48,27,35,60,58,36,43,31,38,36,45,50,69,67,43,51,55,62,60,70,44,77,40,70,48,73,77,52,59,78,53,75,67,101,67,70,60,42,28,31,42,35,45,28,61,49,58,74,38,40,80,30,49,78,74,22,56,18,71,43,62,72,55,38,44,52,51,44,45,55,43,35,72,58,41,34,46,27,30,41,25,40,54,70,61,43,36,45,34,34,35,26,31,38,44,60,101,56,78,40,73,47,50,50,27,24,59,56,50,93,40,82,70,30,47,69,27,24,70,50,58,36,62,40,83,69,41,61,41,79,47,84,85,47,68,68,58,51,51,54,49,50,53,44,52,51,47,49,41,72,72,55,49,76,42,30,37,36,33,42,34,29,27,34,22,80,90,76,65,50,62,30,52,58,45,43,38,54,77,55,68,78,39,73,72,24,59,44,30,51,34,31,42,79,76,73,39,49,58,56,51,49,52,30,18,36,54,47,43,34,52,55,60,46,56,66,46,59,72,23,41,66,50,85,118

Nearest PDB structures (foldseek):
  7u9k-assembly1_B  TM=7.471E-01  e=5.312E-16  Staphylococcus aureus subsp. aureus NCTC 8325
  3tqt-assembly1_A  TM=7.106E-01  e=8.760E-15  Coxiella burnetii RSA 493
  7u56-assembly1_A  TM=7.048E-01  e=1.712E-14  Klebsiella pneumoniae subsp. pneumoniae HS11286
  7u56-assembly1_B  TM=6.842E-01  e=3.347E-14  Klebsiella pneumoniae subsp. pneumoniae HS11286
  2pvp-assembly1_A  TM=6.450E-01  e=3.079E-11  Helicobacter pylori SS1

Foldseek 3Di:
DFFDQADAAAEEEEAAQQQAPDPRDQDDDVLQLCVSVLNSVLVVLCVVSNHNYHYDHDLVVLVPDACVRHAEYEYLYQDDPDPLRQLVSLVSCVVRVHFYAWAHNVLSSCQQFQVSVQVLLVVLPHFAFDKDKDQDLVSLVDDDPDAAQKFKAFRRDDLQVLHDPLRGHRGSVSNSVSCNVVNVVVTMMMMGHDDAAEKKKWKWFFDPDIRTLAIKGQADPDVRHDRHSVCSSNVPRFMDGDDDPPVLVVSVVVSRRSCCVRRDDTGMKMWMWGAHPVVRDIHTRGMDRSDRLGCRDPNNNSCVVVVDHSSRSSSSSVVRSSVVVVVVSVPPPDPD/DFDDQADAAAEEEEAALQQAPDPRDQDDDVLQLCVSVLNSVLVVLCVVSNHNYHYDHDLVVLVPDACVRHAEYEYLYQDDPDPLRQLVSLVSCVVRVHFYAWAHNVLSSCQQFQVSVQVLLVVLPHFAFDKDKDQDLVSLVDDDPDAAQKFKAFRRDDLQVLHDPLRGHRGSVSNSVSCNVVNVVVTMMMMGHDDAAEKKKWKWFFDPDIDTLAIKGQADPDVRHDRHNVCSSNVPRFMDGDDCPPVLVVSVVVSRRSCCVRRDDTGMKMWMWGAHPVVRDIHTRGMDRSDRLGCRDPNNNSNVVVVDHSSNSSSSSVVRSSVVVVVVSVPPPPPD